Protein AF-0000000068952928 (afdb_homodimer)

Sequence (744 aa):
MANSAEEQLLSGQTWAEFCEVLKRSGQQILRPEAPSDALTRAEGFRYLSRLLRIALEMHVEFADPAFPGFFSPSHETAKIGADNPDNLYRYARLDGSAEYRIRGRRGTVAYLSFGTQKGGYETDGRMVQTGFLDSNKLAVAADGSFEIALSARQHEGNWVRMEPGTNALVVRQTFMDRKAETPAELHIERLNGSDKPPVLDAERLHGGLLRAAGFVEGTARIFADWAQGYGGHVNALPPADQAVCQAAGGDPNIFYYHSCWALADDEALVVEVDRVPACDFWNFQINNYWMESLDYRYHDICLNKHSARLDANGGVTVVLSARDPGLPNWLEAAGHRNGTMCWRWVGAAQPVHPRTRVVKLESLRNECRENAMANSAEEQLLSGQTWAEFCEVLKRSGQQILRPEAPSDALTRAEGFRYLSRLLRIALEMHVEFADPAFPGFFSPSHETAKIGADNPDNLYRYARLDGSAEYRIRGRRGTVAYLSFGTQKGGYETDGRMVQTGFLDSNKLAVAADGSFEIALSARQHEGNWVRMEPGTNALVVRQTFMDRKAETPAELHIERLNGSDKPPVLDAERLHGGLLRAAGFVEGTARIFADWAQGYGGHVNALPPADQAVCQAAGGDPNIFYYHSCWALADDEALVVEVDRVPACDFWNFQINNYWMESLDYRYHDICLNKHSARLDANGGVTVVLSARDPGLPNWLEAAGHRNGTMCWRWVGAAQPVHPRTRVVKLESLRNECRENA

Organism: Cupriavidus necator (strain ATCC 17699 / DSM 428 / KCTC 22496 / NCIMB 10442 / H16 / Stanier 337) (NCBI:txid381666)

pLDDT: mean 95.62, std 6.17, range [40.03, 98.88]

Secondary structure (DSSP, 8-state):
----HHHHHHHTHHHHHHHHHHHHHGGGTT-TTS--SHHHHHHHHHHHHHHHHHHHIIIIIT--TTS---B-S-BTTB--SS--TTEEEEEEE--TTS-EEEEEE--S-SEEEEEEEEEETTTTSEEEEEEEEETTS----TTSEEEEEEESS--SSSEEE--TT--EEEEEEE-S-TTT--PPEEEEEETT--SSPPPPPHHHHHHHHHHHHHHHHHHHHHHHHHHHHGGGGTT--PBP-HHHHHHTT--TTEEEEEEEEE--TTEEEEEEESSPPS-SEEEEEEE-TTSPBP-TTTS--EEETTTPPP-TTS-EEEEEESS--S-TTEEE-TT-SEEEEEEEEES-SSPPPPEEEEEEHHHHHHHHHHH-/----HHHHHHHTHHHHHHHHHHHHHGGGTS-TTS--SHHHHHHHHHHHHHHHHHHHIIIIIT--TTS---B-S-BTTB--SS--TTEEEEEEE--TTS-EEEEEE--S-SEEEEEEEEEETTTTSEEEEEEEEETTS----TTSEEEEEEESS--SSSEEE--TT--EEEEEEE-S-TTT--PPEEEEEETT--SSPPPPPHHHHHHHHHHHHHHHHHHHHHHHHHHHHGGGGTT--PBP-HHHHHHTT--TTEEEEEEEEE--TTEEEEEEESSPPS-SEEEEEEE-TTSPBP-TTTS--EEETTTPPP-TTS-EEEEEESS--S-TTEEE-TT-SEEEEEEEEES-SSPPPPEEEEEEHHHHHHHHHHH-

Foldseek 3Di:
DPQPLLRCLVVCVLVVVLVVLLVVLLVLLVDPLFDPDPVSSVVLVQQLVLLLVLLCCPLPVQQDQQFKDWDFSDDLRHFAFQDDNQKGKIKIWHAQAFKKKKKWFAWFFLKKKKWWFADALLGPLFTATDWMDMPVQADADPVRMGMEMEHCDDDPHHYTHGHRRTTMMMMIGGHLDPVVIDHMGIDMHIPPGDPDDDDDDSSSNSRSSSSSSSRSSRRSNVLSVVLSVQVVPELWWDWDPLVVCNGNPDDNQKGKTKHKYFADQQKKKKKKFQAAADASKKKKFWFASSSGTDNVVVFQGMDMPNQFDADPRRMGMAMEHCDDLVDGNYGHPPPDRMGMMMIIGGNGPDDTGMGIDMDGSVVVSVVVVVVD/DPQPLLRCLVVCVLVVVLVVLLVVLLVLLVDPLFDPDPVSSVVLVQQLVLLLVLLCCPLPVQQDQQFKDWDFSDDLRHFAFQDDNQKGKIKIWHAQAFKKKKKWFAWFFLKKKKWWFADALLGPLFTATDWMDMPVQADADPVRMGMEMEHCDDDPHHYTHGHRRTTMMMMIGGHLDPVVIDHMGIDMHTPPGDPDDDDDDSSSNSRSSSSSSSRSSRRSNVLSVVLSVQVVPELWWDWDPLVVCNGNPDDNQKGKTKHKYFADQQKKKKKKFQAAFDASKKKKFWFASSSGTDNVVVWQGMDMPNQFDADPRRMGMAMEHCDDLVDGNYGHPPPDRMGMMMIIGGNGPDDTGMGIDMDGSVVVSVVVVVVD

Radius of gyration: 27.38 Å; Cα contacts (8 Å, |Δi|>4): 1754; chains: 2; bounding box: 66×85×69 Å

Nearest PDB structures (foldseek):
  6ans-assembly2_D  TM=9.937E-01  e=4.458E-66  Burkholderia cenocepacia J2315
  3u07-assembly2_B  TM=5.626E-01  e=2.837E-12  Vibrio parahaemolyticus
  3u07-assembly3_C  TM=5.637E-01  e=1.206E-11  Vibrio parahaemolyticus
  3vb9-assembly2_D  TM=5.239E-01  e=4.255E-12  Vibrio parahaemolyticus
  1wzx-assembly1_C  TM=3.941E-01  e=1.524E-02  Acetivibrio thermocellus ATCC 27405

Structure (mmCIF, N/CA/C/O backbone):
data_AF-0000000068952928-model_v1
#
loop_
_entity.id
_entity.type
_entity.pdbx_description
1 polymer 'DUF1214 domain-containing protein'
#
loop_
_atom_site.group_PDB
_atom_site.id
_atom_site.type_symbol
_atom_site.label_atom_id
_atom_site.label_alt_id
_atom_site.label_comp_id
_atom_site.label_asym_id
_atom_site.label_entity_id
_atom_site.label_seq_id
_atom_site.pdbx_PDB_ins_code
_atom_site.Cartn_x
_atom_site.Cartn_y
_atom_site.Cartn_z
_atom_site.occupancy
_atom_site.B_iso_or_equiv
_atom_site.auth_seq_id
_atom_site.auth_comp_id
_atom_site.auth_asym_id
_atom_site.auth_atom_id
_atom_site.pdbx_PDB_model_num
ATOM 1 N N . MET A 1 1 ? 21 22.812 -23.859 1 40.03 1 MET A N 1
ATOM 2 C CA . MET A 1 1 ? 21.703 22.328 -22.672 1 40.03 1 MET A CA 1
ATOM 3 C C . MET A 1 1 ? 20.812 21.391 -21.859 1 40.03 1 MET A C 1
ATOM 5 O O . MET A 1 1 ? 19.641 21.688 -21.625 1 40.03 1 MET A O 1
ATOM 9 N N . ALA A 1 2 ? 21.312 20.219 -21.766 1 52.66 2 ALA A N 1
ATOM 10 C CA . ALA A 1 2 ? 20.5 19.172 -21.141 1 52.66 2 ALA A CA 1
ATOM 11 C C . ALA A 1 2 ? 20.094 19.594 -19.719 1 52.66 2 ALA A C 1
ATOM 13 O O . ALA A 1 2 ? 20.953 19.859 -18.875 1 52.66 2 ALA A O 1
ATOM 14 N N . ASN A 1 3 ? 18.812 19.953 -19.359 1 84.81 3 ASN A N 1
ATOM 15 C CA . ASN A 1 3 ? 18.297 20.391 -18.062 1 84.81 3 ASN A CA 1
ATOM 16 C C . ASN A 1 3 ? 18.703 19.422 -16.953 1 84.81 3 ASN A C 1
ATOM 18 O O . ASN A 1 3 ? 18.641 18.203 -17.141 1 84.81 3 ASN A O 1
ATOM 22 N N . SER A 1 4 ? 19.531 19.922 -15.984 1 94.81 4 SER A N 1
ATOM 23 C CA . SER A 1 4 ? 19.859 19.125 -14.812 1 94.81 4 SER A CA 1
ATOM 24 C C . SER A 1 4 ? 18.656 18.312 -14.328 1 94.81 4 SER A C 1
ATOM 26 O O . SER A 1 4 ? 17.531 18.609 -14.703 1 94.81 4 SER A O 1
ATOM 28 N N . ALA A 1 5 ? 18.938 17.219 -13.695 1 96.38 5 ALA A N 1
ATOM 29 C CA . ALA A 1 5 ? 17.875 16.406 -13.102 1 96.38 5 ALA A CA 1
ATOM 30 C C . ALA A 1 5 ? 16.922 17.281 -12.289 1 96.38 5 ALA A C 1
ATOM 32 O O . ALA A 1 5 ? 15.703 17.094 -12.352 1 96.38 5 ALA A O 1
ATOM 33 N N . GLU A 1 6 ? 17.5 18.141 -11.531 1 96.69 6 GLU A N 1
ATOM 34 C CA . GLU A 1 6 ? 16.703 19.062 -10.734 1 96.69 6 GLU A CA 1
ATOM 35 C C . GLU A 1 6 ? 15.805 19.922 -11.617 1 96.69 6 GLU A C 1
ATOM 37 O O . GLU A 1 6 ? 14.609 20.062 -11.344 1 96.69 6 GLU A O 1
ATOM 42 N N . GLU A 1 7 ? 16.328 20.453 -12.672 1 97 7 GLU A N 1
ATOM 43 C CA . GLU A 1 7 ? 15.562 21.312 -13.586 1 97 7 GLU A CA 1
ATOM 44 C C . GLU A 1 7 ? 14.445 20.531 -14.266 1 97 7 GLU A C 1
ATOM 46 O O . GLU A 1 7 ? 13.344 21.062 -14.469 1 97 7 GLU A O 1
ATOM 51 N N . GLN A 1 8 ? 14.781 19.297 -14.578 1 97.94 8 GLN A N 1
ATOM 52 C CA . GLN A 1 8 ? 13.773 18.453 -15.211 1 97.94 8 GLN A CA 1
ATOM 53 C C . GLN A 1 8 ? 12.586 18.219 -14.281 1 97.94 8 GLN A C 1
ATOM 55 O O . GLN A 1 8 ? 11.438 18.281 -14.703 1 97.94 8 GLN A O 1
ATOM 60 N N . LEU A 1 9 ? 12.922 17.953 -13.016 1 97.81 9 LEU A N 1
ATOM 61 C CA . LEU A 1 9 ? 11.852 17.719 -12.055 1 97.81 9 LEU A CA 1
ATOM 62 C C . LEU A 1 9 ? 11.031 18.984 -11.844 1 97.81 9 LEU A C 1
ATOM 64 O O . LEU A 1 9 ? 9.805 18.953 -11.867 1 97.81 9 LEU A O 1
ATOM 68 N N . LEU A 1 10 ? 11.688 20.125 -11.68 1 97.44 10 LEU A N 1
ATOM 69 C CA . LEU A 1 10 ? 11.039 21.375 -11.297 1 97.44 10 LEU A CA 1
ATOM 70 C C . LEU A 1 10 ? 10.18 21.906 -12.445 1 97.44 10 LEU A C 1
ATOM 72 O O . LEU A 1 10 ? 9.195 22.609 -12.211 1 97.44 10 LEU A O 1
ATOM 76 N N . SER A 1 11 ? 10.492 21.516 -13.711 1 97.31 11 SER A N 1
ATOM 77 C CA . SER A 1 11 ? 9.742 22 -14.867 1 97.31 11 SER A CA 1
ATOM 78 C C . SER A 1 11 ? 8.562 21.078 -15.18 1 97.31 11 SER A C 1
ATOM 80 O O . SER A 1 11 ? 7.723 21.406 -16.016 1 97.31 11 SER A O 1
ATOM 82 N N . GLY A 1 12 ? 8.516 19.938 -14.562 1 97.94 12 GLY A N 1
ATOM 83 C CA . GLY A 1 12 ? 7.453 18.984 -14.844 1 97.94 12 GLY A CA 1
ATOM 84 C C . GLY A 1 12 ? 7.84 17.953 -15.883 1 97.94 12 GLY A C 1
ATOM 85 O O . GLY A 1 12 ? 7.09 17 -16.125 1 97.94 12 GLY A O 1
ATOM 86 N N . GLN A 1 13 ? 9.008 18.109 -16.453 1 98.5 13 GLN A N 1
ATOM 87 C CA . GLN A 1 13 ? 9.469 17.188 -17.484 1 98.5 13 GLN A CA 1
ATOM 88 C C . GLN A 1 13 ? 9.633 15.773 -16.938 1 98.5 13 GLN A C 1
ATOM 90 O O . GLN A 1 13 ? 9.336 14.789 -17.625 1 98.5 13 GLN A O 1
ATOM 95 N N . THR A 1 14 ? 10.172 15.641 -15.688 1 98.75 14 THR A N 1
ATOM 96 C CA . THR A 1 14 ? 10.359 14.336 -15.07 1 98.75 14 THR A CA 1
ATOM 97 C C . THR A 1 14 ? 9.023 13.602 -14.953 1 98.75 14 THR A C 1
ATOM 99 O O . THR A 1 14 ? 8.93 12.422 -15.305 1 98.75 14 THR A O 1
ATOM 102 N N . TRP A 1 15 ? 7.973 14.281 -14.477 1 98.88 15 TRP A N 1
ATOM 103 C CA . TRP A 1 15 ? 6.652 13.68 -14.336 1 98.88 15 TRP A CA 1
ATOM 104 C C . TRP A 1 15 ? 6.094 13.258 -15.695 1 98.88 15 TRP A C 1
ATOM 106 O O . TRP A 1 15 ? 5.523 12.172 -15.836 1 98.88 15 TRP A O 1
ATOM 116 N N . ALA A 1 16 ? 6.266 14.094 -16.672 1 98.75 16 ALA A N 1
ATOM 117 C CA . ALA A 1 16 ? 5.812 13.781 -18.031 1 98.75 16 ALA A CA 1
ATOM 118 C C . ALA A 1 16 ? 6.512 12.531 -18.562 1 98.75 16 ALA A C 1
ATOM 120 O O . ALA A 1 16 ? 5.871 11.648 -19.125 1 98.75 16 ALA A O 1
ATOM 121 N N . GLU A 1 17 ? 7.797 12.445 -18.391 1 98.75 17 GLU A N 1
ATOM 122 C CA . GLU A 1 17 ? 8.57 11.297 -18.859 1 98.75 17 GLU A CA 1
ATOM 123 C C . GLU A 1 17 ? 8.156 10.023 -18.125 1 98.75 17 GLU A C 1
ATOM 125 O O . GLU A 1 17 ? 8.023 8.961 -18.734 1 98.75 17 GLU A O 1
ATOM 130 N N . PHE A 1 18 ? 8.031 10.164 -16.797 1 98.88 18 PHE A N 1
ATOM 131 C CA . PHE A 1 18 ? 7.508 9.062 -16.016 1 98.88 18 PHE A CA 1
ATOM 132 C C . PHE A 1 18 ? 6.234 8.5 -16.625 1 98.88 18 PHE A C 1
ATOM 134 O O . PHE A 1 18 ? 6.125 7.293 -16.859 1 98.88 18 PHE A O 1
ATOM 141 N N . CYS A 1 19 ? 5.277 9.352 -17 1 98.88 19 CYS A N 1
ATOM 142 C CA . CYS A 1 19 ? 3.988 8.945 -17.562 1 98.88 19 CYS A CA 1
ATOM 143 C C . CYS A 1 19 ? 4.156 8.367 -18.969 1 98.88 19 CYS A C 1
ATOM 145 O O . CYS A 1 19 ? 3.424 7.457 -19.359 1 98.88 19 CYS A O 1
ATOM 147 N N . GLU A 1 20 ? 5.082 8.867 -19.688 1 98.75 20 GLU A N 1
ATOM 148 C CA . GLU A 1 20 ? 5.324 8.359 -21.047 1 98.75 20 GLU A CA 1
ATOM 149 C C . GLU A 1 20 ? 5.855 6.93 -21 1 98.75 20 GLU A C 1
ATOM 151 O O . GLU A 1 20 ? 5.457 6.09 -21.812 1 98.75 20 GLU A O 1
ATOM 156 N N . VAL A 1 21 ? 6.805 6.695 -20.109 1 98.56 21 VAL A N 1
ATOM 157 C CA . VAL A 1 21 ? 7.336 5.344 -19.969 1 98.56 21 VAL A CA 1
ATOM 158 C C . VAL A 1 21 ? 6.227 4.395 -19.531 1 98.56 21 VAL A C 1
ATOM 160 O O . VAL A 1 21 ? 6.125 3.271 -20.031 1 98.56 21 VAL A O 1
ATOM 163 N N . LEU A 1 22 ? 5.395 4.84 -18.594 1 98.81 22 LEU A N 1
ATOM 164 C CA . LEU A 1 22 ? 4.258 4.023 -18.172 1 98.81 22 LEU A CA 1
ATOM 165 C C . LEU A 1 22 ? 3.354 3.697 -19.344 1 98.81 22 LEU A C 1
ATOM 167 O O . LEU A 1 22 ? 2.924 2.551 -19.516 1 98.81 22 LEU A O 1
ATOM 171 N N . LYS A 1 23 ? 3.053 4.73 -20.109 1 98.81 23 LYS A N 1
ATOM 172 C CA . LYS A 1 23 ? 2.211 4.531 -21.281 1 98.81 23 LYS A CA 1
ATOM 173 C C . LYS A 1 23 ? 2.805 3.48 -22.219 1 98.81 23 LYS A C 1
ATOM 175 O O . LYS A 1 23 ? 2.098 2.584 -22.688 1 98.81 23 LYS A O 1
ATOM 180 N N . ARG A 1 24 ? 4.07 3.531 -22.406 1 98.5 24 ARG A N 1
ATOM 181 C CA . ARG A 1 24 ? 4.773 2.611 -23.297 1 98.5 24 ARG A CA 1
ATOM 182 C C . ARG A 1 24 ? 4.75 1.19 -22.734 1 98.5 24 ARG A C 1
ATOM 184 O O . ARG A 1 24 ? 4.719 0.221 -23.5 1 98.5 24 ARG A O 1
ATOM 191 N N . SER A 1 25 ? 4.719 1.046 -21.453 1 98.56 25 SER A N 1
ATOM 192 C CA . SER A 1 25 ? 4.711 -0.273 -20.844 1 98.56 25 SER A CA 1
ATOM 193 C C . SER A 1 25 ? 3.486 -1.077 -21.266 1 98.56 25 SER A C 1
ATOM 195 O O . SER A 1 25 ? 3.494 -2.309 -21.203 1 98.56 25 SER A O 1
ATOM 197 N N . GLY A 1 26 ? 2.422 -0.389 -21.703 1 98.62 26 GLY A N 1
ATOM 198 C CA . GLY A 1 26 ? 1.234 -1.067 -22.188 1 98.62 26 GLY A CA 1
ATOM 199 C C . GLY A 1 26 ? 1.517 -1.991 -23.359 1 98.62 26 GLY A C 1
ATOM 200 O O . GLY A 1 26 ? 0.773 -2.945 -23.594 1 98.62 26 GLY A O 1
ATOM 201 N N . GLN A 1 27 ? 2.568 -1.755 -24.078 1 98.25 27 GLN A N 1
ATOM 202 C CA . GLN A 1 27 ? 2.924 -2.564 -25.234 1 98.25 27 GLN A CA 1
ATOM 203 C C . GLN A 1 27 ? 3.287 -3.988 -24.828 1 98.25 27 GLN A C 1
ATOM 205 O O . GLN A 1 27 ? 3.145 -4.922 -25.609 1 98.25 27 GLN A O 1
ATOM 210 N N . GLN A 1 28 ? 3.725 -4.145 -23.594 1 98.06 28 GLN A N 1
ATOM 211 C CA . GLN A 1 28 ? 4.047 -5.484 -23.109 1 98.06 28 GLN A CA 1
ATOM 212 C C . GLN A 1 28 ? 2.793 -6.344 -23 1 98.06 28 GLN A C 1
ATOM 214 O O . GLN A 1 28 ? 2.857 -7.566 -23.125 1 98.06 28 GLN A O 1
ATOM 219 N N . ILE A 1 29 ? 1.646 -5.711 -22.812 1 98.5 29 ILE A N 1
ATOM 220 C CA . ILE A 1 29 ? 0.382 -6.426 -22.672 1 98.5 29 ILE A CA 1
ATOM 221 C C . ILE A 1 29 ? -0.18 -6.77 -24.047 1 98.5 29 ILE A C 1
ATOM 223 O O . ILE A 1 29 ? -0.921 -7.742 -24.203 1 98.5 29 ILE A O 1
ATOM 227 N N . LEU A 1 30 ? 0.208 -5.996 -25.047 1 98.38 30 LEU A N 1
ATOM 228 C CA . LEU A 1 30 ? -0.36 -6.125 -26.375 1 98.38 30 LEU A CA 1
ATOM 229 C C . LEU A 1 30 ? 0.539 -6.969 -27.281 1 98.38 30 LEU A C 1
ATOM 231 O O . LEU A 1 30 ? 0.379 -6.973 -28.5 1 98.38 30 LEU A O 1
ATOM 235 N N . ARG A 1 31 ? 1.449 -7.664 -26.734 1 97.81 31 ARG A N 1
ATOM 236 C CA . ARG A 1 31 ? 2.338 -8.523 -27.516 1 97.81 31 ARG A CA 1
ATOM 237 C C . ARG A 1 31 ? 1.542 -9.523 -28.344 1 97.81 31 ARG A C 1
ATOM 239 O O . ARG A 1 31 ? 0.532 -10.062 -27.891 1 97.81 31 ARG A O 1
ATOM 246 N N . PRO A 1 32 ? 2.02 -9.805 -29.531 1 96.56 32 PRO A N 1
ATOM 247 C CA . PRO A 1 32 ? 1.254 -10.672 -30.438 1 96.56 32 PRO A CA 1
ATOM 248 C C . PRO A 1 32 ? 1.133 -12.102 -29.922 1 96.56 32 PRO A C 1
ATOM 250 O O . PRO A 1 32 ? 0.143 -12.781 -30.219 1 96.56 32 PRO A O 1
ATOM 253 N N . GLU A 1 33 ? 2.156 -12.539 -29.172 1 95.69 33 GLU A N 1
ATOM 254 C CA . GLU A 1 33 ? 2.145 -13.922 -28.719 1 95.69 33 GLU A CA 1
ATOM 255 C C . GLU A 1 33 ? 1.284 -14.094 -27.469 1 95.69 33 GLU A C 1
ATOM 257 O O . GLU A 1 33 ? 0.96 -15.219 -27.078 1 95.69 33 GLU A O 1
ATOM 262 N N . ALA A 1 34 ? 0.955 -12.992 -26.812 1 96 34 ALA A N 1
ATOM 263 C CA . ALA A 1 34 ? 0.12 -13.07 -25.609 1 96 34 ALA A CA 1
ATOM 264 C C . ALA A 1 34 ? -1.335 -13.352 -25.969 1 96 34 ALA A C 1
ATOM 266 O O . ALA A 1 34 ? -1.84 -12.844 -26.984 1 96 34 ALA A O 1
ATOM 267 N N . PRO A 1 35 ? -2.01 -14.195 -25.172 1 95.81 35 PRO A N 1
ATOM 268 C CA . PRO A 1 35 ? -3.432 -14.406 -25.438 1 95.81 35 PRO A CA 1
ATOM 269 C C . PRO A 1 35 ? -4.219 -13.102 -25.531 1 95.81 35 PRO A C 1
ATOM 271 O O . PRO A 1 35 ? -3.969 -12.18 -24.75 1 95.81 35 PRO A O 1
ATOM 274 N N . SER A 1 36 ? -5.191 -13.047 -26.438 1 94.75 36 SER A N 1
ATOM 275 C CA . SER A 1 36 ? -5.883 -11.789 -26.703 1 94.75 36 SER A CA 1
ATOM 276 C C . SER A 1 36 ? -7.297 -11.805 -26.141 1 94.75 36 SER A C 1
ATOM 278 O O . SER A 1 36 ? -8.078 -10.875 -26.375 1 94.75 36 SER A O 1
ATOM 280 N N . ASP A 1 37 ? -7.648 -12.922 -25.438 1 95.69 37 ASP A N 1
ATOM 281 C CA . ASP A 1 37 ? -8.984 -12.938 -24.844 1 95.69 37 ASP A CA 1
ATOM 282 C C . ASP A 1 37 ? -9.133 -11.844 -23.797 1 95.69 37 ASP A C 1
ATOM 284 O O . ASP A 1 37 ? -8.141 -11.352 -23.25 1 95.69 37 ASP A O 1
ATOM 288 N N . ALA A 1 38 ? -10.383 -11.453 -23.484 1 97.56 38 ALA A N 1
ATOM 289 C CA . ALA A 1 38 ? -10.711 -10.289 -22.656 1 97.56 38 ALA A CA 1
ATOM 290 C C . ALA A 1 38 ? -10.141 -10.438 -21.25 1 97.56 38 ALA A C 1
ATOM 292 O O . ALA A 1 38 ? -9.594 -9.484 -20.703 1 97.56 38 ALA A O 1
ATOM 293 N N . LEU A 1 39 ? -10.25 -11.609 -20.672 1 97.94 39 LEU A N 1
ATOM 294 C CA . LEU A 1 39 ? -9.805 -11.82 -19.312 1 97.94 39 LEU A CA 1
ATOM 295 C C . LEU A 1 39 ? -8.289 -11.648 -19.188 1 97.94 39 LEU A C 1
ATOM 297 O O . LEU A 1 39 ? -7.812 -10.914 -18.328 1 97.94 39 LEU A O 1
ATOM 301 N N . THR A 1 40 ? -7.496 -12.289 -20.062 1 97.94 40 THR A N 1
ATOM 302 C CA . THR A 1 40 ? -6.039 -12.227 -20.031 1 97.94 40 THR A CA 1
ATOM 303 C C . THR A 1 40 ? -5.555 -10.797 -20.266 1 97.94 40 THR A C 1
ATOM 305 O O . THR A 1 40 ? -4.664 -10.32 -19.547 1 97.94 40 THR A O 1
ATOM 308 N N . ARG A 1 41 ? -6.195 -10.141 -21.188 1 97.69 41 ARG A N 1
ATOM 309 C CA . ARG A 1 41 ? -5.793 -8.773 -21.5 1 97.69 41 ARG A CA 1
ATOM 310 C C . ARG A 1 41 ? -6.129 -7.832 -20.344 1 97.69 41 ARG A C 1
ATOM 312 O O . ARG A 1 41 ? -5.316 -6.98 -19.969 1 97.69 41 ARG A O 1
ATOM 319 N N . ALA A 1 42 ? -7.332 -7.98 -19.797 1 98.56 42 ALA A N 1
ATOM 320 C CA . ALA A 1 42 ? -7.719 -7.16 -18.656 1 98.56 42 ALA A CA 1
ATOM 321 C C . ALA A 1 42 ? -6.762 -7.375 -17.484 1 98.56 42 ALA A C 1
ATOM 323 O O . ALA A 1 42 ? -6.309 -6.41 -16.859 1 98.56 42 ALA A O 1
ATOM 324 N N . GLU A 1 43 ? -6.375 -8.602 -17.234 1 98.56 43 GLU A N 1
ATOM 325 C CA . GLU A 1 43 ? -5.449 -8.898 -16.156 1 98.56 43 GLU A CA 1
ATOM 326 C C . GLU A 1 43 ? -4.066 -8.312 -16.422 1 98.56 43 GLU A C 1
ATOM 328 O O . GLU A 1 43 ? -3.363 -7.906 -15.5 1 98.56 43 GLU A O 1
ATOM 333 N N . GLY A 1 44 ? -3.734 -8.305 -17.703 1 98.81 44 GLY A N 1
ATOM 334 C CA . GLY A 1 44 ? -2.465 -7.699 -18.062 1 98.81 44 GLY A CA 1
ATOM 335 C C . GLY A 1 44 ? -2.377 -6.23 -17.688 1 98.81 44 GLY A C 1
ATOM 336 O O . GLY A 1 44 ? -1.389 -5.797 -17.094 1 98.81 44 GLY A O 1
ATOM 337 N N . PHE A 1 45 ? -3.393 -5.48 -18.016 1 98.88 45 PHE A N 1
ATOM 338 C CA . PHE A 1 45 ? -3.385 -4.059 -17.688 1 98.88 45 PHE A CA 1
ATOM 339 C C . PHE A 1 45 ? -3.508 -3.846 -16.188 1 98.88 45 PHE A C 1
ATOM 341 O O . PHE A 1 45 ? -2.906 -2.924 -15.633 1 98.88 45 PHE A O 1
ATOM 348 N N . ARG A 1 46 ? -4.293 -4.691 -15.492 1 98.81 46 ARG A N 1
ATOM 349 C CA . ARG A 1 46 ? -4.305 -4.613 -14.039 1 98.81 46 ARG A CA 1
ATOM 350 C C . ARG A 1 46 ? -2.928 -4.926 -13.461 1 98.81 46 ARG A C 1
ATOM 352 O O . ARG A 1 46 ? -2.514 -4.32 -12.469 1 98.81 46 ARG A O 1
ATOM 359 N N . TYR A 1 47 ? -2.27 -5.895 -14.086 1 98.75 47 TYR A N 1
ATOM 360 C CA . TYR A 1 47 ? -0.912 -6.242 -13.68 1 98.75 47 TYR A CA 1
ATOM 361 C C . TYR A 1 47 ? 0.001 -5.023 -13.734 1 98.75 47 TYR A C 1
ATOM 363 O O . TYR A 1 47 ? 0.771 -4.777 -12.805 1 98.75 47 TYR A O 1
ATOM 371 N N . LEU A 1 48 ? -0.08 -4.184 -14.766 1 98.88 48 LEU A N 1
ATOM 372 C CA . LEU A 1 48 ? 0.729 -2.975 -14.883 1 98.88 48 LEU A CA 1
ATOM 373 C C . LEU A 1 48 ? 0.425 -2.008 -13.742 1 98.88 48 LEU A C 1
ATOM 375 O O . LEU A 1 48 ? 1.337 -1.402 -13.172 1 98.88 48 LEU A O 1
ATOM 379 N N . SER A 1 49 ? -0.848 -1.859 -13.391 1 98.88 49 SER A N 1
ATOM 380 C CA . SER A 1 49 ? -1.212 -0.962 -12.297 1 98.88 49 SER A CA 1
ATOM 381 C C . SER A 1 49 ? -0.67 -1.467 -10.961 1 98.88 49 SER A C 1
ATOM 383 O O . SER A 1 49 ? -0.301 -0.672 -10.094 1 98.88 49 SER A O 1
ATOM 385 N N . ARG A 1 50 ? -0.612 -2.77 -10.805 1 98.81 50 ARG A N 1
ATOM 386 C CA . ARG A 1 50 ? -0.068 -3.367 -9.586 1 98.81 50 ARG A CA 1
ATOM 387 C C . ARG A 1 50 ? 1.444 -3.184 -9.516 1 98.81 50 ARG A C 1
ATOM 389 O O . ARG A 1 50 ? 1.982 -2.826 -8.461 1 98.81 50 ARG A O 1
ATOM 396 N N . LEU A 1 51 ? 2.125 -3.367 -10.648 1 98.75 51 LEU A N 1
ATOM 397 C CA . LEU A 1 51 ? 3.559 -3.105 -10.711 1 98.75 51 LEU A CA 1
ATOM 398 C C . LEU A 1 51 ? 3.861 -1.646 -10.391 1 98.75 51 LEU A C 1
ATOM 400 O O . LEU A 1 51 ? 4.871 -1.344 -9.75 1 98.75 51 LEU A O 1
ATOM 404 N N . LEU A 1 52 ? 3.014 -0.831 -10.844 1 98.88 52 LEU A N 1
ATOM 405 C CA . LEU A 1 52 ? 3.186 0.599 -10.609 1 98.88 52 LEU A CA 1
ATOM 406 C C . LEU A 1 52 ? 3.143 0.919 -9.125 1 98.88 52 LEU A C 1
ATOM 408 O O . LEU A 1 52 ? 3.98 1.671 -8.617 1 98.88 52 LEU A O 1
ATOM 412 N N . ARG A 1 53 ? 2.195 0.373 -8.375 1 98.69 53 ARG A N 1
ATOM 413 C CA . ARG A 1 53 ? 2.123 0.584 -6.93 1 98.69 53 ARG A CA 1
ATOM 414 C C . ARG A 1 53 ? 3.379 0.069 -6.234 1 98.69 53 ARG A C 1
ATOM 416 O O . ARG A 1 53 ? 3.949 0.752 -5.383 1 98.69 53 ARG A O 1
ATOM 423 N N . ILE A 1 54 ? 3.838 -1.07 -6.637 1 98.5 54 ILE A N 1
ATOM 424 C CA . ILE A 1 54 ? 5.055 -1.646 -6.07 1 98.5 54 ILE A CA 1
ATOM 425 C C . ILE A 1 54 ? 6.242 -0.738 -6.367 1 98.5 54 ILE A C 1
ATOM 427 O O . ILE A 1 54 ? 7.051 -0.448 -5.48 1 98.5 54 ILE A O 1
ATOM 431 N N . ALA A 1 55 ? 6.309 -0.289 -7.602 1 98.69 55 ALA A N 1
ATOM 432 C CA . ALA A 1 55 ? 7.434 0.51 -8.07 1 98.69 55 ALA A CA 1
ATOM 433 C C . ALA A 1 55 ? 7.551 1.815 -7.289 1 98.69 55 ALA A C 1
ATOM 435 O O . ALA A 1 55 ? 8.648 2.223 -6.906 1 98.69 55 ALA A O 1
ATOM 436 N N . LEU A 1 56 ? 6.457 2.436 -7.062 1 98.81 56 LEU A N 1
ATOM 437 C CA . LEU A 1 56 ? 6.469 3.723 -6.375 1 98.81 56 LEU A CA 1
ATOM 438 C C . LEU A 1 56 ? 6.836 3.553 -4.906 1 98.81 56 LEU A C 1
ATOM 440 O O . LEU A 1 56 ? 7.512 4.406 -4.324 1 98.81 56 LEU A O 1
ATOM 444 N N . GLU A 1 57 ? 6.422 2.486 -4.273 1 98.06 57 GLU A N 1
ATOM 445 C CA . GLU A 1 57 ? 6.887 2.199 -2.918 1 98.06 57 GLU A CA 1
ATOM 446 C C . GLU A 1 57 ? 8.391 1.919 -2.896 1 98.06 57 GLU A C 1
ATOM 448 O O . GLU A 1 57 ? 9.117 2.486 -2.082 1 98.06 57 GLU A O 1
ATOM 453 N N . MET A 1 58 ? 8.82 1.182 -3.842 1 97.94 58 MET A N 1
ATOM 454 C CA . MET A 1 58 ? 10.188 0.675 -3.869 1 97.94 58 MET A CA 1
ATOM 455 C C . MET A 1 58 ? 11.172 1.785 -4.219 1 97.94 58 MET A C 1
ATOM 457 O O . MET A 1 58 ? 12.25 1.876 -3.625 1 97.94 58 MET A O 1
ATOM 461 N N . HIS A 1 59 ? 10.812 2.658 -5.152 1 98.31 59 HIS A N 1
ATOM 462 C CA . HIS A 1 59 ? 11.805 3.545 -5.746 1 98.31 59 HIS A CA 1
ATOM 463 C C . HIS A 1 59 ? 11.57 4.992 -5.336 1 98.31 59 HIS A C 1
ATOM 465 O O . HIS A 1 59 ? 12.344 5.883 -5.695 1 98.31 59 HIS A O 1
ATOM 471 N N . VAL A 1 60 ? 10.43 5.203 -4.578 1 98.5 60 VAL A N 1
ATOM 472 C CA . VAL A 1 60 ? 10.18 6.566 -4.129 1 98.5 60 VAL A CA 1
ATOM 473 C C . VAL A 1 60 ? 10.047 6.594 -2.605 1 98.5 60 VAL A C 1
ATOM 475 O O . VAL A 1 60 ? 10.867 7.207 -1.917 1 98.5 60 VAL A O 1
ATOM 478 N N . GLU A 1 61 ? 9.219 5.793 -2.027 1 98 61 GLU A N 1
ATOM 479 C CA . GLU A 1 61 ? 8.875 5.93 -0.615 1 98 61 GLU A CA 1
ATOM 480 C C . GLU A 1 61 ? 9.883 5.203 0.271 1 98 61 GLU A C 1
ATOM 482 O O . GLU A 1 61 ? 10.25 5.699 1.337 1 98 61 GLU A O 1
ATOM 487 N N . PHE A 1 62 ? 10.289 4 -0.123 1 97.56 62 PHE A N 1
ATOM 488 C CA . PHE A 1 62 ? 11.219 3.195 0.657 1 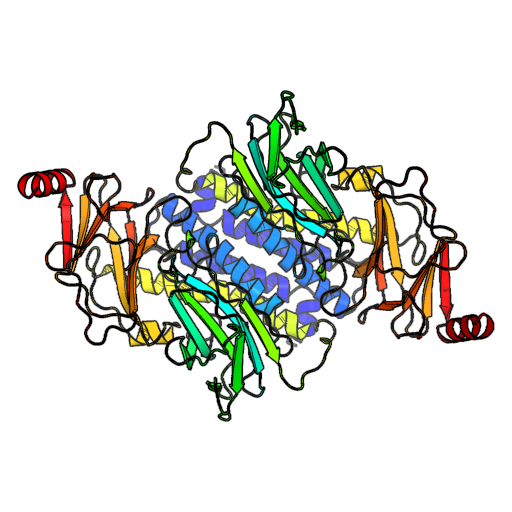97.56 62 PHE A CA 1
ATOM 489 C C . PHE A 1 62 ? 12.555 3.074 -0.054 1 97.56 62 PHE A C 1
ATOM 491 O O . PHE A 1 62 ? 13.203 2.025 -0.004 1 97.56 62 PHE A O 1
ATOM 498 N N . ALA A 1 63 ? 12.969 4.141 -0.737 1 97.06 63 ALA A N 1
ATOM 499 C CA . ALA A 1 63 ? 14.102 4.078 -1.65 1 97.06 63 ALA A CA 1
ATOM 500 C C . ALA A 1 63 ? 15.383 4.551 -0.965 1 97.06 63 ALA A C 1
ATOM 502 O O . ALA A 1 63 ? 16.469 4.508 -1.557 1 97.06 63 ALA A O 1
ATOM 503 N N . ASP A 1 64 ? 15.305 5.074 0.243 1 96.38 64 ASP A N 1
ATOM 504 C CA . ASP A 1 64 ? 16.469 5.676 0.905 1 96.38 64 ASP A CA 1
ATOM 505 C C . ASP A 1 64 ? 17.172 4.66 1.79 1 96.38 64 ASP A C 1
ATOM 507 O O . ASP A 1 64 ? 16.672 4.289 2.854 1 96.38 64 ASP A O 1
ATOM 511 N N . PRO A 1 65 ? 18.391 4.277 1.429 1 97.06 65 PRO A N 1
ATOM 512 C CA . PRO A 1 65 ? 19.109 3.295 2.252 1 97.06 65 PRO A CA 1
ATOM 513 C C . PRO A 1 65 ? 19.547 3.865 3.594 1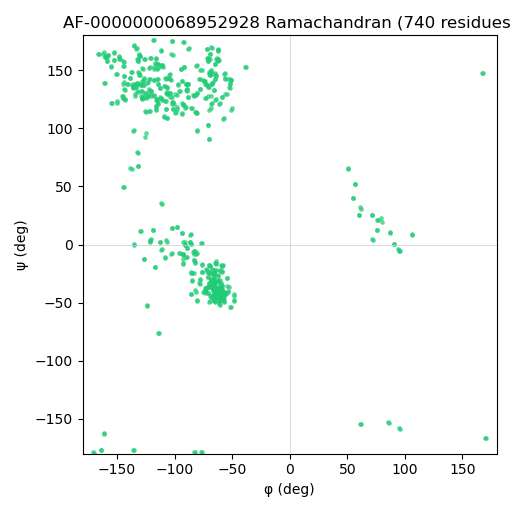 97.06 65 PRO A C 1
ATOM 515 O O . PRO A 1 65 ? 19.906 3.109 4.5 1 97.06 65 PRO A O 1
ATOM 518 N N . ALA A 1 66 ? 19.562 5.203 3.719 1 97.31 66 ALA A N 1
ATOM 519 C CA . ALA A 1 66 ? 19.969 5.824 4.98 1 97.31 66 ALA A CA 1
ATOM 520 C C . ALA A 1 66 ? 18.844 5.723 6.016 1 97.31 66 ALA A C 1
ATOM 522 O O . ALA A 1 66 ? 19.109 5.797 7.219 1 97.31 66 ALA A O 1
ATOM 523 N N . PHE A 1 67 ? 17.656 5.582 5.582 1 96.88 67 PHE A N 1
ATOM 524 C CA . PHE A 1 67 ? 16.469 5.414 6.426 1 96.88 67 PHE A CA 1
ATOM 525 C C . PHE A 1 67 ? 15.625 4.246 5.945 1 96.88 67 PHE A C 1
ATOM 527 O O . PHE A 1 67 ? 14.477 4.441 5.52 1 96.88 67 PHE A O 1
ATOM 534 N N . PRO A 1 68 ? 16.172 3.045 6.082 1 97.06 68 PRO A N 1
ATOM 535 C CA . PRO A 1 68 ? 15.508 1.868 5.52 1 97.06 68 PRO A CA 1
ATOM 536 C C . PRO A 1 68 ? 14.219 1.513 6.254 1 97.06 68 PRO A C 1
ATOM 538 O O . PRO A 1 68 ? 14.086 1.789 7.449 1 97.06 68 PRO A O 1
ATOM 541 N N . GLY A 1 69 ? 13.281 1.043 5.602 1 96.75 69 GLY A N 1
ATOM 542 C CA . GLY A 1 69 ? 12.047 0.453 6.102 1 96.75 69 GLY A CA 1
ATOM 543 C C . GLY A 1 69 ? 11.562 -0.708 5.254 1 96.75 69 GLY A C 1
ATOM 544 O O . GLY A 1 69 ? 11.922 -0.822 4.082 1 96.75 69 GLY A O 1
ATOM 545 N N . PHE A 1 70 ? 10.781 -1.535 5.895 1 97.88 70 PHE A N 1
ATOM 546 C CA . PHE A 1 70 ? 10.273 -2.697 5.172 1 97.88 70 PHE A CA 1
ATOM 547 C C . PHE A 1 70 ? 8.961 -2.377 4.48 1 97.88 70 PHE A C 1
ATOM 549 O O . PHE A 1 70 ? 8.109 -1.68 5.039 1 97.88 70 PHE A O 1
ATOM 556 N N . PHE A 1 71 ? 8.789 -2.828 3.291 1 96.94 71 PHE A N 1
ATOM 557 C CA . PHE A 1 71 ? 7.484 -2.941 2.65 1 96.94 71 PHE A CA 1
ATOM 558 C C . PHE A 1 71 ? 7.344 -4.281 1.942 1 96.94 71 PHE A C 1
ATOM 560 O O . PHE A 1 71 ? 8.273 -5.086 1.932 1 96.94 71 PHE A O 1
ATOM 567 N N . SER A 1 72 ? 6.188 -4.609 1.466 1 97.06 72 SER A N 1
ATOM 568 C CA . SER A 1 72 ? 5.918 -5.895 0.825 1 97.06 72 SER A CA 1
ATOM 569 C C . SER A 1 72 ? 5.781 -5.738 -0.686 1 97.06 72 SER A C 1
ATOM 571 O O . SER A 1 72 ? 4.781 -5.215 -1.174 1 97.06 72 SER A O 1
ATOM 573 N N . PRO A 1 73 ? 6.715 -6.203 -1.435 1 95.81 73 PRO A N 1
ATOM 574 C CA . PRO A 1 73 ? 6.637 -6.051 -2.891 1 95.81 73 PRO A CA 1
ATOM 575 C C . PRO A 1 73 ? 5.578 -6.957 -3.52 1 95.81 73 PRO A C 1
ATOM 577 O O . PRO A 1 73 ? 5.16 -6.723 -4.656 1 95.81 73 PRO A O 1
ATOM 580 N N . SER A 1 74 ? 5.219 -8.055 -2.775 1 96.69 74 SER A N 1
ATOM 581 C CA . SER A 1 74 ? 4.164 -8.945 -3.26 1 96.69 74 SER A CA 1
ATOM 582 C C . SER A 1 74 ? 3.191 -9.305 -2.143 1 96.69 74 SER A C 1
ATOM 584 O O . SER A 1 74 ? 3.605 -9.547 -1.007 1 96.69 74 SER A O 1
ATOM 586 N N . HIS A 1 75 ? 2.035 -9.273 -2.451 1 96.56 75 HIS A N 1
ATOM 587 C CA . HIS A 1 75 ? 0.932 -9.648 -1.573 1 96.56 75 HIS A CA 1
ATOM 588 C C . HIS A 1 75 ? -0.336 -9.93 -2.371 1 96.56 75 HIS A C 1
ATOM 590 O O . HIS A 1 75 ? -0.272 -10.188 -3.576 1 96.56 75 HIS A O 1
ATOM 596 N N . GLU A 1 76 ? -1.519 -9.953 -1.836 1 96 76 GLU A N 1
ATOM 597 C CA . GLU A 1 76 ? -2.76 -10.445 -2.43 1 96 76 GLU A CA 1
ATOM 598 C C . GLU A 1 76 ? -3.18 -9.578 -3.617 1 96 76 GLU A C 1
ATOM 600 O O . GLU A 1 76 ? -3.805 -10.07 -4.559 1 96 76 GLU A O 1
ATOM 605 N N . THR A 1 77 ? -2.818 -8.25 -3.582 1 96.5 77 THR A N 1
ATOM 606 C CA . THR A 1 77 ? -3.328 -7.355 -4.613 1 96.5 77 THR A CA 1
ATOM 607 C C . THR A 1 77 ? -2.184 -6.754 -5.422 1 96.5 77 THR A C 1
ATOM 609 O O . THR A 1 77 ? -2.369 -5.758 -6.125 1 96.5 77 THR A O 1
ATOM 612 N N . ALA A 1 78 ? -1.017 -7.273 -5.285 1 97.12 78 ALA A N 1
ATOM 613 C CA . ALA A 1 78 ? 0.146 -6.938 -6.105 1 97.12 78 ALA A CA 1
ATOM 614 C C . ALA A 1 78 ? 1.148 -8.086 -6.129 1 97.12 78 ALA A C 1
ATOM 616 O O . ALA A 1 78 ? 1.646 -8.508 -5.078 1 97.12 78 ALA A O 1
ATOM 617 N N . LYS A 1 79 ? 1.457 -8.594 -7.285 1 96.69 79 LYS A N 1
ATOM 618 C CA . LYS A 1 79 ? 2.195 -9.844 -7.445 1 96.69 79 LYS A CA 1
ATOM 619 C C . LYS A 1 79 ? 3.227 -9.734 -8.562 1 96.69 79 LYS A C 1
ATOM 621 O O . LYS A 1 79 ? 2.986 -9.07 -9.57 1 96.69 79 LYS A O 1
ATOM 626 N N . ILE A 1 80 ? 4.344 -10.352 -8.375 1 95.44 80 ILE A N 1
ATOM 627 C CA . ILE A 1 80 ? 5.41 -10.281 -9.367 1 95.44 80 ILE A CA 1
ATOM 628 C C . ILE A 1 80 ? 5.992 -11.672 -9.609 1 95.44 80 ILE A C 1
ATOM 630 O O . ILE A 1 80 ? 6.371 -12.359 -8.656 1 95.44 80 ILE A O 1
ATOM 634 N N . GLY A 1 81 ? 6.105 -12.117 -10.852 1 94.69 81 GLY A N 1
ATOM 635 C CA . GLY A 1 81 ? 6.902 -13.25 -11.281 1 94.69 81 GLY A CA 1
ATOM 636 C C . GLY A 1 81 ? 6.652 -14.508 -10.461 1 94.69 81 GLY A C 1
ATOM 637 O O . GLY A 1 81 ? 7.539 -14.977 -9.75 1 94.69 81 GLY A O 1
ATOM 638 N N . ALA A 1 82 ? 5.465 -15.055 -10.523 1 96.88 82 ALA A N 1
ATOM 639 C CA . ALA A 1 82 ? 5.094 -16.266 -9.797 1 96.88 82 ALA A CA 1
ATOM 640 C C . ALA A 1 82 ? 5.324 -16.094 -8.297 1 96.88 82 ALA A C 1
ATOM 642 O O . ALA A 1 82 ? 5.996 -16.922 -7.672 1 96.88 82 ALA A O 1
ATOM 643 N N . ASP A 1 83 ? 4.789 -15.055 -7.758 1 96.94 83 ASP A N 1
ATOM 644 C CA . ASP A 1 83 ? 4.816 -14.844 -6.312 1 96.94 83 ASP A CA 1
ATOM 645 C C . ASP A 1 83 ? 4.301 -16.062 -5.562 1 96.94 83 ASP A C 1
ATOM 647 O O . ASP A 1 83 ? 3.346 -16.719 -6.004 1 96.94 83 ASP A O 1
ATOM 651 N N . ASN A 1 84 ? 4.953 -16.391 -4.504 1 97.44 84 ASN A N 1
ATOM 652 C CA . ASN A 1 84 ? 4.539 -17.531 -3.703 1 97.44 84 ASN A CA 1
ATOM 653 C C . ASN A 1 84 ? 3.385 -17.172 -2.768 1 97.44 84 ASN A C 1
ATOM 655 O O . ASN A 1 84 ? 3.555 -16.391 -1.838 1 97.44 84 ASN A O 1
ATOM 659 N N . PRO A 1 85 ? 2.191 -17.734 -2.969 1 97.62 85 PRO A N 1
ATOM 660 C CA . PRO A 1 85 ? 1.048 -17.422 -2.105 1 97.62 85 PRO A CA 1
ATOM 661 C C . PRO A 1 85 ? 1.311 -17.75 -0.638 1 97.62 85 PRO A C 1
ATOM 663 O O . PRO A 1 85 ? 0.641 -17.219 0.25 1 97.62 85 PRO A O 1
ATOM 666 N N . ASP A 1 86 ? 2.289 -18.562 -0.397 1 97.81 86 ASP A N 1
ATOM 667 C CA . ASP A 1 86 ? 2.576 -19 0.966 1 97.81 86 ASP A CA 1
ATOM 668 C C . ASP A 1 86 ? 3.586 -18.078 1.638 1 97.81 86 ASP A C 1
ATOM 670 O O . ASP A 1 86 ? 3.939 -18.266 2.803 1 97.81 86 ASP A O 1
ATOM 674 N N . ASN A 1 87 ? 4.023 -17.094 0.906 1 97.5 87 ASN A N 1
ATOM 675 C CA . ASN A 1 87 ? 5.062 -16.219 1.442 1 97.5 87 ASN A CA 1
ATOM 676 C C . ASN A 1 87 ? 4.488 -14.883 1.903 1 97.5 87 ASN A C 1
ATOM 678 O O . ASN A 1 87 ? 3.539 -14.367 1.308 1 97.5 87 ASN A O 1
ATOM 682 N N . LEU A 1 88 ? 4.977 -14.375 2.971 1 97.81 88 LEU A N 1
ATOM 683 C CA . LEU A 1 88 ? 5.016 -12.945 3.256 1 97.81 88 LEU A CA 1
ATOM 684 C C . LEU A 1 88 ? 6.387 -12.367 2.926 1 97.81 88 LEU A C 1
ATOM 686 O O . LEU A 1 88 ? 7.383 -12.719 3.557 1 97.81 88 LEU A O 1
ATOM 690 N N . TYR A 1 89 ? 6.426 -11.484 1.908 1 97.44 89 TYR A N 1
ATOM 691 C CA . TYR A 1 89 ? 7.68 -10.891 1.461 1 97.44 89 TYR A CA 1
ATOM 692 C C . TYR A 1 89 ? 7.922 -9.555 2.154 1 97.44 89 TYR A C 1
ATOM 694 O O . TYR A 1 89 ? 6.988 -8.773 2.355 1 97.44 89 TYR A O 1
ATOM 702 N N . ARG A 1 90 ? 9.172 -9.305 2.516 1 97.94 90 ARG A N 1
ATOM 703 C CA . ARG A 1 90 ? 9.609 -7.98 2.947 1 97.94 90 ARG A CA 1
ATOM 704 C C . ARG A 1 90 ? 10.828 -7.52 2.148 1 97.94 90 ARG A C 1
ATOM 706 O O . ARG A 1 90 ? 11.688 -8.328 1.796 1 97.94 90 ARG A O 1
ATOM 713 N N . TYR A 1 91 ? 10.852 -6.273 1.865 1 97.81 91 TYR A N 1
ATOM 714 C CA . TYR A 1 91 ? 11.914 -5.672 1.067 1 97.81 91 TYR A CA 1
ATOM 715 C C . TYR A 1 91 ? 12.414 -4.383 1.712 1 97.81 91 TYR A C 1
ATOM 717 O O . TYR A 1 91 ? 11.625 -3.592 2.23 1 97.81 91 TYR A O 1
ATOM 725 N N . ALA A 1 92 ? 13.719 -4.156 1.727 1 98.44 92 ALA A N 1
ATOM 726 C CA . ALA A 1 92 ? 14.328 -2.916 2.197 1 98.44 92 ALA A CA 1
ATOM 727 C C . ALA A 1 92 ? 15.508 -2.518 1.319 1 98.44 92 ALA A C 1
ATOM 729 O O . ALA A 1 92 ? 16.312 -3.369 0.915 1 98.44 92 ALA A O 1
ATOM 730 N N . ARG A 1 93 ? 15.602 -1.252 1.014 1 98 93 ARG A N 1
ATOM 731 C CA . ARG A 1 93 ? 16.75 -0.724 0.287 1 98 93 ARG A CA 1
ATOM 732 C C . ARG A 1 93 ? 17.984 -0.645 1.188 1 98 93 ARG A C 1
ATOM 734 O O . ARG A 1 93 ? 17.875 -0.293 2.365 1 98 93 ARG A O 1
ATOM 741 N N . LEU A 1 94 ? 19.125 -0.976 0.645 1 98.25 94 LEU A N 1
ATOM 742 C CA . LEU A 1 94 ? 20.391 -0.953 1.371 1 98.25 94 LEU A CA 1
ATOM 743 C C . LEU A 1 94 ? 21.453 -0.198 0.583 1 98.25 94 LEU A C 1
ATOM 745 O O . LEU A 1 94 ? 21.25 0.117 -0.592 1 98.25 94 LEU A O 1
ATOM 749 N N . ASP A 1 95 ? 22.5 0.203 1.272 1 97.75 95 ASP A N 1
ATOM 750 C CA . ASP A 1 95 ? 23.75 0.709 0.742 1 97.75 95 ASP A CA 1
ATOM 751 C C . ASP A 1 95 ? 24.922 -0.213 1.111 1 97.75 95 ASP A C 1
ATOM 753 O O . ASP A 1 95 ? 25.266 -0.34 2.287 1 97.75 95 ASP A O 1
ATOM 757 N N . GLY A 1 96 ? 25.531 -0.81 0.103 1 97.69 96 GLY A N 1
ATOM 758 C CA . GLY A 1 96 ? 26.562 -1.808 0.322 1 97.69 96 GLY A CA 1
ATOM 759 C C . GLY A 1 96 ? 27.734 -1.286 1.134 1 97.69 96 GLY A C 1
ATOM 760 O O . GLY A 1 96 ? 28.516 -2.068 1.688 1 97.69 96 GLY A O 1
ATOM 761 N N . SER A 1 97 ? 27.859 -0.035 1.225 1 96.62 97 SER A N 1
ATOM 762 C CA . SER A 1 97 ? 28.984 0.576 1.944 1 96.62 97 SER A CA 1
ATOM 763 C C . SER A 1 97 ? 28.609 0.857 3.396 1 96.62 97 SER A C 1
ATOM 765 O O . SER A 1 97 ? 29.469 1.235 4.199 1 96.62 97 SER A O 1
ATOM 767 N N . ALA A 1 98 ? 27.391 0.707 3.773 1 97.44 98 ALA A N 1
ATOM 768 C CA . ALA A 1 98 ? 26.922 0.973 5.129 1 97.44 98 ALA A CA 1
ATOM 769 C C . ALA A 1 98 ? 26.734 -0.325 5.91 1 97.44 98 ALA A C 1
ATOM 771 O O . ALA A 1 98 ? 27.031 -1.409 5.402 1 97.44 98 ALA A O 1
ATOM 772 N N . GLU A 1 99 ? 26.422 -0.189 7.121 1 97.75 99 GLU A N 1
ATOM 773 C CA . GLU A 1 99 ? 26.078 -1.314 7.984 1 97.75 99 GLU A CA 1
ATOM 774 C C . GLU A 1 99 ? 24.672 -1.155 8.57 1 97.75 99 GLU A C 1
ATOM 776 O O . GLU A 1 99 ? 24.25 -0.043 8.898 1 97.75 99 GLU A O 1
ATOM 781 N N . TYR A 1 100 ? 23.984 -2.242 8.672 1 98.44 100 TYR A N 1
ATOM 782 C CA . TYR A 1 100 ? 22.609 -2.234 9.172 1 98.44 100 TYR A CA 1
ATOM 783 C C . TYR A 1 100 ? 22.422 -3.291 10.258 1 98.44 100 TYR A C 1
ATOM 785 O O . TYR A 1 100 ? 23.25 -4.184 10.414 1 98.44 100 TYR A O 1
ATOM 793 N N . ARG A 1 101 ? 21.375 -3.146 11 1 98.31 101 ARG A N 1
ATOM 794 C CA . ARG A 1 101 ? 20.922 -4.125 11.984 1 98.31 101 ARG A CA 1
ATOM 795 C C . ARG A 1 101 ? 19.422 -4.406 11.828 1 98.31 101 ARG A C 1
ATOM 797 O O . ARG A 1 101 ? 18.641 -3.482 11.625 1 98.31 101 ARG A O 1
ATOM 804 N N . ILE A 1 102 ? 19.062 -5.66 11.797 1 98.5 102 ILE A N 1
ATOM 805 C CA . ILE A 1 102 ? 17.672 -6.078 11.914 1 98.5 102 ILE A CA 1
ATOM 806 C C . ILE A 1 102 ? 17.406 -6.598 13.32 1 98.5 102 ILE A C 1
ATOM 808 O O . ILE A 1 102 ? 18.172 -7.414 13.852 1 98.5 102 ILE A O 1
ATOM 812 N N . ARG A 1 103 ? 16.453 -6.109 13.961 1 98.31 103 ARG A N 1
ATOM 813 C CA . ARG A 1 103 ? 15.93 -6.652 15.211 1 98.31 103 ARG A CA 1
ATOM 814 C C . ARG A 1 103 ? 14.508 -7.156 15.023 1 98.31 103 ARG A C 1
ATOM 816 O O . ARG A 1 103 ? 13.734 -6.586 14.25 1 98.31 103 ARG A O 1
ATOM 823 N N . GLY A 1 104 ? 14.289 -8.258 15.727 1 97 104 GLY A N 1
ATOM 824 C CA . GLY A 1 104 ? 12.938 -8.773 15.57 1 97 104 GLY A CA 1
ATOM 825 C C . GLY A 1 104 ? 12.609 -9.898 16.531 1 97 104 GLY A C 1
ATOM 826 O O . GLY A 1 104 ? 13.383 -10.188 17.453 1 97 104 GLY A O 1
ATOM 827 N N . ARG A 1 105 ? 11.438 -10.391 16.406 1 97.94 105 ARG A N 1
ATOM 828 C CA . ARG A 1 105 ? 10.961 -11.609 17.062 1 97.94 105 ARG A CA 1
ATOM 829 C C . ARG A 1 105 ? 10.656 -12.688 16.031 1 97.94 105 ARG A C 1
ATOM 831 O O . ARG A 1 105 ? 10.031 -12.414 15 1 97.94 105 ARG A O 1
ATOM 838 N N . ARG A 1 106 ? 11.008 -13.828 16.297 1 97.62 106 ARG A N 1
ATOM 839 C CA . ARG A 1 106 ? 11.086 -14.906 15.32 1 97.62 106 ARG A CA 1
ATOM 840 C C . ARG A 1 106 ? 9.695 -15.312 14.844 1 97.62 106 ARG A C 1
ATOM 842 O O . ARG A 1 106 ? 9.508 -15.688 13.688 1 97.62 106 ARG A O 1
ATOM 849 N N . GLY A 1 107 ? 8.68 -15.164 15.742 1 96.81 107 GLY A N 1
ATOM 850 C CA . GLY A 1 107 ? 7.379 -15.719 15.422 1 96.81 107 GLY A CA 1
ATOM 851 C C . GLY A 1 107 ? 7.398 -17.219 15.227 1 96.81 107 GLY A C 1
ATOM 852 O O . GLY A 1 107 ? 8.211 -17.922 15.844 1 96.81 107 GLY A O 1
ATOM 853 N N . THR A 1 108 ? 6.41 -17.766 14.422 1 97 108 THR A N 1
ATOM 854 C CA . THR A 1 108 ? 6.312 -19.219 14.32 1 97 108 THR A CA 1
ATOM 855 C C . THR A 1 108 ? 6.262 -19.656 12.867 1 97 108 THR A C 1
ATOM 857 O O . THR A 1 108 ? 5.906 -20.812 12.57 1 97 108 THR A O 1
ATOM 860 N N . VAL A 1 109 ? 6.543 -18.75 11.969 1 96.12 109 VAL A N 1
ATOM 861 C CA . VAL A 1 109 ? 6.52 -19.109 10.555 1 96.12 109 VAL A CA 1
ATOM 862 C C . VAL A 1 109 ? 7.473 -20.281 10.305 1 96.12 109 VAL A C 1
ATOM 864 O O . VAL A 1 109 ? 8.547 -20.359 10.906 1 96.12 109 VAL A O 1
ATOM 867 N N . ALA A 1 110 ? 7.168 -21.109 9.398 1 94 110 ALA A N 1
ATOM 868 C CA . ALA A 1 110 ? 7.902 -22.359 9.188 1 94 110 ALA A CA 1
ATOM 869 C C . ALA A 1 110 ? 9.297 -22.078 8.625 1 94 110 ALA A C 1
ATOM 871 O O . ALA A 1 110 ? 10.273 -22.688 9.055 1 94 110 ALA A O 1
ATOM 872 N N . TYR A 1 111 ? 9.375 -21.312 7.648 1 93.62 111 TYR A N 1
ATOM 873 C CA . TYR A 1 111 ? 10.641 -20.984 7.004 1 93.62 111 TYR A CA 1
ATOM 874 C C . TYR A 1 111 ? 10.828 -19.484 6.891 1 93.62 111 TYR A C 1
ATOM 876 O O . TYR A 1 111 ? 9.906 -18.766 6.508 1 93.62 111 TYR A O 1
ATOM 884 N N . LEU A 1 112 ? 11.961 -18.953 7.344 1 95.5 112 LEU A N 1
ATOM 885 C CA . LEU A 1 112 ? 12.336 -17.547 7.328 1 95.5 112 LEU A CA 1
ATOM 886 C C . LEU A 1 112 ? 13.719 -17.359 6.707 1 95.5 112 LEU A C 1
ATOM 888 O O . LEU A 1 112 ? 14.68 -18.031 7.109 1 95.5 112 LEU A O 1
ATOM 892 N N . SER A 1 113 ? 13.828 -16.5 5.707 1 95.75 113 SER A N 1
ATOM 893 C CA . SER A 1 113 ? 15.133 -16.297 5.086 1 95.75 113 SER A CA 1
ATOM 894 C C . SER A 1 113 ? 15.383 -14.812 4.82 1 95.75 113 SER A C 1
ATOM 896 O O . SER A 1 113 ? 14.445 -14.047 4.617 1 95.75 113 SER A O 1
ATOM 898 N N . PHE A 1 114 ? 16.641 -14.422 4.883 1 97.12 114 PHE A N 1
ATOM 899 C CA . PHE A 1 114 ? 17.172 -13.086 4.621 1 97.12 114 PHE A CA 1
ATOM 900 C C . PHE A 1 114 ? 18.219 -13.125 3.508 1 97.12 114 PHE A C 1
ATOM 902 O O . PHE A 1 114 ? 19.25 -13.789 3.641 1 97.12 114 PHE A O 1
ATOM 909 N N . GLY A 1 115 ? 17.891 -12.469 2.398 1 96.69 115 GLY A N 1
ATOM 910 C CA . GLY A 1 115 ? 18.828 -12.438 1.287 1 96.69 115 GLY A CA 1
ATOM 911 C C . GLY A 1 115 ? 19.156 -11.023 0.831 1 96.69 115 GLY A C 1
ATOM 912 O O . GLY A 1 115 ? 18.281 -10.281 0.397 1 96.69 115 GLY A O 1
ATOM 913 N N . THR A 1 116 ? 20.453 -10.633 1.005 1 97.25 116 THR A N 1
ATOM 914 C CA . THR A 1 116 ? 20.891 -9.383 0.386 1 97.25 116 THR A CA 1
ATOM 915 C C . THR A 1 116 ? 21.141 -9.578 -1.107 1 97.25 116 THR A C 1
ATOM 917 O O . THR A 1 116 ? 21.453 -10.68 -1.551 1 97.25 116 THR A O 1
ATOM 920 N N . GLN A 1 117 ? 20.938 -8.5 -1.853 1 96 117 GLN A N 1
ATOM 921 C CA . GLN A 1 117 ? 21.047 -8.648 -3.299 1 96 117 GLN A CA 1
ATOM 922 C C . GLN A 1 117 ? 21.562 -7.363 -3.945 1 96 117 GLN A C 1
ATOM 924 O O . GLN A 1 117 ? 21.641 -6.32 -3.295 1 96 117 GLN A O 1
ATOM 929 N N . LYS A 1 118 ? 22.062 -7.48 -5.176 1 94.81 118 LYS A N 1
ATOM 930 C CA . LYS A 1 118 ? 22.438 -6.355 -6.023 1 94.81 118 LYS A CA 1
ATOM 931 C C . LYS A 1 118 ? 21.734 -6.426 -7.379 1 94.81 118 LYS A C 1
ATOM 933 O O . LYS A 1 118 ? 21.25 -7.484 -7.773 1 94.81 118 LYS A O 1
ATOM 938 N N . GLY A 1 119 ? 21.656 -5.27 -8.07 1 91.62 119 GLY A N 1
ATOM 939 C CA . GLY A 1 119 ? 20.938 -5.164 -9.328 1 91.62 119 GLY A CA 1
ATOM 940 C C . GLY A 1 119 ? 19.516 -4.68 -9.164 1 91.62 119 GLY A C 1
ATOM 941 O O . GLY A 1 119 ? 19.219 -3.902 -8.25 1 91.62 119 GLY A O 1
ATOM 942 N N . GLY A 1 120 ? 18.672 -5.004 -10.195 1 90.12 120 GLY A N 1
ATOM 943 C CA . GLY A 1 120 ? 17.281 -4.574 -10.188 1 90.12 120 GLY A CA 1
ATOM 944 C C . GLY A 1 120 ? 16.594 -4.742 -11.531 1 90.12 120 GLY A C 1
ATOM 945 O O . GLY A 1 120 ? 17.234 -4.574 -12.578 1 90.12 120 GLY A O 1
ATOM 946 N N . TYR A 1 121 ? 15.336 -5.008 -11.484 1 83.56 121 TYR A N 1
ATOM 947 C CA . TYR A 1 121 ? 14.547 -5.207 -12.695 1 83.56 121 TYR A CA 1
ATOM 948 C C . TYR A 1 121 ? 14.531 -3.947 -13.555 1 83.56 121 TYR A C 1
ATOM 950 O O . TYR A 1 121 ? 14.383 -4.02 -14.773 1 83.56 121 TYR A O 1
ATOM 958 N N . GLU A 1 122 ? 14.68 -2.832 -12.945 1 84.62 122 GLU A N 1
ATOM 959 C CA . GLU A 1 122 ? 14.656 -1.548 -13.641 1 84.62 122 GLU A CA 1
ATOM 960 C C . GLU A 1 122 ? 15.961 -1.307 -14.398 1 84.62 122 GLU A C 1
ATOM 962 O O . GLU A 1 122 ? 16.031 -0.434 -15.266 1 84.62 122 GLU A O 1
ATOM 967 N N . THR A 1 123 ? 16.984 -2.025 -14.07 1 83.69 123 THR A N 1
ATOM 968 C CA . THR A 1 123 ? 18.281 -1.779 -14.672 1 83.69 123 THR A CA 1
ATOM 969 C C . THR A 1 123 ? 18.703 -2.951 -15.555 1 83.69 123 THR A C 1
ATOM 971 O O . THR A 1 123 ? 18.453 -2.949 -16.766 1 83.69 123 THR A O 1
ATOM 974 N N . ASP A 1 124 ? 19.125 -4.02 -14.961 1 82.25 124 ASP A N 1
ATOM 975 C CA . ASP A 1 124 ? 19.672 -5.129 -15.742 1 82.25 124 ASP A CA 1
ATOM 976 C C . ASP A 1 124 ? 18.766 -6.355 -15.656 1 82.25 124 ASP A C 1
ATOM 978 O O . ASP A 1 124 ? 19.078 -7.402 -16.219 1 82.25 124 ASP A O 1
ATOM 982 N N . GLY A 1 125 ? 17.734 -6.176 -14.984 1 83.12 125 GLY A N 1
ATOM 983 C CA . GLY A 1 125 ? 16.734 -7.234 -14.906 1 83.12 125 GLY A CA 1
ATOM 984 C C . GLY A 1 125 ? 17.141 -8.367 -13.984 1 83.12 125 GLY A C 1
ATOM 985 O O . GLY A 1 125 ? 16.531 -9.438 -14 1 83.12 125 GLY A O 1
ATOM 986 N N . ARG A 1 126 ? 18.203 -8.133 -13.195 1 86.31 126 ARG A N 1
ATOM 987 C CA . ARG A 1 126 ? 18.719 -9.18 -12.328 1 86.31 126 ARG A CA 1
ATOM 988 C C . ARG A 1 126 ? 18.625 -8.773 -10.859 1 86.31 126 ARG A C 1
ATOM 990 O O . ARG A 1 126 ? 18.547 -7.582 -10.547 1 86.31 126 ARG A O 1
ATOM 997 N N . MET A 1 127 ? 18.5 -9.695 -10.031 1 89.12 127 MET A N 1
ATOM 998 C CA . MET A 1 127 ? 18.578 -9.562 -8.578 1 89.12 127 MET A CA 1
ATOM 999 C C . MET A 1 127 ? 19.5 -10.617 -7.98 1 89.12 127 MET A C 1
ATOM 1001 O O . MET A 1 127 ? 19.047 -11.555 -7.324 1 89.12 127 MET A O 1
ATOM 1005 N N . VAL A 1 128 ? 20.781 -10.336 -8.094 1 89.81 128 VAL A N 1
ATOM 1006 C CA . VAL A 1 128 ? 21.797 -11.328 -7.766 1 89.81 128 VAL A CA 1
ATOM 1007 C C . VAL A 1 128 ? 22.031 -11.352 -6.258 1 89.81 128 VAL A C 1
ATOM 1009 O O . VAL A 1 128 ? 22.297 -10.312 -5.656 1 89.81 128 VAL A O 1
ATOM 1012 N N . GLN A 1 129 ? 21.969 -12.477 -5.691 1 92.75 129 GLN A N 1
ATOM 1013 C CA . GLN A 1 129 ? 22.156 -12.625 -4.25 1 92.75 129 GLN A CA 1
ATOM 1014 C C . GLN A 1 129 ? 23.594 -12.312 -3.846 1 92.75 129 GLN A C 1
ATOM 1016 O O . GLN A 1 129 ? 24.531 -12.711 -4.527 1 92.75 129 GLN A O 1
ATOM 1021 N N . THR A 1 130 ? 23.766 -11.578 -2.721 1 95.56 130 THR A N 1
ATOM 1022 C CA . THR A 1 130 ? 25.094 -11.242 -2.229 1 95.56 130 THR A CA 1
ATOM 1023 C C . THR A 1 130 ? 25.344 -11.867 -0.859 1 95.56 130 THR A C 1
ATOM 1025 O O . THR A 1 130 ? 26.484 -11.961 -0.408 1 95.56 130 THR A O 1
ATOM 1028 N N . GLY A 1 131 ? 24.344 -12.227 -0.196 1 95.75 131 GLY A N 1
ATOM 1029 C CA . GLY A 1 131 ? 24.375 -12.883 1.102 1 95.75 131 GLY A CA 1
ATOM 1030 C C . GLY A 1 131 ? 23.062 -13.578 1.443 1 95.75 131 GLY A C 1
ATOM 1031 O O . GLY A 1 131 ? 22.047 -13.344 0.8 1 95.75 131 GLY A O 1
ATOM 1032 N N . PHE A 1 132 ? 23.188 -14.461 2.471 1 95 132 PHE A N 1
ATOM 1033 C CA . PHE A 1 132 ? 22 -15.258 2.76 1 95 132 PHE A CA 1
ATOM 1034 C C . PHE A 1 132 ? 22.062 -15.828 4.172 1 95 132 PHE A C 1
ATOM 1036 O O . PHE A 1 132 ? 23.141 -16.219 4.637 1 95 132 PHE A O 1
ATOM 1043 N N . LEU A 1 133 ? 20.953 -15.812 4.859 1 96 133 LEU A N 1
ATOM 1044 C CA . LEU A 1 133 ? 20.734 -16.438 6.156 1 96 133 LEU A CA 1
ATOM 1045 C C . LEU A 1 133 ? 19.312 -16.984 6.266 1 96 133 LEU A C 1
ATOM 1047 O O . LEU A 1 133 ? 18.344 -16.281 5.93 1 96 133 LEU A O 1
ATOM 1051 N N . ASP A 1 134 ? 19.125 -18.203 6.621 1 93 134 ASP A N 1
ATOM 1052 C CA . ASP A 1 134 ? 17.766 -18.734 6.801 1 93 134 ASP A CA 1
ATOM 1053 C C . ASP A 1 134 ? 17.547 -19.188 8.242 1 93 134 ASP A C 1
ATOM 1055 O O . ASP A 1 134 ? 18.469 -19.141 9.062 1 93 134 ASP A O 1
ATOM 1059 N N . SER A 1 135 ? 16.406 -19.578 8.516 1 89.69 135 SER A N 1
ATOM 1060 C CA . SER A 1 135 ? 15.961 -19.875 9.875 1 89.69 135 SER A CA 1
ATOM 1061 C C . SER A 1 135 ? 16.688 -21.094 10.438 1 89.69 135 SER A C 1
ATOM 1063 O O . SER A 1 135 ? 16.75 -21.281 11.656 1 89.69 135 SER A O 1
ATOM 1065 N N . ASN A 1 136 ? 17.219 -21.922 9.586 1 89.44 136 ASN A N 1
ATOM 1066 C CA . ASN A 1 136 ? 17.953 -23.078 10.086 1 89.44 136 ASN A CA 1
ATOM 1067 C C . ASN A 1 136 ? 19.266 -22.672 10.758 1 89.44 136 ASN A C 1
ATOM 1069 O O . ASN A 1 136 ? 19.797 -23.406 11.586 1 89.44 136 ASN A O 1
ATOM 1073 N N . LYS A 1 137 ? 19.719 -21.5 10.492 1 92.56 137 LYS A N 1
ATOM 1074 C CA . LYS A 1 137 ? 21 -21.047 11.016 1 92.56 137 LYS A CA 1
ATOM 1075 C C . LYS A 1 137 ? 20.828 -19.781 11.859 1 92.56 137 LYS A C 1
ATOM 1077 O O . LYS A 1 137 ? 21.812 -19.156 12.273 1 92.56 137 LYS A O 1
ATOM 1082 N N . LEU A 1 138 ? 19.656 -19.375 12.031 1 96.62 138 LEU A N 1
ATOM 1083 C CA . LEU A 1 138 ? 19.359 -18.141 12.773 1 96.62 138 LEU A CA 1
ATOM 1084 C C . LEU A 1 138 ? 19.375 -18.391 14.273 1 96.62 138 LEU A C 1
ATOM 1086 O O . LEU A 1 138 ? 18.578 -19.188 14.789 1 96.62 138 LEU A O 1
ATOM 1090 N N . ALA A 1 139 ? 20.312 -17.797 14.984 1 97.75 139 ALA A N 1
ATOM 1091 C CA . ALA A 1 139 ? 20.328 -17.844 16.453 1 97.75 139 ALA A CA 1
ATOM 1092 C C . ALA A 1 139 ? 19.234 -16.953 17.047 1 97.75 139 ALA A C 1
ATOM 1094 O O . ALA A 1 139 ? 19.172 -15.766 16.734 1 97.75 139 ALA A O 1
ATOM 1095 N N . VAL A 1 140 ? 18.422 -17.516 17.875 1 97.81 140 VAL A N 1
ATOM 1096 C CA . VAL A 1 140 ? 17.297 -16.828 18.5 1 97.81 140 VAL A CA 1
ATOM 1097 C C . VAL A 1 140 ? 17.422 -16.906 20.031 1 97.81 140 VAL A C 1
ATOM 1099 O O . VAL A 1 140 ? 17.766 -17.969 20.562 1 97.81 140 VAL A O 1
ATOM 1102 N N . ALA A 1 141 ? 17.266 -15.812 20.688 1 98 141 ALA A N 1
ATOM 1103 C CA . ALA A 1 141 ? 17.328 -15.789 22.141 1 98 141 ALA A CA 1
ATOM 1104 C C . ALA A 1 141 ? 16.141 -16.531 22.766 1 98 141 ALA A C 1
ATOM 1106 O O . ALA A 1 141 ? 15.195 -16.875 22.062 1 98 141 ALA A O 1
ATOM 1107 N N . ALA A 1 142 ? 16.203 -16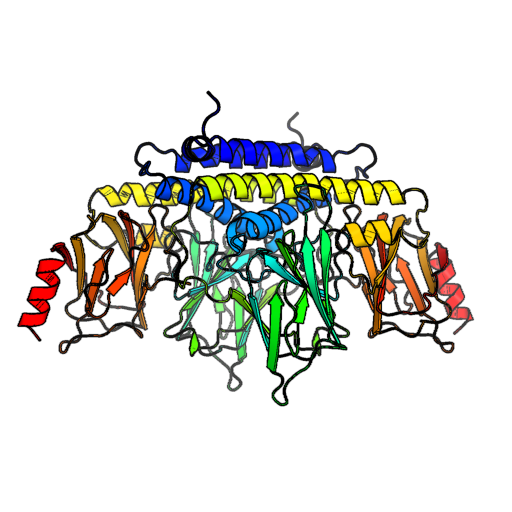.766 24.047 1 97.5 142 ALA A N 1
ATOM 1108 C CA . ALA A 1 142 ? 15.188 -17.531 24.766 1 97.5 142 ALA A CA 1
ATOM 1109 C C . ALA A 1 142 ? 13.828 -16.844 24.703 1 97.5 142 ALA A C 1
ATOM 1111 O O . ALA A 1 142 ? 12.789 -17.5 24.672 1 97.5 142 ALA A O 1
ATOM 1112 N N . ASP A 1 143 ? 13.875 -15.578 24.656 1 97.44 143 ASP A N 1
ATOM 1113 C CA . ASP A 1 143 ? 12.609 -14.836 24.656 1 97.44 143 ASP A CA 1
ATOM 1114 C C . ASP A 1 143 ? 12.062 -14.68 23.234 1 97.44 143 ASP A C 1
ATOM 1116 O O . ASP A 1 143 ? 11.078 -13.969 23.031 1 97.44 143 ASP A O 1
ATOM 1120 N N . GLY A 1 144 ? 12.734 -15.242 22.234 1 97.5 144 GLY A N 1
ATOM 1121 C CA . GLY A 1 144 ? 12.266 -15.227 20.859 1 97.5 144 GLY A CA 1
ATOM 1122 C C . GLY A 1 144 ? 12.859 -14.086 20.047 1 97.5 144 GLY A C 1
ATOM 1123 O O . GLY A 1 144 ? 12.617 -13.992 18.844 1 97.5 144 GLY A O 1
ATOM 1124 N N . SER A 1 145 ? 13.57 -13.266 20.672 1 98.06 145 SER A N 1
ATOM 1125 C CA . SER A 1 145 ? 14.156 -12.125 19.969 1 98.06 145 SER A CA 1
ATOM 1126 C C . SER A 1 145 ? 15.422 -12.523 19.219 1 98.06 145 SER A C 1
ATOM 1128 O O . SER A 1 145 ? 16.047 -13.539 19.547 1 98.06 145 SER A O 1
ATOM 1130 N N . PHE A 1 146 ? 15.766 -11.805 18.172 1 98.25 146 PHE A N 1
ATOM 1131 C CA . PHE A 1 146 ? 17.016 -12.008 17.453 1 98.25 146 PHE A CA 1
ATOM 1132 C C . PHE A 1 146 ? 17.531 -10.688 16.875 1 98.25 146 PHE A C 1
ATOM 1134 O O . PHE A 1 146 ? 16.797 -9.703 16.828 1 98.25 146 PHE A O 1
ATOM 1141 N N . GLU A 1 147 ? 18.766 -10.695 16.609 1 98.19 147 GLU A N 1
ATOM 1142 C CA . GLU A 1 147 ? 19.438 -9.594 15.922 1 98.19 147 GLU A CA 1
ATOM 1143 C C . GLU A 1 147 ? 20.312 -10.094 14.789 1 98.19 147 GLU A C 1
ATOM 1145 O O . GLU A 1 147 ? 20.984 -11.117 14.93 1 98.19 147 GLU A O 1
ATOM 1150 N N . ILE A 1 148 ? 20.297 -9.43 13.656 1 98.56 148 ILE A N 1
ATOM 1151 C CA . ILE A 1 148 ? 21.125 -9.766 12.508 1 98.56 148 ILE A CA 1
ATOM 1152 C C . ILE A 1 148 ? 21.938 -8.547 12.078 1 98.56 148 ILE A C 1
ATOM 1154 O O . ILE A 1 148 ? 21.375 -7.453 11.914 1 98.56 148 ILE A O 1
ATOM 1158 N N . ALA A 1 149 ? 23.203 -8.742 11.906 1 98.5 149 ALA A N 1
ATOM 1159 C CA . ALA A 1 149 ? 24.031 -7.707 11.297 1 98.5 149 ALA A CA 1
ATOM 1160 C C . ALA A 1 149 ? 24.078 -7.867 9.781 1 98.5 149 ALA A C 1
ATOM 1162 O O . ALA A 1 149 ? 24.219 -8.977 9.266 1 98.5 149 ALA A O 1
ATOM 1163 N N . LEU A 1 150 ? 23.891 -6.824 9.062 1 98.69 150 LEU A N 1
ATOM 1164 C CA . LEU A 1 150 ? 24.156 -6.746 7.633 1 98.69 150 LEU A CA 1
ATOM 1165 C C . LEU A 1 150 ? 25.391 -5.902 7.355 1 98.69 150 LEU A C 1
ATOM 1167 O O . LEU A 1 150 ? 25.406 -4.703 7.641 1 98.69 150 LEU A O 1
ATOM 1171 N N . SER A 1 151 ? 26.375 -6.492 6.82 1 98.12 151 SER A N 1
ATOM 1172 C CA . SER A 1 151 ? 27.625 -5.758 6.629 1 98.12 151 SER A CA 1
ATOM 1173 C C . SER A 1 151 ? 28.562 -6.496 5.688 1 98.12 151 SER A C 1
ATOM 1175 O O . SER A 1 151 ? 28.359 -7.672 5.383 1 98.12 151 SER A O 1
ATOM 1177 N N . ALA A 1 152 ? 29.562 -5.773 5.191 1 97 152 ALA A N 1
ATOM 1178 C CA . ALA A 1 152 ? 30.594 -6.379 4.359 1 97 152 ALA A CA 1
ATOM 1179 C C . ALA A 1 152 ? 31.547 -7.227 5.195 1 97 152 ALA A C 1
ATOM 1181 O O . ALA A 1 152 ? 31.984 -8.289 4.754 1 97 152 ALA A O 1
ATOM 1182 N N . ARG A 1 153 ? 31.812 -6.719 6.391 1 95.62 153 ARG A N 1
ATOM 1183 C CA . ARG A 1 153 ? 32.688 -7.449 7.297 1 95.62 153 ARG A CA 1
ATOM 1184 C C . ARG A 1 153 ? 31.906 -8.422 8.172 1 95.62 153 ARG A C 1
ATOM 1186 O O . ARG A 1 153 ? 30.875 -8.055 8.734 1 95.62 153 ARG A O 1
ATOM 1193 N N . GLN A 1 154 ? 32.438 -9.523 8.328 1 94.75 154 GLN A N 1
ATOM 1194 C CA . GLN A 1 154 ? 31.766 -10.555 9.109 1 94.75 154 GLN A CA 1
ATOM 1195 C C . GLN A 1 154 ? 31.625 -10.141 10.57 1 94.75 154 GLN A C 1
ATOM 1197 O O . GLN A 1 154 ? 32.531 -9.523 11.133 1 94.75 154 GLN A O 1
ATOM 1202 N N . HIS A 1 155 ? 30.594 -10.453 11.141 1 92.5 155 HIS A N 1
ATOM 1203 C CA . HIS A 1 155 ? 30.297 -10.242 12.555 1 92.5 155 HIS A CA 1
ATOM 1204 C C . HIS A 1 155 ? 29.984 -11.562 13.25 1 92.5 155 HIS A C 1
ATOM 1206 O O . HIS A 1 155 ? 29.578 -12.539 12.602 1 92.5 155 HIS A O 1
ATOM 1212 N N . GLU A 1 156 ? 30.25 -11.578 14.523 1 93.19 156 GLU A N 1
ATOM 1213 C CA . GLU A 1 156 ? 29.828 -12.734 15.312 1 93.19 156 GLU A CA 1
ATOM 1214 C C . GLU A 1 156 ? 28.312 -12.797 15.445 1 93.19 156 GLU A C 1
ATOM 1216 O O . GLU A 1 156 ? 27.656 -11.758 15.5 1 93.19 156 GLU A O 1
ATOM 1221 N N . GLY A 1 157 ? 27.828 -14.047 15.508 1 95.81 157 GLY A N 1
ATOM 1222 C CA . GLY A 1 157 ? 26.375 -14.211 15.609 1 95.81 157 GLY A CA 1
ATOM 1223 C C . GLY A 1 157 ? 25.688 -14.211 14.266 1 95.81 157 GLY A C 1
ATOM 1224 O O . GLY A 1 157 ? 26.234 -14.68 13.266 1 95.81 157 GLY A O 1
ATOM 1225 N N . ASN A 1 158 ? 24.422 -13.805 14.258 1 98.19 158 ASN A N 1
ATOM 1226 C CA . ASN A 1 158 ? 23.672 -13.734 13.016 1 98.19 158 ASN A CA 1
ATOM 1227 C C . ASN A 1 158 ? 24.203 -12.641 12.094 1 98.19 158 ASN A C 1
ATOM 1229 O O . ASN A 1 158 ? 24.25 -11.469 12.477 1 98.19 158 ASN A O 1
ATOM 1233 N N . TRP A 1 159 ? 24.594 -13.031 10.945 1 98.31 159 TRP A N 1
ATOM 1234 C CA . TRP A 1 159 ? 25.219 -12.109 9.992 1 98.31 159 TRP A CA 1
ATOM 1235 C C . TRP A 1 159 ? 24.812 -12.445 8.562 1 98.31 159 TRP A C 1
ATOM 1237 O O . TRP A 1 159 ? 24.781 -13.625 8.18 1 98.31 159 TRP A O 1
ATOM 1247 N N . VAL A 1 160 ? 24.438 -11.453 7.793 1 98.25 160 VAL A N 1
ATOM 1248 C CA . VAL A 1 160 ? 24.219 -11.602 6.355 1 98.25 160 VAL A CA 1
ATOM 1249 C C . VAL A 1 160 ? 25.203 -10.703 5.594 1 98.25 160 VAL A C 1
ATOM 1251 O O . VAL A 1 160 ? 25.234 -9.484 5.812 1 98.25 160 VAL A O 1
ATOM 1254 N N . ARG A 1 161 ? 25.875 -11.258 4.695 1 98.06 161 ARG A N 1
ATOM 1255 C CA . ARG A 1 161 ? 26.938 -10.57 3.967 1 98.06 161 ARG A CA 1
ATOM 1256 C C . ARG A 1 161 ? 26.359 -9.531 3.01 1 98.06 161 ARG A C 1
ATOM 1258 O O . ARG A 1 161 ? 25.359 -9.781 2.342 1 98.06 161 ARG A O 1
ATOM 1265 N N . MET A 1 162 ? 26.984 -8.398 2.998 1 98.12 162 MET A N 1
ATOM 1266 C CA . MET A 1 162 ? 26.812 -7.41 1.938 1 98.12 162 MET A CA 1
ATOM 1267 C C . MET A 1 162 ? 28.109 -7.191 1.173 1 98.12 162 MET A C 1
ATOM 1269 O O . MET A 1 162 ? 29.188 -7.543 1.657 1 98.12 162 MET A O 1
ATOM 1273 N N . GLU A 1 163 ? 28.078 -6.699 0.079 1 97.12 163 GLU A N 1
ATOM 1274 C CA . GLU A 1 163 ? 29.203 -6.23 -0.725 1 97.12 163 GLU A CA 1
ATOM 1275 C C . GLU A 1 163 ? 28.922 -4.855 -1.321 1 97.12 163 GLU A C 1
ATOM 1277 O O . GLU A 1 163 ? 27.797 -4.363 -1.251 1 97.12 163 GLU A O 1
ATOM 1282 N N . PRO A 1 164 ? 29.938 -4.16 -1.901 1 95.62 164 PRO A N 1
ATOM 1283 C CA . PRO A 1 164 ? 29.75 -2.785 -2.361 1 95.62 164 PRO A CA 1
ATOM 1284 C C . PRO A 1 164 ? 28.562 -2.645 -3.328 1 95.62 164 PRO A C 1
ATOM 1286 O O . PRO A 1 164 ? 27.875 -1.623 -3.324 1 95.62 164 PRO A O 1
ATOM 1289 N N . GLY A 1 165 ? 28.219 -3.615 -4.051 1 95.5 165 GLY A N 1
ATOM 1290 C CA . GLY A 1 165 ? 27.141 -3.557 -5.027 1 95.5 165 GLY A CA 1
ATOM 1291 C C . GLY A 1 165 ? 25.781 -3.922 -4.445 1 95.5 165 GLY A C 1
ATOM 1292 O O . GLY A 1 165 ? 24.766 -3.764 -5.105 1 95.5 165 GLY A O 1
ATOM 1293 N N . THR A 1 166 ? 25.75 -4.309 -3.145 1 97.56 166 THR A N 1
ATOM 1294 C CA . THR A 1 166 ? 24.484 -4.66 -2.502 1 97.56 166 THR A CA 1
ATOM 1295 C C . THR A 1 166 ? 23.578 -3.441 -2.402 1 97.56 166 THR A C 1
ATOM 1297 O O . THR A 1 166 ? 24 -2.365 -1.99 1 97.56 166 THR A O 1
ATOM 1300 N N . ASN A 1 167 ? 22.312 -3.643 -2.795 1 97.12 167 ASN A N 1
ATOM 1301 C CA . ASN A 1 167 ? 21.438 -2.471 -2.764 1 97.12 167 ASN A CA 1
ATOM 1302 C C . ASN A 1 167 ? 20.078 -2.795 -2.146 1 97.12 167 ASN A C 1
ATOM 1304 O O . ASN A 1 167 ? 19.219 -1.921 -2.043 1 97.12 167 ASN A O 1
ATOM 1308 N N . ALA A 1 168 ? 19.891 -4.109 -1.721 1 97.62 168 ALA A N 1
ATOM 1309 C CA . ALA A 1 168 ? 18.594 -4.422 -1.146 1 97.62 168 ALA A CA 1
ATOM 1310 C C . ALA A 1 168 ? 18.641 -5.695 -0.31 1 97.62 168 ALA A C 1
ATOM 1312 O O . ALA A 1 168 ? 19.609 -6.453 -0.392 1 97.62 168 ALA A O 1
ATOM 1313 N N . LEU A 1 169 ? 17.688 -5.867 0.521 1 98 169 LEU A N 1
ATOM 1314 C CA . LEU A 1 169 ? 17.391 -7.074 1.288 1 98 169 LEU A CA 1
ATOM 1315 C C . LEU A 1 169 ? 15.992 -7.59 0.969 1 98 169 LEU A C 1
ATOM 1317 O O . LEU A 1 169 ? 15.039 -6.812 0.9 1 98 169 LEU A O 1
ATOM 1321 N N . VAL A 1 170 ? 15.875 -8.867 0.712 1 96.94 170 VAL A N 1
ATOM 1322 C CA . VAL A 1 170 ? 14.586 -9.539 0.587 1 96.94 170 VAL A CA 1
ATOM 1323 C C . VAL A 1 170 ? 14.422 -10.57 1.705 1 96.94 170 VAL A C 1
ATOM 1325 O O . VAL A 1 170 ? 15.289 -11.422 1.897 1 96.94 170 VAL A O 1
ATOM 1328 N N . VAL A 1 171 ? 13.391 -10.438 2.438 1 97.44 171 VAL A N 1
ATOM 1329 C CA . VAL A 1 171 ? 13.039 -11.398 3.473 1 97.44 171 VAL A CA 1
ATOM 1330 C C . VAL A 1 171 ? 11.836 -12.227 3.021 1 97.44 171 VAL A C 1
ATOM 1332 O O . VAL A 1 171 ? 10.836 -11.68 2.555 1 97.44 171 VAL A O 1
ATOM 1335 N N . ARG A 1 172 ? 11.922 -13.523 3.113 1 96.81 172 ARG A N 1
ATOM 1336 C CA . ARG A 1 172 ? 10.828 -14.438 2.799 1 96.81 172 ARG A CA 1
ATOM 1337 C C . ARG A 1 172 ? 10.359 -15.18 4.047 1 96.81 172 ARG A C 1
ATOM 1339 O O . ARG A 1 172 ? 11.164 -15.82 4.734 1 96.81 172 ARG A O 1
ATOM 1346 N N . GLN A 1 173 ? 9.141 -15.031 4.348 1 97.62 173 GLN A N 1
ATOM 1347 C CA . GLN A 1 173 ? 8.492 -15.82 5.391 1 97.62 173 GLN A CA 1
ATOM 1348 C C . GLN A 1 173 ? 7.508 -16.812 4.789 1 97.62 173 GLN A C 1
ATOM 1350 O O . GLN A 1 173 ? 6.461 -16.422 4.273 1 97.62 173 GLN A O 1
ATOM 1355 N N . THR A 1 174 ? 7.816 -18.016 4.844 1 97.12 174 THR A N 1
ATOM 1356 C CA . THR A 1 174 ? 7.023 -19.062 4.199 1 97.12 174 THR A CA 1
ATOM 1357 C C . THR A 1 174 ? 6.145 -19.781 5.219 1 97.12 174 THR A C 1
ATOM 1359 O O . THR A 1 174 ? 6.656 -20.391 6.168 1 97.12 174 THR A O 1
ATOM 1362 N N . PHE A 1 175 ? 4.879 -19.766 4.98 1 97.81 175 PHE A N 1
ATOM 1363 C CA . PHE A 1 175 ? 3.906 -20.375 5.887 1 97.81 175 PHE A CA 1
ATOM 1364 C C . PHE A 1 175 ? 3.535 -21.766 5.422 1 97.81 175 PHE A C 1
ATOM 1366 O O . PHE A 1 175 ? 3.352 -22.016 4.227 1 97.81 175 PHE A O 1
ATOM 1373 N N . MET A 1 176 ? 3.447 -22.688 6.375 1 97.44 176 MET A N 1
ATOM 1374 C CA . MET A 1 176 ? 2.777 -23.969 6.145 1 97.44 176 MET A CA 1
ATOM 1375 C C . MET A 1 176 ? 1.265 -23.812 6.266 1 97.44 176 MET A C 1
ATOM 1377 O O . MET A 1 176 ? 0.521 -24.25 5.387 1 97.44 176 MET A O 1
ATOM 1381 N N . ASP A 1 177 ? 0.894 -23.188 7.312 1 96.56 177 ASP A N 1
ATOM 1382 C CA . ASP A 1 177 ? -0.491 -22.844 7.629 1 96.56 177 ASP A CA 1
ATOM 1383 C C . ASP A 1 177 ? -0.607 -21.406 8.133 1 96.56 177 ASP A C 1
ATOM 1385 O O . ASP A 1 177 ? -0.511 -21.156 9.336 1 96.56 177 ASP A O 1
ATOM 1389 N N . ARG A 1 178 ? -0.968 -20.547 7.254 1 93.81 178 ARG A N 1
ATOM 1390 C CA . ARG A 1 178 ? -0.955 -19.109 7.539 1 93.81 178 ARG A CA 1
ATOM 1391 C C . ARG A 1 178 ? -1.85 -18.781 8.727 1 93.81 178 ARG A C 1
ATOM 1393 O O . ARG A 1 178 ? -1.546 -17.891 9.508 1 93.81 178 ARG A O 1
ATOM 1400 N N . LYS A 1 179 ? -2.936 -19.469 8.898 1 91.25 179 LYS A N 1
ATOM 1401 C CA . LYS A 1 179 ? -3.898 -19.203 9.961 1 91.25 179 LYS A CA 1
ATOM 1402 C C . LYS A 1 179 ? -3.344 -19.609 11.32 1 91.25 179 LYS A C 1
ATOM 1404 O O . LYS A 1 179 ? -3.723 -19.031 12.344 1 91.25 179 LYS A O 1
ATOM 1409 N N . ALA A 1 180 ? -2.426 -20.5 11.312 1 95.94 180 ALA A N 1
ATOM 1410 C CA . ALA A 1 180 ? -1.961 -21.078 12.57 1 95.94 180 ALA A CA 1
ATOM 1411 C C . ALA A 1 180 ? -0.613 -20.484 12.977 1 95.94 180 ALA A C 1
ATOM 1413 O O . ALA A 1 180 ? -0.155 -20.688 14.102 1 95.94 180 ALA A O 1
ATOM 1414 N N . GLU A 1 181 ? -0.052 -19.734 12.102 1 97.5 181 GLU A N 1
ATOM 1415 C CA . GLU A 1 181 ? 1.304 -19.266 12.367 1 97.5 181 GLU A CA 1
ATOM 1416 C C . GLU A 1 181 ? 1.337 -17.75 12.547 1 97.5 181 GLU A C 1
ATOM 1418 O O . GLU A 1 181 ? 0.457 -17.047 12.055 1 97.5 181 GLU A O 1
ATOM 1423 N N . THR A 1 182 ? 2.344 -17.328 13.258 1 96.75 182 THR A N 1
ATOM 1424 C CA . THR A 1 182 ? 2.588 -15.898 13.469 1 96.75 182 THR A CA 1
ATOM 1425 C C . THR A 1 182 ? 3.842 -15.453 12.727 1 96.75 182 THR A C 1
ATOM 1427 O O . THR A 1 182 ? 4.902 -16.062 12.859 1 96.75 182 THR A O 1
ATOM 1430 N N . PRO A 1 183 ? 3.682 -14.453 11.891 1 97.69 183 PRO A N 1
ATOM 1431 C CA . PRO A 1 183 ? 4.863 -13.977 11.172 1 97.69 183 PRO A CA 1
ATOM 1432 C C . PRO A 1 183 ? 5.922 -13.375 12.094 1 97.69 183 PRO A C 1
ATOM 1434 O O . PRO A 1 183 ? 5.598 -12.914 13.188 1 97.69 183 PRO A O 1
ATOM 1437 N N . ALA A 1 184 ? 7.141 -13.391 11.633 1 97.88 184 ALA A N 1
ATOM 1438 C CA . ALA A 1 184 ? 8.227 -12.695 12.32 1 97.88 184 ALA A CA 1
ATOM 1439 C C . ALA A 1 184 ? 8.031 -11.18 12.266 1 97.88 184 ALA A C 1
ATOM 1441 O O . ALA A 1 184 ? 7.547 -10.648 11.266 1 97.88 184 ALA A O 1
ATOM 1442 N N . GLU A 1 185 ? 8.305 -10.547 13.328 1 97.12 185 GLU A N 1
ATOM 1443 C CA . GLU A 1 185 ? 8.375 -9.094 13.383 1 97.12 185 GLU A CA 1
ATOM 1444 C C . GLU A 1 185 ? 9.789 -8.594 13.062 1 97.12 185 GLU A C 1
ATOM 1446 O O . GLU A 1 185 ? 10.773 -9.141 13.562 1 97.12 185 GLU A O 1
ATOM 1451 N N . LEU A 1 186 ? 9.875 -7.578 12.203 1 98.25 186 LEU A N 1
ATOM 1452 C CA . LEU A 1 186 ? 11.188 -7.125 11.758 1 98.25 186 LEU A CA 1
ATOM 1453 C C . LEU A 1 186 ? 11.289 -5.605 11.82 1 98.25 186 LEU A C 1
ATOM 1455 O O . LEU A 1 186 ? 10.344 -4.898 11.469 1 98.25 186 LEU A O 1
ATOM 1459 N N . HIS A 1 187 ? 12.359 -5.137 12.32 1 97.94 187 HIS A N 1
ATOM 1460 C CA . HIS A 1 187 ? 12.75 -3.734 12.266 1 97.94 187 HIS A CA 1
ATOM 1461 C C . HIS A 1 187 ? 14.172 -3.582 11.734 1 97.94 187 HIS A C 1
ATOM 1463 O O . HIS A 1 187 ? 15.078 -4.293 12.164 1 97.94 187 HIS A O 1
ATOM 1469 N N . ILE A 1 188 ? 14.375 -2.701 10.805 1 98.44 188 ILE A N 1
ATOM 1470 C CA . ILE A 1 188 ? 15.695 -2.502 10.234 1 98.44 188 ILE A CA 1
ATOM 1471 C C . ILE A 1 188 ? 16.172 -1.074 10.5 1 98.44 188 ILE A C 1
ATOM 1473 O O . ILE A 1 188 ? 15.375 -0.132 10.445 1 98.44 188 ILE A O 1
ATOM 1477 N N . GLU A 1 189 ? 17.422 -0.901 10.781 1 97.5 189 GLU A N 1
ATOM 1478 C CA . GLU A 1 189 ? 18.031 0.42 10.961 1 97.5 189 GLU A CA 1
ATOM 1479 C C . GLU A 1 189 ? 19.453 0.458 10.422 1 97.5 189 GLU A C 1
ATOM 1481 O O . GLU A 1 189 ? 20.156 -0.553 10.438 1 97.5 189 GLU A O 1
ATOM 1486 N N . ARG A 1 190 ? 19.812 1.561 9.898 1 97.75 190 ARG A N 1
ATOM 1487 C CA . ARG A 1 190 ? 21.219 1.794 9.547 1 97.75 190 ARG A CA 1
ATOM 1488 C C . ARG A 1 190 ? 22.047 2.133 10.781 1 97.75 190 ARG A C 1
ATOM 1490 O O . ARG A 1 190 ? 21.609 2.914 11.633 1 97.75 190 ARG A O 1
ATOM 1497 N N . LEU A 1 191 ? 23.156 1.535 10.914 1 96.56 191 LEU A N 1
ATOM 1498 C CA . LEU A 1 191 ? 24.031 1.843 12.047 1 96.56 191 LEU A CA 1
ATOM 1499 C C . LEU A 1 191 ? 24.781 3.143 11.805 1 96.56 191 LEU A C 1
ATOM 1501 O O . LEU A 1 191 ? 25.203 3.42 10.68 1 96.56 191 LEU A O 1
ATOM 1505 N N . ASN A 1 192 ? 24.984 3.955 12.844 1 91.88 192 ASN A N 1
ATOM 1506 C CA . ASN A 1 192 ? 25.75 5.195 12.852 1 91.88 192 ASN A CA 1
ATOM 1507 C C . ASN A 1 192 ? 25.172 6.211 11.867 1 91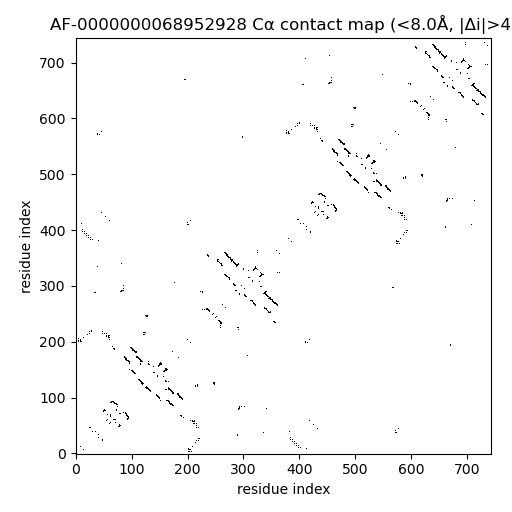.88 192 ASN A C 1
ATOM 1509 O O . ASN A 1 192 ? 25.922 6.938 11.211 1 91.88 192 ASN A O 1
ATOM 1513 N N . GLY A 1 193 ? 23.938 6.051 11.617 1 88.94 193 GLY A N 1
ATOM 1514 C CA . GLY A 1 193 ? 23.297 6.996 10.719 1 88.94 193 GLY A CA 1
ATOM 1515 C C . GLY A 1 193 ? 22.672 8.172 11.445 1 88.94 193 GLY A C 1
ATOM 1516 O O . GLY A 1 193 ? 22.703 8.242 12.672 1 88.94 193 GLY A O 1
ATOM 1517 N N . SER A 1 194 ? 22.188 9.117 10.664 1 88.19 194 SER A N 1
ATOM 1518 C CA . SER A 1 194 ? 21.484 10.273 11.203 1 88.19 194 SER A CA 1
ATOM 1519 C C . SER A 1 194 ? 20.109 9.875 11.742 1 88.19 194 SER A C 1
ATOM 1521 O O . SER A 1 194 ? 19.562 8.836 11.367 1 88.19 194 SER A O 1
ATOM 1523 N N . ASP A 1 195 ? 19.625 10.742 12.578 1 89.19 195 ASP A N 1
ATOM 1524 C CA . ASP A 1 195 ? 18.344 10.453 13.219 1 89.19 195 ASP A CA 1
ATOM 1525 C C . ASP A 1 195 ? 17.172 10.891 12.336 1 89.19 195 ASP A C 1
ATOM 1527 O O . ASP A 1 195 ? 16.078 10.336 12.43 1 89.19 195 ASP A O 1
ATOM 1531 N N . LYS A 1 196 ? 17.453 11.992 11.555 1 94.5 196 LYS A N 1
ATOM 1532 C CA . LYS A 1 196 ? 16.406 12.531 10.695 1 94.5 196 LYS A CA 1
ATOM 1533 C C . LYS A 1 196 ? 16.875 12.656 9.25 1 94.5 196 LYS A C 1
ATOM 1535 O O . LYS A 1 196 ? 18.031 13.031 9 1 94.5 196 LYS A O 1
ATOM 1540 N N . PRO A 1 197 ? 16 12.266 8.383 1 94.81 197 PRO A N 1
ATOM 1541 C CA . PRO A 1 197 ? 16.375 12.438 6.977 1 94.81 197 PRO A CA 1
ATOM 1542 C C . PRO A 1 197 ? 16.438 13.898 6.559 1 94.81 197 PRO A C 1
ATOM 1544 O O . PRO A 1 197 ? 15.766 14.75 7.152 1 94.81 197 PRO A O 1
ATOM 1547 N N . PRO A 1 198 ? 17.328 14.211 5.574 1 94.81 198 PRO A N 1
ATOM 1548 C CA . PRO A 1 198 ? 17.234 15.547 4.984 1 94.81 198 PRO A CA 1
ATOM 1549 C C . PRO A 1 198 ? 15.906 15.805 4.285 1 94.81 198 PRO A C 1
ATOM 1551 O O . PRO A 1 198 ? 15.117 14.883 4.09 1 94.81 198 PRO A O 1
ATOM 1554 N N . VAL A 1 199 ? 15.68 17.094 3.955 1 95.94 199 VAL A N 1
ATOM 1555 C CA . VAL A 1 199 ? 14.484 17.422 3.189 1 95.94 199 VAL A CA 1
ATOM 1556 C C . VAL A 1 199 ? 14.531 16.734 1.832 1 95.94 199 VAL A C 1
ATOM 1558 O O . VAL A 1 199 ? 15.609 16.359 1.356 1 95.94 199 VAL A O 1
ATOM 1561 N N . LEU A 1 200 ? 13.406 16.562 1.227 1 97.25 200 LEU A N 1
ATOM 1562 C CA . LEU A 1 200 ? 13.312 15.891 -0.065 1 97.25 200 LEU A CA 1
ATOM 1563 C C . LEU A 1 200 ? 14.148 16.609 -1.114 1 97.25 200 LEU A C 1
ATOM 1565 O O . LEU A 1 200 ? 14.039 17.828 -1.278 1 97.25 200 LEU A O 1
ATOM 1569 N N . ASP A 1 201 ? 14.984 15.859 -1.734 1 96.5 201 ASP A N 1
ATOM 1570 C CA . ASP A 1 201 ? 15.852 16.375 -2.785 1 96.5 201 ASP A CA 1
ATOM 1571 C C . ASP A 1 201 ? 15.25 16.141 -4.168 1 96.5 201 ASP A C 1
ATOM 1573 O O . ASP A 1 201 ? 14.844 15.023 -4.488 1 96.5 201 ASP A O 1
ATOM 1577 N N . ALA A 1 202 ? 15.234 17.203 -5.023 1 97.75 202 ALA A N 1
ATOM 1578 C CA . ALA A 1 202 ? 14.602 17.125 -6.34 1 97.75 202 ALA A CA 1
ATOM 1579 C C . ALA A 1 202 ? 15.305 16.094 -7.227 1 97.75 202 ALA A C 1
ATOM 1581 O O . ALA A 1 202 ? 14.648 15.375 -7.977 1 97.75 202 ALA A O 1
ATOM 1582 N N . GLU A 1 203 ? 16.609 16.094 -7.129 1 97.62 203 GLU A N 1
ATOM 1583 C CA . GLU A 1 203 ? 17.359 15.141 -7.941 1 97.62 203 GLU A CA 1
ATOM 1584 C C . GLU A 1 203 ? 17.047 13.703 -7.535 1 97.62 203 GLU A C 1
ATOM 1586 O O . GLU A 1 203 ? 16.938 12.82 -8.391 1 97.62 203 GLU A O 1
ATOM 1591 N N . ARG A 1 204 ? 16.953 13.484 -6.285 1 97.06 204 ARG A N 1
ATOM 1592 C CA . ARG A 1 204 ? 16.625 12.156 -5.789 1 97.06 204 ARG A CA 1
ATOM 1593 C C . ARG A 1 204 ? 15.242 11.719 -6.262 1 97.06 204 ARG A C 1
ATOM 1595 O O . ARG A 1 204 ? 15.055 10.578 -6.68 1 97.06 204 ARG A O 1
ATOM 1602 N N . LEU A 1 205 ? 14.258 12.625 -6.172 1 98.62 205 LEU A N 1
ATOM 1603 C CA . LEU A 1 205 ? 12.914 12.297 -6.617 1 98.62 205 LEU A CA 1
ATOM 1604 C C . LEU A 1 205 ? 12.883 12.039 -8.125 1 98.62 205 LEU A C 1
ATOM 1606 O O . LEU A 1 205 ? 12.195 11.133 -8.594 1 98.62 205 LEU A O 1
ATOM 1610 N N . HIS A 1 206 ? 13.641 12.883 -8.883 1 98.69 206 HIS A N 1
ATOM 1611 C CA . HIS A 1 206 ? 13.789 12.664 -10.32 1 98.69 206 HIS A CA 1
ATOM 1612 C C . HIS A 1 206 ? 14.211 11.227 -10.617 1 98.69 206 HIS A C 1
ATOM 1614 O O . HIS A 1 206 ? 13.555 10.531 -11.391 1 98.69 206 HIS A O 1
ATOM 1620 N N . GLY A 1 207 ? 15.297 10.812 -9.977 1 98.19 207 GLY A N 1
ATOM 1621 C CA . GLY A 1 207 ? 15.797 9.461 -10.18 1 98.19 207 GLY A CA 1
ATOM 1622 C C . GLY A 1 207 ? 14.805 8.391 -9.758 1 98.19 207 GLY A C 1
ATOM 1623 O O . GLY A 1 207 ? 14.641 7.383 -10.445 1 98.19 207 GLY A O 1
ATOM 1624 N N . GLY A 1 208 ? 14.18 8.602 -8.617 1 98.44 208 GLY A N 1
ATOM 1625 C CA . GLY A 1 208 ? 13.219 7.641 -8.094 1 98.44 208 GLY A CA 1
ATOM 1626 C C . GLY A 1 208 ? 12.039 7.414 -9.023 1 98.44 208 GLY A C 1
ATOM 1627 O O . GLY A 1 208 ? 11.641 6.27 -9.266 1 98.44 208 GLY A O 1
ATOM 1628 N N . LEU A 1 209 ? 11.445 8.508 -9.562 1 98.81 209 LEU A N 1
ATOM 1629 C CA . LEU A 1 209 ? 10.297 8.398 -10.461 1 98.81 209 LEU A CA 1
ATOM 1630 C C . LEU A 1 209 ? 10.68 7.676 -11.742 1 98.81 209 LEU A C 1
ATOM 1632 O O . LEU A 1 209 ? 9.922 6.824 -12.227 1 98.81 209 LEU A O 1
ATOM 1636 N N . LEU A 1 210 ? 11.828 7.965 -12.25 1 98.38 210 LEU A N 1
ATOM 1637 C CA . LEU A 1 210 ? 12.242 7.332 -13.5 1 98.38 210 LEU A CA 1
ATOM 1638 C C . LEU A 1 210 ? 12.586 5.863 -13.281 1 98.38 210 LEU A C 1
ATOM 1640 O O . LEU A 1 210 ? 12.297 5.02 -14.125 1 98.38 210 LEU A O 1
ATOM 1644 N N . ARG A 1 211 ? 13.203 5.52 -12.133 1 97.81 211 ARG A N 1
ATOM 1645 C CA . ARG A 1 211 ? 13.438 4.117 -11.805 1 97.81 211 ARG A CA 1
ATOM 1646 C C . ARG A 1 211 ? 12.125 3.361 -11.641 1 97.81 211 ARG A C 1
ATOM 1648 O O . ARG A 1 211 ? 12.016 2.199 -12.047 1 97.81 211 ARG A O 1
ATOM 1655 N N . ALA A 1 212 ? 11.18 4.031 -11.039 1 98.69 212 ALA A N 1
ATOM 1656 C CA . ALA A 1 212 ? 9.875 3.398 -10.875 1 98.69 212 ALA A CA 1
ATOM 1657 C C . ALA A 1 212 ? 9.258 3.059 -12.227 1 98.69 212 ALA A C 1
ATOM 1659 O O . ALA A 1 212 ? 8.773 1.942 -12.438 1 98.69 212 ALA A O 1
ATOM 1660 N N . ALA A 1 213 ? 9.281 4.051 -13.141 1 98.56 213 ALA A N 1
ATOM 1661 C CA . ALA A 1 213 ? 8.75 3.803 -14.484 1 98.56 213 ALA A CA 1
ATOM 1662 C C . ALA A 1 213 ? 9.508 2.674 -15.172 1 98.56 213 ALA A C 1
ATOM 1664 O O . ALA A 1 213 ? 8.906 1.805 -15.805 1 98.56 213 ALA A O 1
ATOM 1665 N N . GLY A 1 214 ? 10.805 2.689 -15.008 1 97.62 214 GLY A N 1
ATOM 1666 C CA . GLY A 1 214 ? 11.625 1.63 -15.57 1 97.62 214 GLY A CA 1
ATOM 1667 C C . GLY A 1 214 ? 11.328 0.266 -14.977 1 97.62 214 GLY A C 1
ATOM 1668 O O . GLY A 1 214 ? 11.328 -0.74 -15.688 1 97.62 214 GLY A O 1
ATOM 1669 N N . PHE A 1 215 ? 11.102 0.25 -13.727 1 97.94 215 PHE A N 1
ATOM 1670 C CA . PHE A 1 215 ? 10.75 -0.994 -13.047 1 97.94 215 PHE A CA 1
ATOM 1671 C C . PHE A 1 215 ? 9.477 -1.586 -13.641 1 97.94 215 PHE A C 1
ATOM 1673 O O . PHE A 1 215 ? 9.406 -2.791 -13.891 1 97.94 215 PHE A O 1
ATOM 1680 N N . VAL A 1 216 ? 8.445 -0.742 -13.859 1 98.62 216 VAL A N 1
ATOM 1681 C CA . VAL A 1 216 ? 7.184 -1.223 -14.406 1 98.62 216 VAL A CA 1
ATOM 1682 C C . VAL A 1 216 ? 7.414 -1.834 -15.781 1 98.62 216 VAL A C 1
ATOM 1684 O O . VAL A 1 216 ? 7.027 -2.979 -16.031 1 98.62 216 VAL A O 1
ATOM 1687 N N . GLU A 1 217 ? 8.062 -1.102 -16.641 1 97.81 217 GLU A N 1
ATOM 1688 C CA . GLU A 1 217 ? 8.297 -1.559 -18 1 97.81 217 GLU A CA 1
ATOM 1689 C C . GLU A 1 217 ? 9.219 -2.779 -18.031 1 97.81 217 GLU A C 1
ATOM 1691 O O . GLU A 1 217 ? 8.922 -3.768 -18.703 1 97.81 217 GLU A O 1
ATOM 1696 N N . GLY A 1 218 ? 10.297 -2.691 -17.266 1 96.44 218 GLY A N 1
ATOM 1697 C CA . GLY A 1 218 ? 11.273 -3.771 -17.25 1 96.44 218 GLY A CA 1
ATOM 1698 C C . GLY A 1 218 ? 10.719 -5.062 -16.672 1 96.44 218 GLY A C 1
ATOM 1699 O O . GLY A 1 218 ? 10.922 -6.141 -17.234 1 96.44 218 GLY A O 1
ATOM 1700 N N . THR A 1 219 ? 10.031 -4.984 -15.562 1 97.38 219 THR A N 1
ATOM 1701 C CA . THR A 1 219 ? 9.469 -6.164 -14.922 1 97.38 219 THR A CA 1
ATOM 1702 C C . THR A 1 219 ? 8.422 -6.824 -15.812 1 97.38 219 THR A C 1
ATOM 1704 O O . THR A 1 219 ? 8.43 -8.039 -15.992 1 97.38 219 THR A O 1
ATOM 1707 N N . ALA A 1 220 ? 7.52 -5.977 -16.406 1 97.88 220 ALA A N 1
ATOM 1708 C CA . ALA A 1 220 ? 6.52 -6.508 -17.328 1 97.88 220 ALA A CA 1
ATOM 1709 C C . ALA A 1 220 ? 7.184 -7.246 -18.484 1 97.88 220 ALA A C 1
ATOM 1711 O O . ALA A 1 220 ? 6.727 -8.32 -18.891 1 97.88 220 ALA A O 1
ATOM 1712 N N . ARG A 1 221 ? 8.266 -6.699 -18.984 1 96.88 221 ARG A N 1
ATOM 1713 C CA . ARG A 1 221 ? 8.977 -7.309 -20.109 1 96.88 221 ARG A CA 1
ATOM 1714 C C . ARG A 1 221 ? 9.586 -8.648 -19.703 1 96.88 221 ARG A C 1
ATOM 1716 O O . ARG A 1 221 ? 9.438 -9.641 -20.406 1 96.88 221 ARG A O 1
ATOM 1723 N N . ILE A 1 222 ? 10.242 -8.664 -18.594 1 95.62 222 ILE A N 1
ATOM 1724 C CA . ILE A 1 222 ? 10.945 -9.859 -18.125 1 95.62 222 ILE A CA 1
ATOM 1725 C C . ILE A 1 222 ? 9.961 -11.023 -18.016 1 95.62 222 ILE A C 1
ATOM 1727 O O . ILE A 1 222 ? 10.188 -12.094 -18.578 1 95.62 222 ILE A O 1
ATOM 1731 N N . PHE A 1 223 ? 8.891 -10.859 -17.422 1 96.31 223 PHE A N 1
ATOM 1732 C CA . PHE A 1 223 ? 8.031 -12 -17.109 1 96.31 223 PHE A CA 1
ATOM 1733 C C . PHE A 1 223 ? 7.121 -12.328 -18.281 1 96.31 223 PHE A C 1
ATOM 1735 O O . PHE A 1 223 ? 6.668 -13.469 -18.438 1 96.31 223 PHE A O 1
ATOM 1742 N N . ALA A 1 224 ? 6.848 -11.297 -19.156 1 97.06 224 ALA A N 1
ATOM 1743 C CA . ALA A 1 224 ? 6.23 -11.633 -20.438 1 97.06 224 ALA A CA 1
ATOM 1744 C C . ALA A 1 224 ? 7.148 -12.523 -21.281 1 97.06 224 ALA A C 1
ATOM 1746 O O . ALA A 1 224 ? 6.684 -13.453 -21.938 1 97.06 224 ALA A O 1
ATOM 1747 N N . ASP A 1 225 ? 8.453 -12.219 -21.25 1 96.25 225 ASP A N 1
ATOM 1748 C CA . ASP A 1 225 ? 9.438 -13.055 -21.938 1 96.25 225 ASP A CA 1
ATOM 1749 C C . ASP A 1 225 ? 9.453 -14.469 -21.359 1 96.25 225 ASP A C 1
ATOM 1751 O O . ASP A 1 225 ? 9.531 -15.445 -22.109 1 96.25 225 ASP A O 1
ATOM 1755 N N . TRP A 1 226 ? 9.398 -14.578 -20.047 1 96 226 TRP A N 1
ATOM 1756 C CA . TRP A 1 226 ? 9.367 -15.891 -19.422 1 96 226 TRP A CA 1
ATOM 1757 C C . TRP A 1 226 ? 8.133 -16.672 -19.844 1 96 226 TRP A C 1
ATOM 1759 O O . TRP A 1 226 ? 8.234 -17.828 -20.25 1 96 226 TRP A O 1
ATOM 1769 N N . ALA A 1 227 ? 7.004 -16.078 -19.766 1 96.94 227 ALA A N 1
ATOM 1770 C CA . ALA A 1 227 ? 5.758 -16.734 -20.156 1 96.94 227 ALA A CA 1
ATOM 1771 C C . ALA A 1 227 ? 5.816 -17.219 -21.594 1 96.94 227 ALA A C 1
ATOM 1773 O O . ALA A 1 227 ? 5.418 -18.344 -21.906 1 96.94 227 ALA A O 1
ATOM 1774 N N . GLN A 1 228 ? 6.285 -16.359 -22.453 1 96.56 228 GLN A N 1
ATOM 1775 C CA . GLN A 1 228 ? 6.441 -16.734 -23.859 1 96.56 228 GLN A CA 1
ATOM 1776 C C . GLN A 1 228 ? 7.355 -17.953 -24 1 96.56 228 GLN A C 1
ATOM 1778 O O . GLN A 1 228 ? 7.086 -18.844 -24.812 1 96.56 228 GLN A O 1
ATOM 1783 N N . GLY A 1 229 ? 8.398 -17.984 -23.25 1 95.56 229 GLY A N 1
ATOM 1784 C CA . GLY A 1 229 ? 9.383 -19.047 -23.312 1 95.56 229 GLY A CA 1
ATOM 1785 C C . GLY A 1 229 ? 8.828 -20.391 -22.906 1 95.56 229 GLY A C 1
ATOM 1786 O O . GLY A 1 229 ? 9.359 -21.438 -23.297 1 95.56 229 GLY A O 1
ATOM 1787 N N . TYR A 1 230 ? 7.727 -20.438 -22.141 1 95.81 230 TYR A N 1
ATOM 1788 C CA . TYR A 1 230 ? 7.141 -21.688 -21.641 1 95.81 230 TYR A CA 1
ATOM 1789 C C . TYR A 1 230 ? 6.242 -22.312 -22.703 1 95.81 230 TYR A C 1
ATOM 1791 O O . TYR A 1 230 ? 5.773 -23.438 -22.531 1 95.81 230 TYR A O 1
ATOM 1799 N N . GLY A 1 231 ? 6.027 -21.656 -23.797 1 92.94 231 GLY A N 1
ATOM 1800 C CA . GLY A 1 231 ? 5.129 -22.125 -24.844 1 92.94 231 GLY A CA 1
ATOM 1801 C C . GLY A 1 231 ? 5.582 -23.406 -25.484 1 92.94 231 GLY A C 1
ATOM 1802 O O . GLY A 1 231 ? 4.781 -24.109 -26.109 1 92.94 231 GLY A O 1
ATOM 1803 N N . GLY A 1 232 ? 6.812 -23.797 -25.297 1 91.69 232 GLY A N 1
ATOM 1804 C CA . GLY A 1 232 ? 7.355 -25 -25.906 1 91.69 232 GLY A CA 1
ATOM 1805 C C . GLY A 1 232 ? 7.02 -26.266 -25.125 1 91.69 232 GLY A C 1
ATOM 1806 O O . GLY A 1 232 ? 7.25 -27.375 -25.594 1 91.69 232 GLY A O 1
ATOM 1807 N N . HIS A 1 233 ? 6.441 -26.156 -23.938 1 93.75 233 HIS A N 1
ATOM 1808 C CA . HIS A 1 233 ? 6.125 -27.312 -23.125 1 93.75 233 HIS A CA 1
ATOM 1809 C C . HIS A 1 233 ? 4.816 -27.125 -22.359 1 93.75 233 HIS A C 1
ATOM 1811 O O . HIS A 1 233 ? 4.754 -27.359 -21.156 1 93.75 233 HIS A O 1
ATOM 1817 N N . VAL A 1 234 ? 3.799 -26.719 -23.062 1 97 234 VAL A N 1
ATOM 1818 C CA . VAL A 1 234 ? 2.475 -26.5 -22.484 1 97 234 VAL A CA 1
ATOM 1819 C C . VAL A 1 234 ? 1.997 -27.781 -21.812 1 97 234 VAL A C 1
ATOM 1821 O O . VAL A 1 234 ? 2.088 -28.875 -22.391 1 97 234 VAL A O 1
ATOM 1824 N N . ASN A 1 235 ? 1.559 -27.656 -20.578 1 98.62 235 ASN A N 1
ATOM 1825 C CA . ASN A 1 235 ? 1.003 -28.734 -19.75 1 98.62 235 ASN A CA 1
ATOM 1826 C C . ASN A 1 235 ? 2.084 -29.703 -19.297 1 98.62 235 ASN A C 1
ATOM 1828 O O . ASN A 1 235 ? 1.776 -30.766 -18.766 1 98.62 235 ASN A O 1
ATOM 1832 N N . ALA A 1 236 ? 3.301 -29.469 -19.594 1 98.12 236 ALA A N 1
ATOM 1833 C CA . ALA A 1 236 ? 4.445 -30.172 -19.031 1 98.12 236 ALA A CA 1
ATOM 1834 C C . ALA A 1 236 ? 5.125 -29.344 -17.953 1 98.12 236 ALA A C 1
ATOM 1836 O O . ALA A 1 236 ? 4.867 -28.141 -17.812 1 98.12 236 ALA A O 1
ATOM 1837 N N . LEU A 1 237 ? 5.891 -29.984 -17.203 1 98 237 LEU A N 1
ATOM 1838 C CA . LEU A 1 237 ? 6.531 -29.281 -16.094 1 98 237 LEU A CA 1
ATOM 1839 C C . LEU A 1 237 ? 7.996 -29.688 -15.977 1 98 237 LEU A C 1
ATOM 1841 O O . LEU A 1 237 ? 8.398 -30.266 -14.953 1 98 237 LEU A O 1
ATOM 1845 N N . PRO A 1 238 ? 8.797 -29.359 -16.969 1 97.44 238 PRO A N 1
ATOM 1846 C CA . PRO A 1 238 ? 10.234 -29.641 -16.859 1 97.44 238 PRO A CA 1
ATOM 1847 C C . PRO A 1 238 ? 10.938 -28.734 -15.844 1 97.44 238 PRO A C 1
ATOM 1849 O O . PRO A 1 238 ? 10.422 -27.672 -15.508 1 97.44 238 PRO A O 1
ATOM 1852 N N . PRO A 1 239 ? 12.109 -29.188 -15.32 1 97.19 239 PRO A N 1
ATOM 1853 C CA . PRO A 1 239 ? 12.891 -28.281 -14.484 1 97.19 239 PRO A CA 1
ATOM 1854 C C . PRO A 1 239 ? 13.156 -26.938 -15.164 1 97.19 239 PRO A C 1
ATOM 1856 O O . PRO A 1 239 ? 13.43 -26.891 -16.375 1 97.19 239 PRO A O 1
ATOM 1859 N N . ALA A 1 240 ? 12.977 -25.906 -14.43 1 96.38 240 ALA A N 1
ATOM 1860 C CA . ALA A 1 240 ? 13.352 -24.594 -14.953 1 96.38 240 ALA A CA 1
ATOM 1861 C C . ALA A 1 240 ? 14.867 -24.453 -15.07 1 96.38 240 ALA A C 1
ATOM 1863 O O . ALA A 1 240 ? 15.609 -25.328 -14.609 1 96.38 240 ALA A O 1
ATOM 1864 N N . ASP A 1 241 ? 15.312 -23.453 -15.82 1 94.44 241 ASP A N 1
ATOM 1865 C CA . ASP A 1 241 ? 16.719 -23.062 -15.758 1 94.44 241 ASP A CA 1
ATOM 1866 C C . ASP A 1 241 ? 17.031 -22.391 -14.43 1 94.44 241 ASP A C 1
ATOM 1868 O O . ASP A 1 241 ? 16.719 -21.203 -14.234 1 94.44 241 ASP A O 1
ATOM 1872 N N . GLN A 1 242 ? 17.672 -23.156 -13.547 1 94.25 242 GLN A N 1
ATOM 1873 C CA . GLN A 1 242 ? 17.875 -22.688 -12.18 1 94.25 242 GLN A CA 1
ATOM 1874 C C . GLN A 1 242 ? 18.703 -21.406 -12.148 1 94.25 242 GLN A C 1
ATOM 1876 O O . GLN A 1 242 ? 18.469 -20.531 -11.328 1 94.25 242 GLN A O 1
ATOM 1881 N N . ALA A 1 243 ? 19.656 -21.312 -13.055 1 92.19 243 ALA A N 1
ATOM 1882 C CA . ALA A 1 243 ? 20.516 -20.125 -13.102 1 92.19 243 ALA A CA 1
ATOM 1883 C C . ALA A 1 243 ? 19.703 -18.891 -13.453 1 92.19 243 ALA A C 1
ATOM 1885 O O . ALA A 1 243 ? 19.922 -17.812 -12.891 1 92.19 243 ALA A O 1
ATOM 1886 N N . VAL A 1 244 ? 18.781 -19.031 -14.344 1 90.56 244 VAL A N 1
ATOM 1887 C CA . VAL A 1 244 ? 17.906 -17.922 -14.742 1 90.56 244 VAL A CA 1
ATOM 1888 C C . VAL A 1 244 ? 17 -17.531 -13.578 1 90.56 244 VAL A C 1
ATOM 1890 O O . VAL A 1 244 ? 16.812 -16.344 -13.289 1 90.56 244 VAL A O 1
ATOM 1893 N N . CYS A 1 245 ? 16.438 -18.516 -12.867 1 91.75 245 CYS A N 1
ATOM 1894 C CA . CYS A 1 245 ? 15.578 -18.266 -11.711 1 91.75 2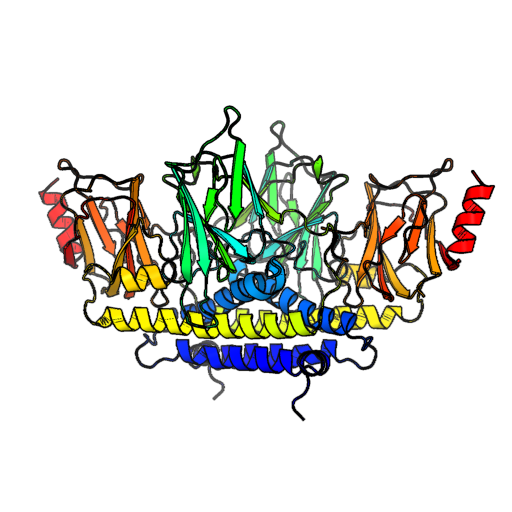45 CYS A CA 1
ATOM 1895 C C . CYS A 1 245 ? 16.344 -17.516 -10.625 1 91.75 245 CYS A C 1
ATOM 1897 O O . CYS A 1 245 ? 15.836 -16.547 -10.055 1 91.75 245 CYS A O 1
ATOM 1899 N N . GLN A 1 246 ? 17.562 -17.953 -10.367 1 88.12 246 GLN A N 1
ATOM 1900 C CA . GLN A 1 246 ? 18.375 -17.328 -9.328 1 88.12 246 GLN A CA 1
ATOM 1901 C C . GLN A 1 246 ? 18.75 -15.898 -9.711 1 88.12 246 GLN A C 1
ATOM 1903 O O . GLN A 1 246 ? 18.734 -15 -8.875 1 88.12 246 GLN A O 1
ATOM 1908 N N . ALA A 1 247 ? 19.047 -15.727 -10.984 1 86.88 247 ALA A N 1
ATOM 1909 C CA . ALA A 1 247 ? 19.422 -14.398 -11.461 1 86.88 247 ALA A CA 1
ATOM 1910 C C . ALA A 1 247 ? 18.266 -13.422 -11.352 1 86.88 247 ALA A C 1
ATOM 1912 O O . ALA A 1 247 ? 18.469 -12.219 -11.195 1 86.88 247 ALA A O 1
ATOM 1913 N N . ALA A 1 248 ? 17.109 -13.961 -11.352 1 86.38 248 ALA A N 1
ATOM 1914 C CA . ALA A 1 248 ? 15.914 -13.125 -11.281 1 86.38 248 ALA A CA 1
ATOM 1915 C C . ALA A 1 248 ? 15.438 -12.961 -9.844 1 86.38 248 ALA A C 1
ATOM 1917 O O . ALA A 1 248 ? 14.344 -12.453 -9.594 1 86.38 248 ALA A O 1
ATOM 1918 N N . GLY A 1 249 ? 16.25 -13.391 -8.906 1 86.44 249 GLY A N 1
ATOM 1919 C CA . GLY A 1 249 ? 15.898 -13.156 -7.512 1 86.44 249 GLY A CA 1
ATOM 1920 C C . GLY A 1 249 ? 15.414 -14.406 -6.797 1 86.44 249 GLY A C 1
ATOM 1921 O O . GLY A 1 249 ? 14.938 -14.336 -5.668 1 86.44 249 GLY A O 1
ATOM 1922 N N . GLY A 1 250 ? 15.531 -15.516 -7.391 1 87.69 250 GLY A N 1
ATOM 1923 C CA . GLY A 1 250 ? 15.141 -16.766 -6.754 1 87.69 250 GLY A CA 1
ATOM 1924 C C . GLY A 1 250 ? 15.977 -17.109 -5.539 1 87.69 250 GLY A C 1
ATOM 1925 O O . GLY A 1 250 ? 17.141 -16.734 -5.457 1 87.69 250 GLY A O 1
ATOM 1926 N N . ASP A 1 251 ? 15.336 -17.766 -4.582 1 86.5 251 ASP A N 1
ATOM 1927 C CA . ASP A 1 251 ? 16.047 -18.312 -3.428 1 86.5 251 ASP A CA 1
ATOM 1928 C C . ASP A 1 251 ? 16.906 -19.5 -3.832 1 86.5 251 ASP A C 1
ATOM 1930 O O . ASP A 1 251 ? 16.422 -20.453 -4.453 1 86.5 251 ASP A O 1
ATOM 1934 N N . PRO A 1 252 ? 18.156 -19.469 -3.479 1 85.94 252 PRO A N 1
ATOM 1935 C CA . PRO A 1 252 ? 19.062 -20.531 -3.912 1 85.94 252 PRO A CA 1
ATOM 1936 C C . PRO A 1 252 ? 18.703 -21.891 -3.326 1 85.94 252 PRO A C 1
ATOM 1938 O O . PRO A 1 252 ? 19.125 -22.922 -3.842 1 85.94 252 PRO A O 1
ATOM 1941 N N . ASN A 1 253 ? 17.922 -21.922 -2.35 1 89.31 253 ASN A N 1
ATOM 1942 C CA . ASN A 1 253 ? 17.531 -23.172 -1.728 1 89.31 253 ASN A CA 1
ATOM 1943 C C . ASN A 1 253 ? 16.328 -23.797 -2.438 1 89.31 253 ASN A C 1
ATOM 1945 O O . ASN A 1 253 ? 15.898 -24.906 -2.092 1 89.31 253 ASN A O 1
ATOM 1949 N N . ILE A 1 254 ? 15.875 -23.094 -3.473 1 94.31 254 ILE A N 1
ATOM 1950 C CA . ILE A 1 254 ? 14.672 -23.594 -4.141 1 94.31 254 ILE A CA 1
ATOM 1951 C C . ILE A 1 254 ? 15.047 -24.203 -5.484 1 94.31 254 ILE A C 1
ATOM 1953 O O . ILE A 1 254 ? 15.867 -23.656 -6.227 1 94.31 254 ILE A O 1
ATOM 1957 N N . PHE A 1 255 ? 14.586 -25.359 -5.758 1 96.94 255 PHE A N 1
ATOM 1958 C CA . PHE A 1 255 ? 14.578 -25.922 -7.102 1 96.94 255 PHE A CA 1
ATOM 1959 C C . PHE A 1 255 ? 13.25 -25.641 -7.797 1 96.94 255 PHE A C 1
ATOM 1961 O O . PHE A 1 255 ? 12.195 -26.109 -7.363 1 96.94 255 PHE A O 1
ATOM 1968 N N . TYR A 1 256 ? 13.312 -24.984 -8.914 1 97.5 256 TYR A N 1
ATOM 1969 C CA . TYR A 1 256 ? 12.125 -24.406 -9.516 1 97.5 256 TYR A CA 1
ATOM 1970 C C . TYR A 1 256 ? 11.688 -25.203 -10.734 1 97.5 256 TYR A C 1
ATOM 1972 O O . TYR A 1 256 ? 12.523 -25.703 -11.5 1 97.5 256 TYR A O 1
ATOM 1980 N N . TYR A 1 257 ? 10.438 -25.281 -10.852 1 98 257 TYR A N 1
ATOM 1981 C CA . TYR A 1 257 ? 9.75 -25.625 -12.094 1 98 257 TYR A CA 1
ATOM 1982 C C . TYR A 1 257 ? 8.812 -24.5 -12.523 1 98 257 TYR A C 1
ATOM 1984 O O . TYR A 1 257 ? 8.016 -24.016 -11.727 1 98 257 TYR A O 1
ATOM 1992 N N . HIS A 1 258 ? 8.906 -24.062 -13.758 1 97.75 258 HIS A N 1
ATOM 1993 C CA . HIS A 1 258 ? 7.984 -23.109 -14.367 1 97.75 258 HIS A CA 1
ATOM 1994 C C . HIS A 1 258 ? 7.457 -23.625 -15.695 1 97.75 258 HIS A C 1
ATOM 1996 O O . HIS A 1 258 ? 8.203 -24.25 -16.469 1 97.75 258 HIS A O 1
ATOM 2002 N N . SER A 1 259 ? 6.242 -23.406 -15.938 1 98.19 259 SER A N 1
ATOM 2003 C CA . SER A 1 259 ? 5.68 -23.781 -17.234 1 98.19 259 SER A CA 1
ATOM 2004 C C . SER A 1 259 ? 4.336 -23.094 -17.469 1 98.19 259 SER A C 1
ATOM 2006 O O . SER A 1 259 ? 3.955 -22.188 -16.719 1 98.19 259 SER A O 1
ATOM 2008 N N . CYS A 1 260 ? 3.713 -23.406 -18.562 1 98 260 CYS A N 1
ATOM 2009 C CA . CYS A 1 260 ? 2.377 -22.922 -18.875 1 98 260 CYS A CA 1
ATOM 2010 C C . CYS A 1 260 ? 1.384 -24.078 -18.969 1 98 260 CYS A C 1
ATOM 2012 O O . CYS A 1 260 ? 1.782 -25.234 -19.062 1 98 260 CYS A O 1
ATOM 2014 N N . TRP A 1 261 ? 0.195 -23.797 -18.781 1 98.5 261 TRP A N 1
ATOM 2015 C CA . TRP A 1 261 ? -0.888 -24.766 -18.922 1 98.5 261 TRP A CA 1
ATOM 2016 C C . TRP A 1 261 ? -2.02 -24.203 -19.766 1 98.5 261 TRP A C 1
ATOM 2018 O O . TRP A 1 261 ? -2.213 -22.984 -19.828 1 98.5 261 TRP A O 1
ATOM 2028 N N . ALA A 1 262 ? -2.701 -24.984 -20.484 1 98.31 262 ALA A N 1
ATOM 2029 C CA . ALA A 1 262 ? -3.902 -24.703 -21.266 1 98.31 262 ALA A CA 1
ATOM 2030 C C . ALA A 1 262 ? -4.855 -25.891 -21.266 1 98.31 262 ALA A C 1
ATOM 2032 O O . ALA A 1 262 ? -4.449 -27.031 -21.547 1 98.31 262 ALA A O 1
ATOM 2033 N N . LEU A 1 263 ? -6.09 -25.641 -20.875 1 98.25 263 LEU A N 1
ATOM 2034 C CA . LEU A 1 263 ? -7.055 -26.734 -20.703 1 98.25 263 LEU A CA 1
ATOM 2035 C C . LEU A 1 263 ? -8.406 -26.344 -21.297 1 98.25 263 LEU A C 1
ATOM 2037 O O . LEU A 1 263 ? -8.852 -25.203 -21.156 1 98.25 263 LEU A O 1
ATOM 2041 N N . ALA A 1 264 ? -9.016 -27.281 -21.969 1 97.31 264 ALA A N 1
ATOM 2042 C CA . ALA A 1 264 ? -10.43 -27.141 -22.281 1 97.31 264 ALA A CA 1
ATOM 2043 C C . ALA A 1 264 ? -11.289 -27.312 -21.031 1 97.31 264 ALA A C 1
ATOM 2045 O O . ALA A 1 264 ? -10.805 -27.766 -20 1 97.31 264 ALA A O 1
ATOM 2046 N N . ASP A 1 265 ? -12.555 -26.969 -21.156 1 95.94 265 ASP A N 1
ATOM 2047 C CA . ASP A 1 265 ? -13.469 -26.984 -20.016 1 95.94 265 ASP A CA 1
ATOM 2048 C C . ASP A 1 265 ? -13.609 -28.391 -19.453 1 95.94 265 ASP A C 1
ATOM 2050 O O . ASP A 1 265 ? -13.844 -28.562 -18.25 1 95.94 265 ASP A O 1
ATOM 2054 N N . ASP A 1 266 ? -13.477 -29.375 -20.281 1 97 266 ASP A N 1
ATOM 2055 C CA . ASP A 1 266 ? -13.711 -30.75 -19.859 1 97 266 ASP A CA 1
ATOM 2056 C C . ASP A 1 266 ? -12.398 -31.5 -19.625 1 97 266 ASP A C 1
ATOM 2058 O O . ASP A 1 266 ? -12.367 -32.719 -19.594 1 97 266 ASP A O 1
ATOM 2062 N N . GLU A 1 267 ? -11.32 -30.75 -19.547 1 98.31 267 GLU A N 1
ATOM 2063 C CA . GLU A 1 267 ? -10.008 -31.359 -19.344 1 98.31 267 GLU A CA 1
ATOM 2064 C C . GLU A 1 267 ? -9.453 -31.031 -17.953 1 98.31 267 GLU A C 1
ATOM 2066 O O . GLU A 1 267 ? -9.859 -30.047 -17.344 1 98.31 267 GLU A O 1
ATOM 2071 N N . ALA A 1 268 ? -8.594 -31.906 -17.484 1 98.44 268 ALA A N 1
ATOM 2072 C CA . ALA A 1 268 ? -7.828 -31.719 -16.25 1 98.44 268 ALA A CA 1
ATOM 2073 C C . ALA A 1 268 ? -6.34 -31.969 -16.484 1 98.44 268 ALA A C 1
ATOM 2075 O O . ALA A 1 268 ? -5.965 -32.844 -17.25 1 98.44 268 ALA A O 1
ATOM 2076 N N . LEU A 1 269 ? -5.562 -31.156 -15.945 1 98.75 269 LEU A N 1
ATOM 2077 C CA . LEU A 1 269 ? -4.129 -31.422 -15.859 1 98.75 269 LEU A CA 1
ATOM 2078 C C . LEU A 1 269 ? -3.793 -32.156 -14.562 1 98.75 269 LEU A C 1
ATOM 2080 O O . LEU A 1 269 ? -4.082 -31.656 -13.469 1 98.75 269 LEU A O 1
ATOM 2084 N N . VAL A 1 270 ? -3.283 -33.312 -14.68 1 98.5 270 VAL A N 1
ATOM 2085 C CA . VAL A 1 270 ? -2.855 -34.094 -13.531 1 98.5 270 VAL A CA 1
ATOM 2086 C C . VAL A 1 270 ? -1.34 -34.031 -13.375 1 98.5 270 VAL A C 1
ATOM 2088 O O . VAL A 1 270 ? -0.596 -34.312 -14.32 1 98.5 270 VAL A O 1
ATOM 2091 N N . VAL A 1 271 ? -0.865 -33.562 -12.273 1 98.62 271 VAL A N 1
ATOM 2092 C CA . VAL A 1 271 ? 0.553 -33.469 -11.938 1 98.62 271 VAL A CA 1
ATOM 2093 C C . VAL A 1 271 ? 0.883 -34.438 -10.805 1 98.62 271 VAL A C 1
ATOM 2095 O O . VAL A 1 271 ? 0.307 -34.344 -9.719 1 98.62 271 VAL A O 1
ATOM 2098 N N . GLU A 1 272 ? 1.855 -35.281 -11.008 1 97.44 272 GLU A N 1
ATOM 2099 C CA . GLU A 1 272 ? 2.092 -36.344 -10.055 1 97.44 272 GLU A CA 1
ATOM 2100 C C . GLU A 1 272 ? 3.566 -36.438 -9.68 1 97.44 272 GLU A C 1
ATOM 2102 O O . GLU A 1 272 ? 4.441 -36.25 -10.523 1 97.44 272 GLU A O 1
ATOM 2107 N N . VAL A 1 273 ? 3.762 -36.656 -8.453 1 97.5 273 VAL A N 1
ATOM 2108 C CA . VAL A 1 273 ? 5.066 -37.031 -7.902 1 97.5 273 VAL A CA 1
ATOM 2109 C C . VAL A 1 273 ? 4.957 -38.344 -7.129 1 97.5 273 VAL A C 1
ATOM 2111 O O . VAL A 1 273 ? 4.109 -38.469 -6.242 1 97.5 273 VAL A O 1
ATOM 2114 N N . ASP A 1 274 ? 5.793 -39.312 -7.449 1 96.19 274 ASP A N 1
ATOM 2115 C CA . ASP A 1 274 ? 5.684 -40.625 -6.855 1 96.19 274 ASP A CA 1
ATOM 2116 C C . ASP A 1 274 ? 5.988 -40.594 -5.359 1 96.19 274 ASP A C 1
ATOM 2118 O O . ASP A 1 274 ? 5.395 -41.344 -4.582 1 96.19 274 ASP A O 1
ATOM 2122 N N . ARG A 1 275 ? 6.941 -39.781 -5.016 1 96.81 275 ARG A N 1
ATOM 2123 C CA . ARG A 1 275 ? 7.324 -39.625 -3.619 1 96.81 275 ARG A CA 1
ATOM 2124 C C . ARG A 1 275 ? 7.848 -38.219 -3.363 1 96.81 275 ARG A C 1
ATOM 2126 O O . ARG A 1 275 ? 8.758 -37.75 -4.051 1 96.81 275 ARG A O 1
ATOM 2133 N N . VAL A 1 276 ? 7.211 -37.562 -2.459 1 97.81 276 VAL A N 1
ATOM 2134 C CA . VAL A 1 276 ? 7.707 -36.25 -2.062 1 97.81 276 VAL A CA 1
ATOM 2135 C C . VAL A 1 276 ? 9.086 -36.406 -1.422 1 97.81 276 VAL A C 1
ATOM 2137 O O . VAL A 1 276 ? 9.266 -37.188 -0.488 1 97.81 276 VAL A O 1
ATOM 2140 N N . PRO A 1 277 ? 10.039 -35.719 -1.915 1 97.38 277 PRO A N 1
ATOM 2141 C CA . PRO A 1 277 ? 11.375 -35.844 -1.322 1 97.38 277 PRO A CA 1
ATOM 2142 C C . PRO A 1 277 ? 11.453 -35.188 0.064 1 97.38 277 PRO A C 1
ATOM 2144 O O . PRO A 1 277 ? 10.586 -34.406 0.439 1 97.38 277 PRO A O 1
ATOM 2147 N N . ALA A 1 278 ? 12.453 -35.625 0.785 1 95.69 278 ALA A N 1
ATOM 2148 C CA . ALA A 1 278 ? 12.75 -34.875 2.012 1 95.69 278 ALA A CA 1
ATOM 2149 C C . ALA A 1 278 ? 13.102 -33.438 1.709 1 95.69 278 ALA A C 1
ATOM 2151 O O . ALA A 1 278 ? 14.023 -33.156 0.934 1 95.69 278 ALA A O 1
ATOM 2152 N N . CYS A 1 279 ? 12.367 -32.5 2.27 1 95.19 279 CYS A N 1
ATOM 2153 C CA . CYS A 1 279 ? 12.578 -31.078 2.037 1 95.19 279 CYS A CA 1
ATOM 2154 C C . CYS A 1 279 ? 11.984 -30.25 3.168 1 95.19 279 CYS A C 1
ATOM 2156 O O . CYS A 1 279 ? 11.203 -30.766 3.975 1 95.19 279 CYS A O 1
ATOM 2158 N N . ASP A 1 280 ? 12.398 -29.031 3.244 1 93.69 280 ASP A N 1
ATOM 2159 C CA . ASP A 1 280 ? 11.891 -28.125 4.273 1 93.69 280 ASP A CA 1
ATOM 2160 C C . ASP A 1 280 ? 10.461 -27.688 3.967 1 93.69 280 ASP A C 1
ATOM 2162 O O . ASP A 1 280 ? 9.648 -27.531 4.875 1 93.69 280 ASP A O 1
ATOM 2166 N N . PHE A 1 281 ? 10.227 -27.453 2.715 1 96.06 281 PHE A N 1
ATOM 2167 C CA . PHE A 1 281 ? 8.938 -26.984 2.227 1 96.06 281 PHE A CA 1
ATOM 2168 C C . PHE A 1 281 ? 8.766 -27.281 0.744 1 96.06 281 PHE A C 1
ATOM 2170 O O . PHE A 1 281 ? 9.75 -27.562 0.051 1 96.06 281 PHE A O 1
ATOM 2177 N N . TRP A 1 282 ? 7.59 -27.328 0.307 1 97.75 282 TRP A N 1
ATOM 2178 C CA . TRP A 1 282 ? 7.301 -27.344 -1.123 1 97.75 282 TRP A CA 1
ATOM 2179 C C . TRP A 1 282 ? 5.898 -26.797 -1.398 1 97.75 282 TRP A C 1
ATOM 2181 O O . TRP A 1 282 ? 5.043 -26.812 -0.513 1 97.75 282 TRP A O 1
ATOM 2191 N N . ASN A 1 283 ? 5.699 -26.281 -2.523 1 98.31 283 ASN A N 1
ATOM 2192 C CA . ASN A 1 283 ? 4.34 -25.953 -2.947 1 98.31 283 ASN A CA 1
ATOM 2193 C C . ASN A 1 283 ? 4.207 -25.984 -4.465 1 98.31 283 ASN A C 1
ATOM 2195 O O . ASN A 1 283 ? 5.207 -26.047 -5.18 1 98.31 283 ASN A O 1
ATOM 2199 N N . PHE A 1 284 ? 3.008 -26.125 -4.902 1 98.75 284 PHE A N 1
ATOM 2200 C CA . PHE A 1 284 ? 2.586 -26.016 -6.293 1 98.75 284 PHE A CA 1
ATOM 2201 C C . PHE A 1 284 ? 1.493 -24.953 -6.441 1 98.75 284 PHE A C 1
ATOM 2203 O O . PHE A 1 284 ? 0.507 -24.969 -5.703 1 98.75 284 PHE A O 1
ATOM 2210 N N . GLN A 1 285 ? 1.689 -23.984 -7.387 1 98.81 285 GLN A N 1
ATOM 2211 C CA . GLN A 1 285 ? 0.73 -22.906 -7.52 1 98.81 285 GLN A CA 1
ATOM 2212 C C . GLN A 1 285 ? 0.33 -22.688 -8.977 1 98.81 285 GLN A C 1
ATOM 2214 O O . GLN A 1 285 ? 1.067 -23.078 -9.891 1 98.81 285 GLN A O 1
ATOM 2219 N N . ILE A 1 286 ? -0.81 -22.078 -9.125 1 98.81 286 ILE A N 1
ATOM 2220 C CA . ILE A 1 286 ? -1.339 -21.734 -10.445 1 98.81 286 ILE A CA 1
ATOM 2221 C C . ILE A 1 286 ? -1.36 -20.219 -10.609 1 98.81 286 ILE A C 1
ATOM 2223 O O . ILE A 1 286 ? -1.74 -19.484 -9.688 1 98.81 286 ILE A O 1
ATOM 2227 N N . ASN A 1 287 ? -0.895 -19.734 -11.758 1 98.81 287 ASN A N 1
ATOM 2228 C CA . ASN A 1 287 ? -0.807 -18.312 -12.086 1 98.81 287 ASN A CA 1
ATOM 2229 C C . ASN A 1 287 ? -1.616 -17.969 -13.336 1 98.81 287 ASN A C 1
ATOM 2231 O O . ASN A 1 287 ? -1.966 -18.859 -14.109 1 98.81 287 ASN A O 1
ATOM 2235 N N . ASN A 1 288 ? -1.934 -16.734 -13.516 1 98.62 288 ASN A N 1
ATOM 2236 C CA . ASN A 1 288 ? -2.42 -16.297 -14.812 1 98.62 288 ASN A CA 1
ATOM 2237 C C . ASN A 1 288 ? -1.282 -16.172 -15.82 1 98.62 288 ASN A C 1
ATOM 2239 O O . ASN A 1 288 ? -0.135 -16.5 -15.516 1 98.62 288 ASN A O 1
ATOM 2243 N N . TYR A 1 289 ? -1.536 -15.758 -17.016 1 98.25 289 TYR A N 1
ATOM 2244 C CA . TYR A 1 289 ? -0.551 -15.688 -18.094 1 98.25 289 TYR A CA 1
ATOM 2245 C C . TYR A 1 289 ? 0.599 -14.758 -17.719 1 98.25 289 TYR A C 1
ATOM 2247 O O . TYR A 1 289 ? 1.746 -15 -18.094 1 98.25 289 TYR A O 1
ATOM 2255 N N . TRP A 1 290 ? 0.317 -13.711 -16.953 1 98.44 290 TRP A N 1
ATOM 2256 C CA . TRP A 1 290 ? 1.285 -12.672 -16.625 1 98.44 290 TRP A CA 1
ATOM 2257 C C . TRP A 1 290 ? 2.098 -13.062 -15.398 1 98.44 290 TRP A C 1
ATOM 2259 O O . TRP A 1 290 ? 2.762 -12.219 -14.789 1 98.44 290 TRP A O 1
ATOM 2269 N N . MET A 1 291 ? 1.967 -14.297 -14.914 1 98.25 291 MET A N 1
ATOM 2270 C CA . MET A 1 291 ? 2.721 -14.953 -13.852 1 98.25 291 MET A CA 1
ATOM 2271 C C . MET A 1 291 ? 2.361 -14.367 -12.492 1 98.25 291 MET A C 1
ATOM 2273 O O . MET A 1 291 ? 3.209 -14.297 -11.602 1 98.25 291 MET A O 1
ATOM 2277 N N . GLU A 1 292 ? 1.197 -13.82 -12.344 1 98.5 292 GLU A N 1
ATOM 2278 C CA . GLU A 1 292 ? 0.594 -13.562 -11.047 1 98.5 292 GLU A CA 1
ATOM 2279 C C . GLU A 1 292 ? -0.112 -14.805 -10.5 1 98.5 292 GLU A C 1
ATOM 2281 O O . GLU A 1 292 ? -0.926 -15.414 -11.203 1 98.5 292 GLU A O 1
ATOM 2286 N N . SER A 1 293 ? 0.243 -15.164 -9.234 1 98.69 293 SER A N 1
ATOM 2287 C CA . SER A 1 293 ? -0.621 -16.188 -8.656 1 98.69 293 SER A CA 1
ATOM 2288 C C . SER A 1 293 ? -2.092 -15.805 -8.789 1 98.69 293 SER A C 1
ATOM 2290 O O . SER A 1 293 ? -2.445 -14.633 -8.703 1 98.69 293 SER A O 1
ATOM 2292 N N . LEU A 1 294 ? -2.916 -16.812 -9.062 1 98.44 294 LEU A N 1
ATOM 2293 C CA . LEU A 1 294 ? -4.344 -16.516 -9.078 1 98.44 294 LEU A CA 1
ATOM 2294 C C . LEU A 1 294 ? -4.816 -16.047 -7.707 1 98.44 294 LEU A C 1
ATOM 2296 O O . LEU A 1 294 ? -4.043 -16.031 -6.75 1 98.44 294 LEU A O 1
ATOM 2300 N N . ASP A 1 295 ? -5.996 -15.5 -7.617 1 97.06 295 ASP A N 1
ATOM 2301 C CA . ASP A 1 295 ? -6.48 -14.805 -6.426 1 97.06 295 ASP A CA 1
ATOM 2302 C C . ASP A 1 295 ? -6.738 -15.789 -5.285 1 97.06 295 ASP A C 1
ATOM 2304 O O . ASP A 1 295 ? -7.859 -16.281 -5.121 1 97.06 295 ASP A O 1
ATOM 2308 N N . TYR A 1 296 ? -5.754 -16.016 -4.465 1 97.19 296 TYR A N 1
ATOM 2309 C CA . TYR A 1 296 ? -5.793 -17.031 -3.416 1 97.19 296 TYR A CA 1
ATOM 2310 C C . TYR A 1 296 ? -6.633 -16.562 -2.234 1 97.19 296 TYR A C 1
ATOM 2312 O O . TYR A 1 296 ? -6.801 -17.281 -1.254 1 97.19 296 TYR A O 1
ATOM 2320 N N . ARG A 1 297 ? -7.234 -15.391 -2.252 1 95.06 297 ARG A N 1
ATOM 2321 C CA . ARG A 1 297 ? -8.188 -14.953 -1.238 1 95.06 297 ARG A CA 1
ATOM 2322 C C . ARG A 1 297 ? -9.5 -15.719 -1.354 1 95.06 297 ARG A C 1
ATOM 2324 O O . ARG A 1 297 ? -10.195 -15.93 -0.357 1 95.06 297 ARG A O 1
ATOM 2331 N N . TYR A 1 298 ? -9.75 -16.141 -2.629 1 95.94 298 TYR A N 1
ATOM 2332 C CA . TYR A 1 298 ? -11.086 -16.672 -2.869 1 95.94 298 TYR A CA 1
ATOM 2333 C C . TYR A 1 298 ? -11.023 -18.062 -3.492 1 95.94 298 TYR A C 1
ATOM 2335 O O . TYR A 1 298 ? -12.031 -18.766 -3.562 1 95.94 298 TYR A O 1
ATOM 2343 N N . HIS A 1 299 ? -9.797 -18.438 -3.945 1 97.5 299 HIS A N 1
ATOM 2344 C CA . HIS A 1 299 ? -9.672 -19.688 -4.68 1 97.5 299 HIS A CA 1
ATOM 2345 C C . HIS A 1 299 ? -8.523 -20.531 -4.129 1 97.5 299 HIS A C 1
ATOM 2347 O O . HIS A 1 299 ? -7.496 -20 -3.711 1 97.5 299 HIS A O 1
ATOM 2353 N N . ASP A 1 300 ? -8.758 -21.828 -4.191 1 97.69 300 ASP A N 1
ATOM 2354 C CA . ASP A 1 300 ? -7.66 -22.75 -3.908 1 97.69 300 ASP A CA 1
ATOM 2355 C C . ASP A 1 300 ? -6.758 -22.922 -5.129 1 97.69 300 ASP A C 1
ATOM 2357 O O . ASP A 1 300 ? -7.031 -23.75 -5.992 1 97.69 300 ASP A O 1
ATOM 2361 N N . ILE A 1 301 ? -5.699 -22.219 -5.125 1 98.62 301 ILE A N 1
ATOM 2362 C CA . ILE A 1 301 ? -4.867 -22.188 -6.328 1 98.62 301 ILE A CA 1
ATOM 2363 C C . ILE A 1 301 ? -3.459 -22.672 -5.988 1 98.62 301 ILE A C 1
ATOM 2365 O O . ILE A 1 301 ? -2.561 -22.625 -6.828 1 98.62 301 ILE A O 1
ATOM 2369 N N . CYS A 1 302 ? -3.26 -23.047 -4.809 1 98.38 302 CYS A N 1
ATOM 2370 C CA . CYS A 1 302 ? -1.944 -23.453 -4.328 1 98.38 302 CYS A CA 1
ATOM 2371 C C . CYS A 1 302 ? -2.061 -24.594 -3.328 1 98.38 302 CYS A C 1
ATOM 2373 O O . CYS A 1 302 ? -3.037 -24.672 -2.58 1 98.38 302 CYS A O 1
ATOM 2375 N N . LEU A 1 303 ? -1.182 -25.516 -3.43 1 98.12 303 LEU A N 1
ATOM 2376 C CA . LEU A 1 303 ? -1.009 -26.641 -2.51 1 98.12 303 LEU A CA 1
ATOM 2377 C C . LEU A 1 303 ? 0.415 -26.672 -1.964 1 98.12 303 LEU A C 1
ATOM 2379 O O . LEU A 1 303 ? 1.376 -26.469 -2.707 1 98.12 303 LEU A O 1
ATOM 2383 N N . ASN A 1 304 ? 0.544 -26.969 -0.674 1 98.31 304 ASN A N 1
ATOM 2384 C CA . ASN A 1 304 ? 1.889 -27.016 -0.109 1 98.31 304 ASN A CA 1
ATOM 2385 C C . ASN A 1 304 ? 2.08 -28.234 0.789 1 98.31 304 ASN A C 1
ATOM 2387 O O . ASN A 1 304 ? 1.195 -29.094 0.878 1 98.31 304 ASN A O 1
ATOM 2391 N N . LYS A 1 305 ? 3.186 -28.359 1.385 1 97.56 305 LYS A N 1
ATOM 2392 C CA . LYS A 1 305 ? 3.607 -29.484 2.213 1 97.56 305 LYS A CA 1
ATOM 2393 C C . LYS A 1 305 ? 2.58 -29.781 3.303 1 97.56 305 LYS A C 1
ATOM 2395 O O . LYS A 1 305 ? 2.342 -30.938 3.639 1 97.56 305 LYS A O 1
ATOM 2400 N N . HIS A 1 306 ? 1.958 -28.828 3.861 1 97.38 306 HIS A N 1
ATOM 2401 C CA . HIS A 1 306 ? 1.005 -28.953 4.957 1 97.38 306 HIS A CA 1
ATOM 2402 C C . HIS A 1 306 ? -0.375 -29.359 4.441 1 97.38 306 HIS A C 1
ATOM 2404 O O . HIS A 1 306 ? -1.041 -30.203 5.027 1 97.38 306 HIS A O 1
ATOM 2410 N N . SER A 1 307 ? -0.782 -28.797 3.338 1 97.69 307 SER A N 1
ATOM 2411 C CA . SER A 1 307 ? -2.17 -28.922 2.904 1 97.69 307 SER A CA 1
ATOM 2412 C C . SER A 1 307 ? -2.352 -30.109 1.97 1 97.69 307 SER A C 1
ATOM 2414 O O . SER A 1 307 ? -3.473 -30.578 1.755 1 97.69 307 SER A O 1
ATOM 2416 N N . ALA A 1 308 ? -1.308 -30.625 1.431 1 98.06 308 ALA A N 1
ATOM 2417 C CA . ALA A 1 308 ? -1.398 -31.719 0.458 1 98.06 308 ALA A CA 1
ATOM 2418 C C . ALA A 1 308 ? -1.783 -33.031 1.136 1 98.06 308 ALA A C 1
ATOM 2420 O O . ALA A 1 308 ? -1.314 -33.312 2.236 1 98.06 308 ALA A O 1
ATOM 2421 N N . ARG A 1 309 ? -2.607 -33.719 0.522 1 98 309 ARG A N 1
ATOM 2422 C CA . ARG A 1 309 ? -2.879 -35.094 0.907 1 98 309 ARG A CA 1
ATOM 2423 C C . ARG A 1 309 ? -2.002 -36.062 0.124 1 98 309 ARG A C 1
ATOM 2425 O O . ARG A 1 309 ? -2.137 -36.188 -1.095 1 98 309 ARG A O 1
ATOM 2432 N N . LEU A 1 310 ? -1.212 -36.812 0.828 1 97.62 310 LEU A N 1
ATOM 2433 C CA . LEU A 1 310 ? -0.312 -37.781 0.202 1 97.62 310 LEU A CA 1
ATOM 2434 C C . LEU A 1 310 ? -0.971 -39.156 0.095 1 97.62 310 LEU A C 1
ATOM 2436 O O . LEU A 1 310 ? -1.879 -39.469 0.865 1 97.62 310 LEU A O 1
ATOM 2440 N N . ASP A 1 311 ? -0.555 -39.906 -0.874 1 95.69 311 ASP A N 1
ATOM 2441 C CA . ASP A 1 311 ? -1.02 -41.281 -0.954 1 95.69 311 ASP A CA 1
ATOM 2442 C C . ASP A 1 311 ? -0.196 -42.188 -0.044 1 95.69 311 ASP A C 1
ATOM 2444 O O . ASP A 1 311 ? 0.684 -41.719 0.68 1 95.69 311 ASP A O 1
ATOM 2448 N N . ALA A 1 312 ? -0.52 -43.438 -0.068 1 95.31 312 ALA A N 1
ATOM 2449 C CA . ALA A 1 312 ? 0.058 -44.375 0.869 1 95.31 312 ALA A CA 1
ATOM 2450 C C . ALA A 1 312 ? 1.56 -44.531 0.643 1 95.31 312 ALA A C 1
ATOM 2452 O O . ALA A 1 312 ? 2.303 -44.875 1.569 1 95.31 312 ALA A O 1
ATOM 2453 N N . ASN A 1 313 ? 2.02 -44.281 -0.51 1 95.31 313 ASN A N 1
ATOM 2454 C CA . ASN A 1 313 ? 3.43 -44.438 -0.851 1 95.31 313 ASN A CA 1
ATOM 2455 C C . ASN A 1 313 ? 4.191 -43.125 -0.65 1 95.31 313 ASN A C 1
ATOM 2457 O O . ASN A 1 313 ? 5.367 -43.031 -1.005 1 95.31 313 ASN A O 1
ATOM 2461 N N . GLY A 1 314 ? 3.527 -42.094 -0.176 1 96.81 314 GLY A N 1
ATOM 2462 C CA . GLY A 1 314 ? 4.164 -40.812 0.057 1 96.81 314 GLY A CA 1
ATOM 2463 C C . GLY A 1 314 ? 4.176 -39.906 -1.169 1 96.81 314 GLY A C 1
ATOM 2464 O O . GLY A 1 314 ? 4.891 -38.906 -1.208 1 96.81 314 GLY A O 1
ATOM 2465 N N . GLY A 1 315 ? 3.443 -40.344 -2.146 1 97.5 315 GLY A N 1
ATOM 2466 C CA . GLY A 1 315 ? 3.301 -39.531 -3.355 1 97.5 315 GLY A CA 1
ATOM 2467 C C . GLY A 1 315 ? 2.162 -38.531 -3.283 1 97.5 315 GLY A C 1
ATOM 2468 O O . GLY A 1 315 ? 1.363 -38.562 -2.346 1 97.5 315 GLY A O 1
ATOM 2469 N N . VAL A 1 316 ? 2.133 -37.625 -4.238 1 98.06 316 VAL A N 1
ATOM 2470 C CA . VAL A 1 316 ? 1.07 -36.625 -4.293 1 98.06 316 VAL A CA 1
ATOM 2471 C C . VAL A 1 316 ? 0.578 -36.469 -5.73 1 98.06 316 VAL A C 1
ATOM 2473 O O . VAL A 1 316 ? 1.368 -36.531 -6.676 1 98.06 316 VAL A O 1
ATOM 2476 N N . THR A 1 317 ? -0.681 -36.438 -5.867 1 97.69 317 THR A N 1
ATOM 2477 C CA . THR A 1 317 ? -1.336 -36.125 -7.133 1 97.69 317 THR A CA 1
ATOM 2478 C C . THR A 1 317 ? -2.135 -34.844 -7.039 1 97.69 317 THR A C 1
ATOM 2480 O O . THR A 1 317 ? -3.049 -34.719 -6.219 1 97.69 317 THR A O 1
ATOM 2483 N N . VAL A 1 318 ? -1.788 -33.875 -7.824 1 98.44 318 VAL A N 1
ATOM 2484 C CA . VAL A 1 318 ? -2.496 -32.594 -7.871 1 98.44 318 VAL A CA 1
ATOM 2485 C C . VAL A 1 318 ? -3.322 -32.5 -9.148 1 98.44 318 VAL A C 1
ATOM 2487 O O . VAL A 1 318 ? -2.869 -32.938 -10.219 1 98.44 318 VAL A O 1
ATOM 2490 N N . VAL A 1 319 ? -4.527 -32.062 -9.023 1 98.38 319 VAL A N 1
ATOM 2491 C CA . VAL A 1 319 ? -5.418 -31.938 -10.172 1 98.38 319 VAL A CA 1
ATOM 2492 C C . VAL A 1 319 ? -5.766 -30.469 -10.406 1 98.38 319 VAL A C 1
ATOM 2494 O O . VAL A 1 319 ? -6.191 -29.766 -9.484 1 98.38 319 VAL A O 1
ATOM 2497 N N . LEU A 1 320 ? -5.535 -29.953 -11.586 1 98.75 320 LEU A N 1
ATOM 2498 C CA . LEU A 1 320 ? -5.996 -28.641 -12.023 1 98.75 320 LEU A CA 1
ATOM 2499 C C . LE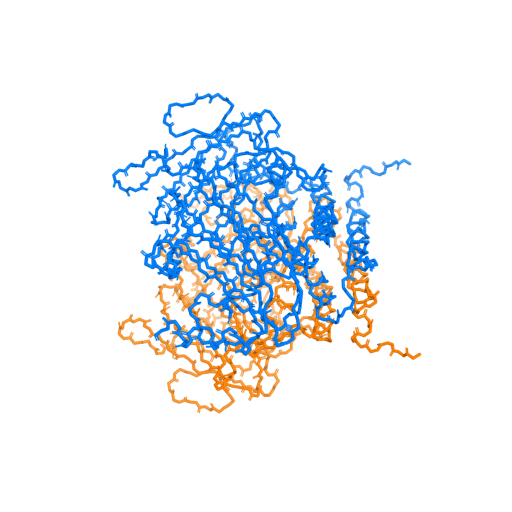U A 1 320 ? -7.129 -28.781 -13.039 1 98.75 320 LEU A C 1
ATOM 2501 O O . LEU A 1 320 ? -6.984 -29.469 -14.055 1 98.75 320 LEU A O 1
ATOM 2505 N N . SER A 1 321 ? -8.211 -28.203 -12.773 1 98.5 321 SER A N 1
ATOM 2506 C CA . SER A 1 321 ? -9.328 -28.203 -13.719 1 98.5 321 SER A CA 1
ATOM 2507 C C . SER A 1 321 ? -10.305 -27.062 -13.422 1 98.5 321 SER A C 1
ATOM 2509 O O . SER A 1 321 ? -10.266 -26.469 -12.352 1 98.5 321 SER A O 1
ATOM 2511 N N . ALA A 1 322 ? -11.094 -26.766 -14.383 1 97.12 322 ALA A N 1
ATOM 2512 C CA . ALA A 1 322 ? -12.07 -25.688 -14.258 1 97.12 322 ALA A CA 1
ATOM 2513 C C . ALA A 1 322 ? -13.172 -26.047 -13.273 1 97.12 322 ALA A C 1
ATOM 2515 O O . ALA A 1 322 ? -13.672 -25.188 -12.547 1 97.12 322 ALA A O 1
ATOM 2516 N N . ARG A 1 323 ? -13.516 -27.281 -13.258 1 96 323 ARG A N 1
ATOM 2517 C CA . ARG A 1 323 ? -14.586 -27.766 -12.391 1 96 323 ARG A CA 1
ATOM 2518 C C . ARG A 1 323 ? -14.047 -28.75 -11.352 1 96 323 ARG A C 1
ATOM 2520 O O . ARG A 1 323 ? -13.117 -29.5 -11.625 1 96 323 ARG A O 1
ATOM 2527 N N . ASP A 1 324 ? -14.727 -28.766 -10.25 1 95.5 324 ASP A N 1
ATOM 2528 C CA . ASP A 1 324 ? -14.328 -29.656 -9.156 1 95.5 324 ASP A CA 1
ATOM 2529 C C . ASP A 1 324 ? -14.562 -31.125 -9.531 1 95.5 324 ASP A C 1
ATOM 2531 O O . ASP A 1 324 ? -15.711 -31.547 -9.695 1 95.5 324 ASP A O 1
ATOM 2535 N N . PRO A 1 325 ? -13.539 -31.875 -9.594 1 95.44 325 PRO A N 1
ATOM 2536 C CA . PRO A 1 325 ? -13.711 -33.312 -9.914 1 95.44 325 PRO A CA 1
ATOM 2537 C C . PRO A 1 325 ? -14.117 -34.125 -8.703 1 95.44 325 PRO A C 1
ATOM 2539 O O . PRO A 1 325 ? -14.414 -35.312 -8.836 1 95.44 325 PRO A O 1
ATOM 2542 N N . GLY A 1 326 ? -14.102 -33.531 -7.5 1 94.81 326 GLY A N 1
ATOM 2543 C CA . GLY A 1 326 ? -14.406 -34.25 -6.285 1 94.81 326 GLY A CA 1
ATOM 2544 C C . GLY A 1 326 ? -13.242 -35.094 -5.773 1 94.81 326 GLY A C 1
ATOM 2545 O O . GLY A 1 326 ? -13.445 -36.094 -5.117 1 94.81 326 GLY A O 1
ATOM 2546 N N . LEU A 1 327 ? -12.086 -34.75 -6.16 1 95.06 327 LEU A N 1
ATOM 2547 C CA . LEU A 1 327 ? -10.867 -35.469 -5.77 1 95.06 327 LEU A CA 1
ATOM 2548 C C . LEU A 1 327 ? -10.016 -34.594 -4.852 1 95.06 327 LEU A C 1
ATOM 2550 O O . LEU A 1 327 ? -10.125 -33.344 -4.883 1 95.06 327 LEU A O 1
ATOM 2554 N N . PRO A 1 328 ? -9.227 -35.188 -4.02 1 95.5 328 PRO A N 1
ATOM 2555 C CA . PRO A 1 328 ? -8.32 -34.375 -3.195 1 95.5 328 PRO A CA 1
ATOM 2556 C C . PRO A 1 328 ? -7.297 -33.594 -4.023 1 95.5 328 PRO A C 1
ATOM 2558 O O . PRO A 1 328 ? -7.043 -33.969 -5.18 1 95.5 328 PRO A O 1
ATOM 2561 N N . ASN A 1 329 ? -6.711 -32.562 -3.439 1 98.19 329 ASN A N 1
ATOM 2562 C CA . ASN A 1 329 ? -5.613 -31.797 -4.027 1 98.19 329 ASN A CA 1
ATOM 2563 C C . ASN A 1 329 ? -6.023 -31.141 -5.344 1 98.19 329 ASN A C 1
ATOM 2565 O O . ASN A 1 329 ? -5.238 -31.094 -6.289 1 98.19 329 ASN A O 1
ATOM 2569 N N . TRP A 1 330 ? -7.289 -30.781 -5.422 1 98.38 330 TRP A N 1
ATOM 2570 C CA . TRP A 1 330 ? -7.785 -30.062 -6.586 1 98.38 330 TRP A CA 1
ATOM 2571 C C . TRP A 1 330 ? -7.445 -28.578 -6.488 1 98.38 330 TRP A C 1
ATOM 2573 O O . TRP A 1 330 ? -7.648 -27.953 -5.445 1 98.38 330 TRP A O 1
ATOM 2583 N N . LEU A 1 331 ? -6.871 -28 -7.523 1 98.69 331 LEU A N 1
ATOM 2584 C CA . LEU A 1 331 ? -6.625 -26.578 -7.66 1 98.69 331 LEU A CA 1
ATOM 2585 C C . LEU A 1 331 ? -7.574 -25.953 -8.68 1 98.69 331 LEU A C 1
ATOM 2587 O O . LEU A 1 331 ? -7.859 -26.562 -9.719 1 98.69 331 LEU A O 1
ATOM 2591 N N . GLU A 1 332 ? -8.008 -24.766 -8.398 1 98.31 332 GLU A N 1
ATOM 2592 C CA . GLU A 1 332 ? -8.984 -24.078 -9.227 1 98.31 332 GLU A CA 1
ATOM 2593 C C . GLU A 1 332 ? -8.305 -23.281 -10.336 1 98.31 332 GLU A C 1
ATOM 2595 O O . GLU A 1 332 ? -7.297 -22.609 -10.102 1 98.31 332 GLU A O 1
ATOM 2600 N N . ALA A 1 333 ? -8.914 -23.359 -11.516 1 98.25 333 ALA A N 1
ATOM 2601 C CA . ALA A 1 333 ? -8.438 -22.531 -12.625 1 98.25 333 ALA A CA 1
ATOM 2602 C C . ALA A 1 333 ? -9.023 -21.125 -12.547 1 98.25 333 ALA A C 1
ATOM 2604 O O . ALA A 1 333 ? -8.57 -20.219 -13.25 1 98.25 333 ALA A O 1
ATOM 2605 N N . ALA A 1 334 ? -10.023 -20.953 -11.719 1 97.44 334 ALA A N 1
ATOM 2606 C CA . ALA A 1 334 ? -10.602 -19.656 -11.383 1 97.44 334 ALA A CA 1
ATOM 2607 C C . ALA A 1 334 ? -11.039 -18.906 -12.641 1 97.44 334 ALA A C 1
ATOM 2609 O O . ALA A 1 334 ? -10.773 -17.703 -12.773 1 97.44 334 ALA A O 1
ATOM 2610 N N . GLY A 1 335 ? -11.609 -19.641 -13.57 1 96.81 335 GLY A N 1
ATOM 2611 C CA . GLY A 1 335 ? -12.18 -19.031 -14.758 1 96.81 335 GLY A CA 1
ATOM 2612 C C . GLY A 1 335 ? -11.195 -18.922 -15.906 1 96.81 335 GLY A C 1
ATOM 2613 O O . GLY A 1 335 ? -11.555 -18.484 -17 1 96.81 335 GLY A O 1
ATOM 2614 N N . HIS A 1 336 ? -9.992 -19.375 -15.727 1 98 336 HIS A N 1
ATOM 2615 C CA . HIS A 1 336 ? -8.969 -19.312 -16.766 1 98 336 HIS A CA 1
ATOM 2616 C C . HIS A 1 336 ? -8.906 -20.594 -17.578 1 98 336 HIS A C 1
ATOM 2618 O O . HIS A 1 336 ? -9.172 -21.672 -17.047 1 98 336 HIS A O 1
ATOM 2624 N N . ARG A 1 337 ? -8.5 -20.438 -18.812 1 97.06 337 ARG A N 1
ATOM 2625 C CA . ARG A 1 337 ? -8.297 -21.594 -19.672 1 97.06 337 ARG A CA 1
ATOM 2626 C C . ARG A 1 337 ? -6.812 -21.844 -19.922 1 97.06 337 ARG A C 1
ATOM 2628 O O . ARG A 1 337 ? -6.43 -22.859 -20.484 1 97.06 337 ARG A O 1
ATOM 2635 N N . ASN A 1 338 ? -6.062 -20.922 -19.562 1 97.38 338 ASN A N 1
ATOM 2636 C CA . ASN A 1 338 ? -4.609 -21 -19.672 1 97.38 338 ASN A CA 1
ATOM 2637 C C . ASN A 1 338 ? -3.92 -20.125 -18.609 1 97.38 338 ASN A C 1
ATOM 2639 O O . ASN A 1 338 ? -4.551 -19.266 -18.016 1 97.38 338 ASN A O 1
ATOM 2643 N N . GLY A 1 339 ? -2.693 -20.312 -18.391 1 98.31 339 GLY A N 1
ATOM 2644 C CA . GLY A 1 339 ? -1.849 -19.594 -17.469 1 98.31 339 GLY A CA 1
ATOM 2645 C C . GLY A 1 339 ? -0.479 -20.219 -17.281 1 98.31 339 GLY A C 1
ATOM 2646 O O . GLY A 1 339 ? -0.013 -20.953 -18.156 1 98.31 339 GLY A O 1
ATOM 2647 N N . THR A 1 340 ? 0.173 -19.781 -16.297 1 98.69 340 THR A N 1
ATOM 2648 C CA . THR A 1 340 ? 1.452 -20.406 -15.953 1 98.69 340 THR A CA 1
ATOM 2649 C C . THR A 1 340 ? 1.354 -21.141 -14.625 1 98.69 340 THR A C 1
ATOM 2651 O O . THR A 1 340 ? 0.324 -21.094 -13.953 1 98.69 340 THR A O 1
ATOM 2654 N N . MET A 1 341 ? 2.314 -21.938 -14.328 1 98.81 341 MET A N 1
ATOM 2655 C CA . MET A 1 341 ? 2.354 -22.719 -13.094 1 98.81 341 MET A CA 1
ATOM 2656 C C . MET A 1 341 ? 3.781 -22.844 -12.578 1 98.81 341 MET A C 1
ATOM 2658 O O . MET A 1 341 ? 4.738 -22.688 -13.336 1 98.81 341 MET A O 1
ATOM 2662 N N . CYS A 1 342 ? 3.893 -23.016 -11.305 1 98.5 342 CYS A N 1
ATOM 2663 C CA . CYS A 1 342 ? 5.203 -23.062 -10.664 1 98.5 342 CYS A CA 1
ATOM 2664 C C . CYS A 1 342 ? 5.215 -24.094 -9.531 1 98.5 342 CYS A C 1
ATOM 2666 O O . CYS A 1 342 ? 4.324 -24.094 -8.68 1 98.5 342 CYS A O 1
ATOM 2668 N N . TRP A 1 343 ? 6.125 -25.016 -9.57 1 98.56 343 TRP A N 1
ATOM 2669 C CA . TRP A 1 343 ? 6.422 -25.969 -8.492 1 98.56 343 TRP A CA 1
ATOM 2670 C C . TRP A 1 343 ? 7.762 -25.641 -7.844 1 98.56 343 TRP A C 1
ATOM 2672 O O . TRP A 1 343 ? 8.727 -25.297 -8.531 1 98.56 343 TRP A O 1
ATOM 2682 N N . ARG A 1 344 ? 7.84 -25.672 -6.535 1 97.94 344 ARG A N 1
ATOM 2683 C CA . ARG A 1 344 ? 9.055 -25.375 -5.789 1 97.94 344 ARG A CA 1
ATOM 2684 C C . ARG A 1 344 ? 9.375 -26.484 -4.793 1 97.94 344 ARG A C 1
ATOM 2686 O O . ARG A 1 344 ? 8.531 -26.859 -3.98 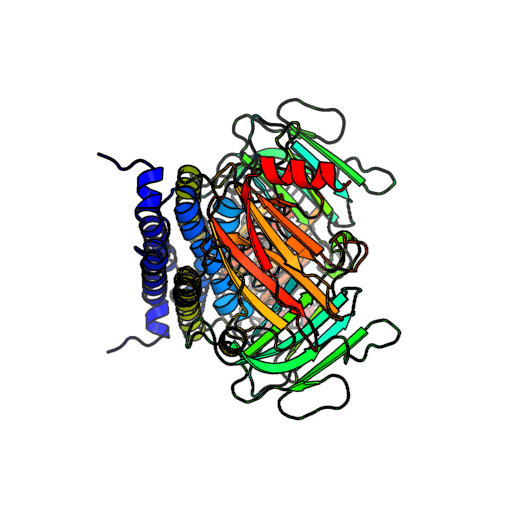1 97.94 344 ARG A O 1
ATOM 2693 N N . TRP A 1 345 ? 10.602 -27.031 -4.859 1 97.62 345 TRP A N 1
ATOM 2694 C CA . TRP A 1 345 ? 11.188 -27.797 -3.766 1 97.62 345 TRP A CA 1
ATOM 2695 C C . TRP A 1 345 ? 12.133 -26.922 -2.941 1 97.62 345 TRP A C 1
ATOM 2697 O O . TRP A 1 345 ? 13.133 -26.422 -3.459 1 97.62 345 TRP A O 1
ATOM 2707 N N . VAL A 1 346 ? 11.867 -26.719 -1.687 1 95 346 VAL A N 1
ATOM 2708 C CA . VAL A 1 346 ? 12.742 -25.922 -0.827 1 95 346 VAL A CA 1
ATOM 2709 C C . VAL A 1 346 ? 13.602 -26.844 0.033 1 95 346 VAL A C 1
ATOM 2711 O O . VAL A 1 346 ? 13.07 -27.609 0.846 1 95 346 VAL A O 1
ATOM 2714 N N . GLY A 1 347 ? 14.844 -26.797 -0.148 1 93 347 GLY A N 1
ATOM 2715 C CA . GLY A 1 347 ? 15.773 -27.547 0.673 1 93 347 GLY A CA 1
ATOM 2716 C C . GLY A 1 347 ? 15.812 -29.031 0.317 1 93 347 GLY A C 1
ATOM 2717 O O . GLY A 1 347 ? 16.109 -29.875 1.167 1 93 347 GLY A O 1
ATOM 2718 N N . ALA A 1 348 ? 15.383 -29.375 -0.892 1 94.81 348 ALA A N 1
ATOM 2719 C CA . ALA A 1 348 ? 15.461 -30.766 -1.322 1 94.81 348 ALA A CA 1
ATOM 2720 C C . ALA A 1 348 ? 16.844 -31.078 -1.903 1 94.81 348 ALA A C 1
ATOM 2722 O O . ALA A 1 348 ? 17.219 -30.531 -2.936 1 94.81 348 ALA A O 1
ATOM 2723 N N . ALA A 1 349 ? 17.531 -31.953 -1.281 1 92.56 349 ALA A N 1
ATOM 2724 C CA . ALA A 1 349 ? 18.828 -32.375 -1.793 1 92.56 349 ALA A CA 1
ATOM 2725 C C . ALA A 1 349 ? 18.688 -33.125 -3.111 1 92.56 349 ALA A C 1
ATOM 2727 O O . ALA A 1 349 ? 19.531 -32.969 -4.008 1 92.56 349 ALA A O 1
ATOM 2728 N N . GLN A 1 350 ? 17.688 -33.906 -3.223 1 94.31 350 GLN A N 1
ATOM 2729 C CA . GLN A 1 350 ? 17.375 -34.656 -4.434 1 94.31 350 GLN A CA 1
ATOM 2730 C C . GLN A 1 350 ? 15.953 -34.406 -4.902 1 94.31 350 GLN A C 1
ATOM 2732 O O . GLN A 1 350 ? 15.023 -35.125 -4.539 1 94.31 350 GLN A O 1
ATOM 2737 N N . PRO A 1 351 ? 15.867 -33.438 -5.773 1 95.5 351 PRO A N 1
ATOM 2738 C CA . PRO A 1 351 ? 14.516 -33.156 -6.25 1 95.5 351 PRO A CA 1
ATOM 2739 C C . PRO A 1 351 ? 13.898 -34.312 -7.027 1 95.5 351 PRO A C 1
ATOM 2741 O O . PRO A 1 351 ? 14.625 -35.094 -7.648 1 95.5 351 PRO A O 1
ATOM 2744 N N . VAL A 1 352 ? 12.641 -34.469 -6.883 1 97.06 352 VAL A N 1
ATOM 2745 C CA . VAL A 1 352 ? 11.859 -35.438 -7.672 1 97.06 352 VAL A CA 1
ATOM 2746 C C . VAL A 1 352 ? 11.078 -34.688 -8.75 1 97.06 352 VAL A C 1
ATOM 2748 O O . VAL A 1 352 ? 10.414 -33.688 -8.453 1 97.06 352 VAL A O 1
ATOM 2751 N N . HIS A 1 353 ? 11.156 -35.125 -9.953 1 97.62 353 HIS A N 1
ATOM 2752 C CA . HIS A 1 353 ? 10.547 -34.406 -11.07 1 97.62 353 HIS A CA 1
ATOM 2753 C C . HIS A 1 353 ? 9.094 -34.844 -11.273 1 97.62 353 HIS A C 1
ATOM 2755 O O . HIS A 1 353 ? 8.805 -36.031 -11.383 1 97.62 353 HIS A O 1
ATOM 2761 N N . PRO A 1 354 ? 8.219 -33.906 -11.305 1 97.94 354 PRO A N 1
ATOM 2762 C CA . PRO A 1 354 ? 6.805 -34.219 -11.523 1 97.94 354 PRO A CA 1
ATOM 2763 C C . PRO A 1 354 ? 6.52 -34.688 -12.945 1 97.94 354 PRO A C 1
ATOM 2765 O O . PRO A 1 354 ? 7.188 -34.25 -13.891 1 97.94 354 PRO A O 1
ATOM 2768 N N . ARG A 1 355 ? 5.566 -35.562 -13.031 1 98.06 355 ARG A N 1
ATOM 2769 C CA . ARG A 1 355 ? 4.988 -35.969 -14.312 1 98.06 355 ARG A CA 1
ATOM 2770 C C . ARG A 1 355 ? 3.619 -35.344 -14.523 1 98.06 355 ARG A C 1
ATOM 2772 O O . ARG A 1 355 ? 2.877 -35.125 -13.562 1 98.06 355 ARG A O 1
ATOM 2779 N N . THR A 1 356 ? 3.367 -35.062 -15.781 1 98.56 356 THR A N 1
ATOM 2780 C CA . THR A 1 356 ? 2.086 -34.438 -16.078 1 98.56 356 THR A CA 1
ATOM 2781 C C . THR A 1 356 ? 1.336 -35.188 -17.156 1 98.56 356 THR A C 1
ATOM 2783 O O . THR A 1 356 ? 1.95 -35.875 -17.984 1 98.56 356 THR A O 1
ATOM 2786 N N . ARG A 1 357 ? 0.04 -35.156 -17.141 1 97.94 357 ARG A N 1
ATOM 2787 C CA . ARG A 1 357 ? -0.821 -35.625 -18.219 1 97.94 357 ARG A CA 1
ATOM 2788 C C . ARG A 1 357 ? -2.131 -34.844 -18.266 1 97.94 357 ARG A C 1
ATOM 2790 O O . ARG A 1 357 ? -2.639 -34.438 -17.219 1 97.94 357 ARG A O 1
ATOM 2797 N N . VAL A 1 358 ? -2.646 -34.656 -19.422 1 98.5 358 VAL A N 1
ATOM 2798 C CA . VAL A 1 358 ? -3.971 -34.094 -19.609 1 98.5 358 VAL A CA 1
ATOM 2799 C C . VAL A 1 358 ? -4.996 -35.188 -19.844 1 98.5 358 VAL A C 1
ATOM 2801 O O . VAL A 1 358 ? -4.793 -36.062 -20.688 1 98.5 358 VAL A O 1
ATOM 2804 N N . VAL A 1 359 ? -6.043 -35.156 -19.094 1 98 359 VAL A N 1
ATOM 2805 C CA . VAL A 1 359 ? -7.078 -36.156 -19.219 1 98 359 VAL A CA 1
ATOM 2806 C C . VAL A 1 359 ? -8.453 -35.5 -19.297 1 98 359 VAL A C 1
ATOM 2808 O O . VAL A 1 359 ? -8.602 -34.344 -18.938 1 98 359 VAL A O 1
ATOM 2811 N N . LYS A 1 360 ? -9.398 -36.25 -19.812 1 97.38 360 LYS A N 1
ATOM 2812 C CA . LYS A 1 360 ? -10.781 -35.812 -19.703 1 97.38 360 LYS A CA 1
ATOM 2813 C C . LYS A 1 360 ? -11.289 -35.906 -18.281 1 97.38 360 LYS A C 1
ATOM 2815 O O . LYS A 1 360 ? -11.008 -36.906 -17.594 1 97.38 360 LYS A O 1
ATOM 2820 N N . LEU A 1 361 ? -11.961 -34.938 -17.781 1 95.56 361 LEU A N 1
ATOM 2821 C CA . LEU A 1 361 ? -12.453 -34.875 -16.406 1 95.56 361 LEU A CA 1
ATOM 2822 C C . LEU A 1 361 ? -13.281 -36.125 -16.078 1 95.56 361 LEU A C 1
ATOM 2824 O O . LEU A 1 361 ? -13.188 -36.656 -14.984 1 95.56 361 LEU A O 1
ATOM 2828 N N . GLU A 1 362 ? -14.078 -36.531 -17.047 1 92.5 362 GLU A N 1
ATOM 2829 C CA . GLU A 1 362 ? -14.93 -37.719 -16.859 1 92.5 362 GLU A CA 1
ATOM 2830 C C . GLU A 1 362 ? -14.086 -38.969 -16.625 1 92.5 362 GLU A C 1
ATOM 2832 O O . GLU A 1 362 ? -14.453 -39.812 -15.82 1 92.5 362 GLU A O 1
ATOM 2837 N N . SER A 1 363 ? -13.055 -39.062 -17.266 1 93 363 SER A N 1
ATOM 2838 C CA . SER A 1 363 ? -12.172 -40.219 -17.141 1 93 363 SER A CA 1
ATOM 2839 C C . SER A 1 363 ? -11.484 -40.25 -15.773 1 93 363 SER A C 1
ATOM 2841 O O . SER A 1 363 ? -11.258 -41.312 -15.203 1 93 363 SER A O 1
ATOM 2843 N N . LEU A 1 364 ? -11.156 -39.125 -15.289 1 91.62 364 LEU A N 1
ATOM 2844 C CA . LEU A 1 364 ? -10.484 -39 -14 1 91.62 364 LEU A CA 1
ATOM 2845 C C . LEU A 1 364 ? -11.398 -39.438 -12.859 1 91.62 364 LEU A C 1
ATOM 2847 O O . LEU A 1 364 ? -10.953 -40.125 -11.938 1 91.62 364 LEU A O 1
ATOM 2851 N N . ARG A 1 365 ? -12.594 -39.125 -12.953 1 87.12 365 ARG A N 1
ATOM 2852 C CA . ARG A 1 365 ? -13.578 -39.5 -11.953 1 87.12 365 ARG A CA 1
ATOM 2853 C C . ARG A 1 365 ? -13.766 -41.031 -11.922 1 87.12 365 ARG A C 1
ATOM 2855 O O . ARG A 1 365 ? -13.898 -41.594 -10.852 1 87.12 365 ARG A O 1
ATOM 2862 N N . ASN A 1 366 ? -13.68 -41.562 -13.07 1 83.69 366 ASN A N 1
ATOM 2863 C CA . ASN A 1 366 ? -13.859 -43 -13.188 1 83.69 366 ASN A CA 1
ATOM 2864 C C . ASN A 1 366 ? -12.648 -43.781 -12.656 1 83.69 366 ASN A C 1
ATOM 2866 O O . ASN A 1 366 ? -12.789 -44.812 -12.023 1 83.69 366 ASN A O 1
ATOM 2870 N N . GLU A 1 367 ? -11.547 -43.25 -12.992 1 80.69 367 GLU A N 1
ATOM 2871 C CA . GLU A 1 367 ? -10.312 -43.875 -12.516 1 80.69 367 GLU A CA 1
ATOM 2872 C C . GLU A 1 367 ? -10.273 -43.906 -10.992 1 80.69 367 GLU A C 1
ATOM 2874 O O . GLU A 1 367 ? -9.836 -44.906 -10.414 1 80.69 367 GLU A O 1
ATOM 2879 N N . CYS A 1 368 ? -10.711 -42.969 -10.312 1 74.56 368 CYS A N 1
ATOM 2880 C CA . CYS A 1 368 ? -10.641 -42.875 -8.859 1 74.56 368 CYS A CA 1
ATOM 2881 C C . CYS A 1 368 ? -11.711 -43.719 -8.203 1 74.56 368 CYS A C 1
ATOM 2883 O O . CYS A 1 368 ? -11.5 -44.281 -7.117 1 74.56 368 CYS A O 1
ATOM 2885 N N . ARG A 1 369 ? -12.797 -43.781 -8.883 1 66.81 369 ARG A N 1
ATOM 2886 C CA . ARG A 1 369 ? -13.859 -44.656 -8.383 1 66.81 369 ARG A CA 1
ATOM 2887 C C . ARG A 1 369 ? -13.438 -46.125 -8.43 1 66.81 369 ARG A C 1
ATOM 2889 O O . ARG A 1 369 ? -13.75 -46.875 -7.52 1 66.81 369 ARG A O 1
ATOM 2896 N N . GLU A 1 370 ? -12.648 -46.406 -9.391 1 65.88 370 GLU A N 1
ATOM 2897 C CA . GLU A 1 370 ? -12.211 -47.781 -9.539 1 65.88 370 GLU A CA 1
ATOM 2898 C C . GLU A 1 370 ? -11.117 -48.125 -8.531 1 65.88 370 GLU A C 1
ATOM 2900 O O . GLU A 1 370 ? -11.016 -49.25 -8.078 1 65.88 370 GLU A O 1
ATOM 2905 N N . ASN A 1 371 ? -10.398 -47.094 -8.227 1 60.66 371 ASN A N 1
ATOM 2906 C CA . ASN A 1 371 ? -9.273 -47.344 -7.32 1 60.66 371 ASN A CA 1
ATOM 2907 C C . ASN A 1 371 ? -9.672 -47.125 -5.863 1 60.66 371 ASN A C 1
ATOM 2909 O O . ASN A 1 371 ? -8.883 -47.375 -4.953 1 60.66 371 ASN A O 1
ATOM 2913 N N . ALA A 1 372 ? -10.773 -46.625 -5.633 1 54.16 372 ALA A N 1
ATOM 2914 C CA . ALA A 1 372 ? -11.273 -46.469 -4.273 1 54.16 372 ALA A CA 1
ATOM 2915 C C . ALA A 1 372 ? -12.062 -47.688 -3.816 1 54.16 372 ALA A C 1
ATOM 2917 O O . ALA A 1 372 ? -12.766 -48.312 -4.617 1 54.16 372 ALA A O 1
ATOM 2918 N N . MET B 1 1 ? -16.984 4.941 -34.906 1 40.12 1 MET B N 1
ATOM 2919 C CA . MET B 1 1 ? -17.828 4.348 -33.844 1 40.12 1 MET B CA 1
ATOM 2920 C C . MET B 1 1 ? -17.078 4.238 -32.531 1 40.12 1 MET B C 1
ATOM 2922 O O . MET B 1 1 ? -15.914 3.811 -32.5 1 40.12 1 MET B O 1
ATOM 2926 N N . ALA B 1 2 ? -17.641 4.91 -31.609 1 52.59 2 ALA B N 1
ATOM 2927 C CA . ALA B 1 2 ? -16.938 5.016 -30.328 1 52.59 2 ALA B CA 1
ATOM 2928 C C . ALA B 1 2 ? -16.672 3.633 -29.734 1 52.59 2 ALA B C 1
ATOM 2930 O O . ALA B 1 2 ? -17.594 2.846 -29.516 1 52.59 2 ALA B O 1
ATOM 2931 N N . ASN B 1 3 ? -15.406 3.07 -29.688 1 85.19 3 ASN B N 1
ATOM 2932 C CA . ASN B 1 3 ? -15.016 1.765 -29.172 1 85.19 3 ASN B CA 1
ATOM 2933 C C . ASN B 1 3 ? -15.57 1.528 -27.766 1 85.19 3 ASN B C 1
ATOM 2935 O O . ASN B 1 3 ? -15.57 2.436 -26.938 1 85.19 3 ASN B O 1
ATOM 2939 N N . SER B 1 4 ? -16.453 0.486 -27.641 1 94.88 4 SER B N 1
ATOM 2940 C CA . SER B 1 4 ? -16.938 0.087 -26.328 1 94.88 4 SER B CA 1
ATOM 2941 C C . SER B 1 4 ? -15.844 0.158 -25.281 1 94.88 4 SER B C 1
ATOM 2943 O O . SER B 1 4 ? -14.656 0.209 -25.609 1 94.88 4 SER B O 1
ATOM 2945 N N . ALA B 1 5 ? -16.234 0.363 -24.047 1 96.38 5 ALA B N 1
ATOM 2946 C CA . ALA B 1 5 ? -15.273 0.355 -22.953 1 96.38 5 ALA B CA 1
ATOM 2947 C C . ALA B 1 5 ? -14.367 -0.871 -23.016 1 96.38 5 ALA B C 1
ATOM 2949 O O . ALA B 1 5 ? -13.156 -0.77 -22.797 1 96.38 5 ALA B O 1
ATOM 2950 N N . GLU B 1 6 ? -14.984 -1.971 -23.297 1 96.69 6 GLU B N 1
ATOM 2951 C CA . GLU B 1 6 ? -14.219 -3.205 -23.422 1 96.69 6 GLU B CA 1
ATOM 2952 C C . GLU B 1 6 ? -13.195 -3.098 -24.547 1 96.69 6 GLU B C 1
ATOM 2954 O O . GLU B 1 6 ? -12.031 -3.457 -24.375 1 96.69 6 GLU B O 1
ATOM 2959 N N . GLU B 1 7 ? -13.57 -2.592 -25.672 1 97 7 GLU B N 1
ATOM 2960 C CA . GLU B 1 7 ? -12.68 -2.453 -26.828 1 97 7 GLU B CA 1
ATOM 2961 C C . GLU B 1 7 ? -11.531 -1.49 -26.531 1 97 7 GLU B C 1
ATOM 2963 O O . GLU B 1 7 ? -10.398 -1.716 -26.938 1 97 7 GLU B O 1
ATOM 2968 N N . GLN B 1 8 ? -11.906 -0.455 -25.781 1 98 8 GLN B N 1
ATOM 2969 C CA . GLN B 1 8 ? -10.891 0.519 -25.422 1 98 8 GLN B CA 1
ATOM 2970 C C . GLN B 1 8 ? -9.82 -0.112 -24.531 1 98 8 GLN B C 1
ATOM 2972 O O . GLN B 1 8 ? -8.625 0.112 -24.734 1 98 8 GLN B O 1
ATOM 2977 N N . LEU B 1 9 ? -10.281 -0.923 -23.578 1 97.81 9 LEU B N 1
ATOM 2978 C CA . LEU B 1 9 ? -9.32 -1.583 -22.703 1 97.81 9 LEU B CA 1
ATOM 2979 C C . LEU B 1 9 ? -8.477 -2.586 -23.469 1 97.81 9 LEU B C 1
ATOM 2981 O O . LEU B 1 9 ? -7.25 -2.604 -23.328 1 97.81 9 LEU B O 1
ATOM 2985 N N . LEU B 1 10 ? -9.086 -3.391 -24.328 1 97.44 10 LEU B N 1
ATOM 2986 C CA . LEU B 1 10 ? -8.414 -4.496 -25 1 97.44 10 LEU B CA 1
ATOM 2987 C C . LEU B 1 10 ? -7.422 -3.982 -26.031 1 97.44 10 LEU B C 1
ATOM 2989 O O . LEU B 1 10 ? -6.43 -4.652 -26.328 1 97.44 10 LEU B O 1
ATOM 2993 N N . SER B 1 11 ? -7.625 -2.736 -26.547 1 97.31 11 SER B N 1
ATOM 2994 C CA . SER B 1 11 ? -6.734 -2.176 -27.547 1 97.31 11 SER B CA 1
ATOM 2995 C C . SER B 1 11 ? -5.578 -1.416 -26.906 1 97.31 11 SER B C 1
ATOM 2997 O O . SER B 1 11 ? -4.641 -1 -27.594 1 97.31 11 SER B O 1
ATOM 2999 N N . GLY B 1 12 ? -5.645 -1.177 -25.625 1 98 12 GLY B N 1
ATOM 3000 C CA . GLY B 1 12 ? -4.613 -0.416 -24.938 1 98 12 GLY B CA 1
ATOM 3001 C C . GLY B 1 12 ? -4.941 1.061 -24.828 1 98 12 GLY B C 1
ATOM 3002 O O . GLY B 1 12 ? -4.219 1.81 -24.156 1 98 12 GLY B O 1
ATOM 3003 N N . GLN B 1 13 ? -6.039 1.47 -25.406 1 98.5 13 GLN B N 1
ATOM 3004 C CA . GLN B 1 13 ? -6.438 2.873 -25.375 1 98.5 13 GLN B CA 1
ATOM 3005 C C . GLN B 1 13 ? -6.73 3.336 -23.953 1 98.5 13 GLN B C 1
ATOM 3007 O O . GLN B 1 13 ? -6.41 4.469 -23.594 1 98.5 13 GLN B O 1
ATOM 3012 N N . THR B 1 14 ? -7.406 2.467 -23.141 1 98.75 14 THR B N 1
ATOM 3013 C CA . THR B 1 14 ? -7.719 2.805 -21.75 1 98.75 14 THR B CA 1
ATOM 3014 C C . THR B 1 14 ? -6.441 3.111 -20.969 1 98.75 14 THR B C 1
ATOM 3016 O O . THR B 1 14 ? -6.371 4.117 -20.266 1 98.75 14 THR B O 1
ATOM 3019 N N . TRP B 1 15 ? -5.406 2.264 -21.109 1 98.88 15 TRP B N 1
ATOM 3020 C CA . TRP B 1 15 ? -4.137 2.467 -20.406 1 98.88 15 TRP B CA 1
ATOM 3021 C C . TRP B 1 15 ? -3.465 3.754 -20.875 1 98.88 15 TRP B C 1
ATOM 3023 O O . TRP B 1 15 ? -2.938 4.516 -20.062 1 98.88 15 TRP B O 1
ATOM 3033 N N . ALA B 1 16 ? -3.504 4.008 -22.141 1 98.75 16 ALA B N 1
ATOM 3034 C CA . ALA B 1 16 ? -2.934 5.234 -22.688 1 98.75 16 ALA B CA 1
ATOM 3035 C C . ALA B 1 16 ? -3.633 6.465 -22.125 1 98.75 16 ALA B C 1
ATOM 3037 O O . ALA B 1 16 ? -2.979 7.43 -21.719 1 98.75 16 ALA B O 1
ATOM 3038 N N . GLU B 1 17 ? -4.926 6.457 -22.078 1 98.75 17 GLU B N 1
ATOM 3039 C CA . GLU B 1 17 ? -5.703 7.574 -21.547 1 98.75 17 GLU B CA 1
ATOM 3040 C C . GLU B 1 17 ? -5.43 7.781 -20.062 1 98.75 17 GLU B C 1
ATOM 3042 O O . GLU B 1 17 ? -5.289 8.914 -19.609 1 98.75 17 GLU B O 1
ATOM 3047 N N . PHE B 1 18 ? -5.434 6.66 -19.344 1 98.81 18 PHE B N 1
ATOM 3048 C CA . PHE B 1 18 ? -5.051 6.703 -17.938 1 98.81 18 PHE B CA 1
ATOM 3049 C C . PHE B 1 18 ? -3.748 7.477 -17.766 1 98.81 18 PHE B C 1
ATOM 3051 O O . PHE B 1 18 ? -3.676 8.398 -16.953 1 98.81 18 PHE B O 1
ATOM 3058 N N . CYS B 1 19 ? -2.715 7.188 -18.562 1 98.88 19 CYS B N 1
ATOM 3059 C CA . CYS B 1 19 ? -1.397 7.809 -18.453 1 98.88 19 CYS B CA 1
ATOM 3060 C C . CYS B 1 19 ? -1.447 9.266 -18.891 1 98.88 19 CYS B C 1
ATOM 3062 O O . CYS B 1 19 ? -0.731 10.109 -18.344 1 98.88 19 CYS B O 1
ATOM 3064 N N . GLU B 1 20 ? -2.27 9.57 -19.828 1 98.75 20 GLU B N 1
ATOM 3065 C CA . GLU B 1 20 ? -2.398 10.953 -20.297 1 98.75 20 GLU B CA 1
ATOM 3066 C C . GLU B 1 20 ? -3.006 11.844 -19.203 1 98.75 20 GLU B C 1
ATOM 3068 O O . GLU B 1 20 ? -2.57 12.977 -19.016 1 98.75 20 GLU B O 1
ATOM 3073 N N . VAL B 1 21 ? -4.047 11.344 -18.578 1 98.56 21 VAL B N 1
ATOM 3074 C CA . VAL B 1 21 ? -4.66 12.102 -17.484 1 98.56 21 VAL B CA 1
ATOM 3075 C C . VAL B 1 21 ? -3.65 12.297 -16.359 1 98.56 21 VAL B C 1
ATOM 3077 O O . VAL B 1 21 ? -3.553 13.391 -15.789 1 98.56 21 VAL B O 1
ATOM 3080 N N . LEU B 1 22 ? -2.891 11.25 -16.031 1 98.81 22 LEU B N 1
ATOM 3081 C CA . LEU B 1 22 ? -1.849 11.375 -15.023 1 98.81 22 LEU B CA 1
ATOM 3082 C C . LEU B 1 22 ? -0.844 12.461 -15.406 1 98.81 22 LEU B C 1
ATOM 3084 O O . LEU B 1 22 ? -0.458 13.281 -14.57 1 98.81 22 LEU B O 1
ATOM 3088 N N . LYS B 1 23 ? -0.414 12.391 -16.656 1 98.81 23 LYS B N 1
ATOM 3089 C CA . LYS B 1 23 ? 0.534 13.391 -17.141 1 98.81 23 LYS B CA 1
ATOM 3090 C C . LYS B 1 23 ? -0.012 14.805 -16.969 1 98.81 23 LYS B C 1
ATOM 3092 O O . LYS B 1 23 ? 0.694 15.688 -16.484 1 98.81 23 LYS B O 1
ATOM 3097 N N . ARG B 1 24 ? -1.245 14.977 -17.25 1 98.5 24 ARG B N 1
ATOM 3098 C CA . ARG B 1 24 ? -1.9 16.281 -17.156 1 98.5 24 ARG B CA 1
ATOM 3099 C C . ARG B 1 24 ? -2.008 16.734 -15.711 1 98.5 24 ARG B C 1
ATOM 3101 O O . ARG B 1 24 ? -1.95 17.922 -15.422 1 98.5 24 ARG B O 1
ATOM 3108 N N . SER B 1 25 ? -2.109 15.82 -14.797 1 98.56 25 SER B N 1
ATOM 3109 C CA . SER B 1 25 ? -2.225 16.156 -13.383 1 98.56 25 SER B CA 1
ATOM 3110 C C . SER B 1 25 ? -1.006 16.938 -12.898 1 98.56 25 SER B C 1
ATOM 3112 O O . SER B 1 25 ? -1.08 17.656 -11.898 1 98.56 25 SER B O 1
ATOM 3114 N N . GLY B 1 26 ? 0.131 16.797 -13.602 1 98.62 26 GLY B N 1
ATOM 3115 C CA . GLY B 1 26 ? 1.329 17.531 -13.258 1 98.62 26 GLY B CA 1
ATOM 3116 C C . GLY B 1 26 ? 1.123 19.047 -13.289 1 98.62 26 GLY B C 1
ATOM 3117 O O . GLY B 1 26 ? 1.837 19.781 -12.617 1 98.62 26 GLY B O 1
ATOM 3118 N N . GLN B 1 27 ? 0.155 19.5 -14.008 1 98.25 27 GLN B N 1
ATOM 3119 C CA . GLN B 1 27 ? -0.12 20.922 -14.133 1 98.25 27 GLN B CA 1
ATOM 3120 C C . GLN B 1 27 ? -0.596 21.516 -12.812 1 98.25 27 GLN B C 1
ATOM 3122 O O . GLN B 1 27 ? -0.427 22.719 -12.555 1 98.25 27 GLN B O 1
ATOM 3127 N N . GLN B 1 28 ? -1.166 20.672 -11.969 1 98.12 28 GLN B N 1
ATOM 3128 C CA . GLN B 1 28 ? -1.604 21.156 -10.664 1 98.12 28 GLN B CA 1
ATOM 3129 C C . GLN B 1 28 ? -0.414 21.531 -9.789 1 98.12 28 GLN B C 1
ATOM 3131 O O . GLN B 1 28 ? -0.531 22.391 -8.906 1 98.12 28 GLN B O 1
ATOM 3136 N N . ILE B 1 29 ? 0.745 20.953 -10.055 1 98.5 29 ILE B N 1
ATOM 3137 C CA . ILE B 1 29 ? 1.948 21.219 -9.273 1 98.5 29 ILE B CA 1
ATOM 3138 C C . ILE B 1 29 ? 2.635 22.469 -9.805 1 98.5 29 ILE B C 1
ATOM 3140 O O . ILE B 1 29 ? 3.33 23.172 -9.055 1 98.5 29 ILE B O 1
ATOM 3144 N N . LEU B 1 30 ? 2.395 22.781 -11.062 1 98.38 30 LEU B N 1
ATOM 3145 C CA . LEU B 1 30 ? 3.094 23.875 -11.734 1 98.38 30 LEU B CA 1
ATOM 3146 C C . LEU B 1 30 ? 2.252 25.141 -11.727 1 98.38 30 LEU B C 1
ATOM 3148 O O . LEU B 1 30 ? 2.539 26.094 -12.461 1 98.38 30 LEU B O 1
ATOM 3152 N N . ARG B 1 31 ? 1.254 25.203 -10.938 1 97.81 31 ARG B N 1
ATOM 3153 C CA . ARG B 1 31 ? 0.408 26.391 -10.836 1 97.81 31 ARG B CA 1
ATOM 3154 C C . ARG B 1 31 ? 1.234 27.625 -10.492 1 97.81 31 ARG B C 1
ATOM 3156 O O . ARG B 1 31 ? 2.162 27.547 -9.68 1 97.81 31 ARG B O 1
ATOM 3163 N N . PRO B 1 32 ? 0.877 28.766 -11.062 1 96.56 32 PRO B N 1
ATOM 3164 C CA . PRO B 1 32 ? 1.688 29.969 -10.867 1 96.56 32 PRO B CA 1
ATOM 3165 C C . PRO B 1 32 ? 1.685 30.453 -9.422 1 96.56 32 PRO B C 1
ATOM 3167 O O . PRO B 1 32 ? 2.664 31.047 -8.969 1 96.56 32 PRO B O 1
ATOM 3170 N N . GLU B 1 33 ? 0.567 30.188 -8.719 1 95.75 33 GLU B N 1
ATOM 3171 C CA . GLU B 1 33 ? 0.465 30.703 -7.359 1 95.75 33 GLU B CA 1
ATOM 3172 C C . GLU B 1 33 ? 1.18 29.797 -6.367 1 95.75 33 GLU B C 1
ATOM 3174 O O . GLU B 1 33 ? 1.406 30.172 -5.219 1 95.75 33 GLU B O 1
ATOM 3179 N N . ALA B 1 34 ? 1.499 28.578 -6.781 1 96.06 34 ALA B N 1
ATOM 3180 C CA . ALA B 1 34 ? 2.199 27.656 -5.891 1 96.06 34 ALA B CA 1
ATOM 3181 C C . ALA B 1 34 ? 3.668 28.031 -5.746 1 96.06 34 ALA B C 1
ATOM 3183 O O . ALA B 1 34 ? 4.301 28.469 -6.711 1 96.06 34 ALA B O 1
ATOM 3184 N N . PRO B 1 35 ? 4.211 27.891 -4.52 1 95.81 35 PRO B N 1
ATOM 3185 C CA . PRO B 1 35 ? 5.641 28.172 -4.375 1 95.81 35 PRO B CA 1
ATOM 3186 C C . PRO B 1 35 ? 6.496 27.375 -5.363 1 95.81 35 PRO B C 1
ATOM 3188 O O . PRO B 1 35 ? 6.215 26.219 -5.633 1 95.81 35 PRO B O 1
ATOM 3191 N N . SER B 1 36 ? 7.559 28 -5.875 1 94.75 36 SER B N 1
ATOM 3192 C CA . SER B 1 36 ? 8.328 27.391 -6.949 1 94.75 36 SER B CA 1
ATOM 3193 C C . SER B 1 36 ? 9.68 26.875 -6.441 1 94.75 36 SER B C 1
ATOM 3195 O O . SER B 1 36 ? 10.516 26.438 -7.23 1 94.75 36 SER B O 1
ATOM 3197 N N . ASP B 1 37 ? 9.898 27.031 -5.102 1 95.75 37 ASP B N 1
ATOM 3198 C CA . ASP B 1 37 ? 11.156 26.516 -4.582 1 95.75 37 ASP B CA 1
ATOM 3199 C C . ASP B 1 37 ? 11.258 25 -4.773 1 95.75 37 ASP B C 1
ATOM 3201 O O . ASP B 1 37 ? 10.234 24.328 -4.91 1 95.75 37 ASP B O 1
ATOM 3205 N N . ALA B 1 38 ? 12.484 24.453 -4.746 1 97.5 38 ALA B N 1
ATOM 3206 C CA . ALA B 1 38 ? 12.781 23.062 -5.109 1 97.5 38 ALA B CA 1
ATOM 3207 C C . ALA B 1 38 ? 12.062 22.094 -4.184 1 97.5 38 ALA B C 1
ATOM 3209 O O . ALA B 1 38 ? 11.516 21.078 -4.641 1 97.5 38 ALA B O 1
ATOM 3210 N N . LEU B 1 39 ? 12.055 22.375 -2.906 1 97.94 39 LEU B N 1
ATOM 3211 C CA . LEU B 1 39 ? 11.453 21.453 -1.938 1 97.94 39 LEU B CA 1
ATOM 3212 C C . LEU B 1 39 ? 9.953 21.344 -2.16 1 97.94 39 LEU B C 1
ATOM 3214 O O . LEU B 1 39 ? 9.422 20.234 -2.25 1 97.94 39 LEU B O 1
ATOM 3218 N N . THR B 1 40 ? 9.227 22.453 -2.287 1 97.94 40 THR B N 1
ATOM 3219 C CA . THR B 1 40 ? 7.777 22.469 -2.463 1 97.94 40 THR B CA 1
ATOM 3220 C C . THR B 1 40 ? 7.391 21.766 -3.768 1 97.94 40 THR B C 1
ATOM 3222 O O . THR B 1 40 ? 6.453 20.969 -3.797 1 97.94 40 THR B O 1
ATOM 3225 N N . ARG B 1 41 ? 8.164 22.062 -4.793 1 97.75 41 ARG B N 1
ATOM 3226 C CA . ARG B 1 41 ? 7.871 21.469 -6.094 1 97.75 41 ARG B CA 1
ATOM 3227 C C . ARG B 1 41 ? 8.125 19.969 -6.07 1 97.75 41 ARG B C 1
ATOM 3229 O O . ARG B 1 41 ? 7.32 19.188 -6.59 1 97.75 41 ARG B O 1
ATOM 3236 N N . ALA B 1 42 ? 9.258 19.578 -5.5 1 98.56 42 ALA B N 1
ATOM 3237 C CA . ALA B 1 42 ? 9.555 18.141 -5.387 1 98.56 42 ALA B CA 1
ATOM 3238 C C . ALA B 1 42 ? 8.477 17.422 -4.594 1 98.56 42 ALA B C 1
ATOM 3240 O O . ALA B 1 42 ? 8.008 16.359 -5.004 1 98.56 42 ALA B O 1
ATOM 3241 N N . GLU B 1 43 ? 7.996 18 -3.525 1 98.56 43 GLU B N 1
ATOM 3242 C CA . GLU B 1 43 ? 6.949 17.391 -2.715 1 98.56 43 GLU B CA 1
ATOM 3243 C C . GLU B 1 43 ? 5.633 17.312 -3.482 1 98.56 43 GLU B C 1
ATOM 3245 O O . GLU B 1 43 ? 4.855 16.375 -3.301 1 98.56 43 GLU B O 1
ATOM 3250 N N . GLY B 1 44 ? 5.441 18.312 -4.312 1 98.81 44 GLY B N 1
ATOM 3251 C CA . GLY B 1 44 ? 4.246 18.281 -5.141 1 98.81 44 GLY B CA 1
ATOM 3252 C C . GLY B 1 44 ? 4.191 17.078 -6.059 1 98.81 44 GLY B C 1
ATOM 3253 O O . GLY B 1 44 ? 3.172 16.391 -6.133 1 98.81 44 GLY B O 1
ATOM 3254 N N . PHE B 1 45 ? 5.27 16.812 -6.738 1 98.88 45 PHE B N 1
ATOM 3255 C CA . PHE B 1 45 ? 5.301 15.672 -7.645 1 98.88 45 PHE B CA 1
ATOM 3256 C C . PHE B 1 45 ? 5.273 14.359 -6.867 1 98.88 45 PHE B C 1
ATOM 3258 O O . PHE B 1 45 ? 4.664 13.383 -7.305 1 98.88 45 PHE B O 1
ATOM 3265 N N . ARG B 1 46 ? 5.941 14.312 -5.699 1 98.81 46 ARG B N 1
ATOM 3266 C CA . ARG B 1 46 ? 5.805 13.125 -4.855 1 98.81 46 ARG B CA 1
ATOM 3267 C C . ARG B 1 46 ? 4.359 12.945 -4.402 1 98.81 46 ARG B C 1
ATOM 3269 O O . ARG B 1 46 ? 3.873 11.812 -4.301 1 98.81 46 ARG B O 1
ATOM 3276 N N . TYR B 1 47 ? 3.729 14.078 -4.102 1 98.75 47 TYR B N 1
ATOM 3277 C CA . TYR B 1 47 ? 2.32 14.047 -3.721 1 98.75 47 TYR B CA 1
ATOM 3278 C C . TYR B 1 47 ? 1.478 13.367 -4.797 1 98.75 47 TYR B C 1
ATOM 3280 O O . TYR B 1 47 ? 0.63 12.531 -4.488 1 98.75 47 TYR B O 1
ATOM 3288 N N . LEU B 1 48 ? 1.704 13.648 -6.082 1 98.88 48 LEU B N 1
ATOM 3289 C CA . LEU B 1 48 ? 0.972 13.016 -7.176 1 98.88 48 LEU B CA 1
ATOM 3290 C C . LEU B 1 48 ? 1.205 11.516 -7.195 1 98.88 48 LEU B C 1
ATOM 3292 O O . LEU B 1 48 ? 0.271 10.734 -7.41 1 98.88 48 LEU B O 1
ATOM 3296 N N . SER B 1 49 ? 2.439 11.078 -6.957 1 98.88 49 SER B N 1
ATOM 3297 C CA . SER B 1 49 ? 2.734 9.648 -6.941 1 98.88 49 SER B CA 1
ATOM 3298 C C . SER B 1 49 ? 2.029 8.953 -5.781 1 98.88 49 SER B C 1
ATOM 3300 O O . SER B 1 49 ? 1.614 7.801 -5.902 1 98.88 49 SER B O 1
ATOM 3302 N N . ARG B 1 50 ? 1.89 9.641 -4.668 1 98.81 50 ARG B N 1
ATOM 3303 C CA . ARG B 1 50 ? 1.19 9.094 -3.508 1 98.81 50 ARG B CA 1
ATOM 3304 C C . ARG B 1 50 ? -0.309 9 -3.77 1 98.81 50 ARG B C 1
ATOM 3306 O O . ARG B 1 50 ? -0.933 7.984 -3.459 1 98.81 50 ARG B O 1
ATOM 3313 N N . LEU B 1 51 ? -0.872 10.039 -4.398 1 98.75 51 LEU B N 1
ATOM 3314 C CA . LEU B 1 51 ? -2.277 9.992 -4.789 1 98.75 51 LEU B CA 1
ATOM 3315 C C . LEU B 1 51 ? -2.537 8.844 -5.758 1 98.75 51 LEU B C 1
ATOM 3317 O O . LEU B 1 51 ? -3.59 8.211 -5.703 1 98.75 51 LEU B O 1
ATOM 3321 N N . LEU B 1 52 ? -1.61 8.648 -6.59 1 98.88 52 LEU B N 1
ATOM 3322 C CA . LEU B 1 52 ? -1.735 7.586 -7.578 1 98.88 52 LEU B CA 1
ATOM 3323 C C . LEU B 1 52 ? -1.83 6.223 -6.902 1 98.88 52 LEU B C 1
ATOM 3325 O O . LEU B 1 52 ? -2.68 5.402 -7.266 1 98.88 52 LEU B O 1
ATOM 3329 N N . ARG B 1 53 ? -0.995 5.926 -5.914 1 98.69 53 ARG B N 1
ATOM 3330 C CA . ARG B 1 53 ? -1.063 4.668 -5.184 1 98.69 53 ARG B CA 1
ATOM 3331 C C . ARG B 1 53 ? -2.408 4.512 -4.48 1 98.69 53 ARG B C 1
ATOM 3333 O O . ARG B 1 53 ? -3.029 3.449 -4.547 1 98.69 53 ARG B O 1
ATOM 3340 N N . ILE B 1 54 ? -2.879 5.559 -3.885 1 98.5 54 ILE B N 1
ATOM 3341 C CA . ILE B 1 54 ? -4.172 5.535 -3.211 1 98.5 54 ILE B CA 1
ATOM 3342 C C . ILE B 1 54 ? -5.277 5.258 -4.227 1 98.5 54 ILE B C 1
ATOM 3344 O O . ILE B 1 54 ? -6.156 4.426 -3.99 1 98.5 54 ILE B O 1
ATOM 3348 N N . ALA B 1 55 ? -5.191 5.945 -5.348 1 98.69 55 ALA B N 1
ATOM 3349 C CA . ALA B 1 55 ? -6.223 5.871 -6.379 1 98.69 55 ALA B CA 1
ATOM 3350 C C . ALA B 1 55 ? -6.352 4.449 -6.922 1 98.69 55 ALA B C 1
ATOM 3352 O O . ALA B 1 55 ? -7.465 3.953 -7.113 1 98.69 55 ALA B O 1
ATOM 3353 N N . LEU B 1 56 ? -5.262 3.836 -7.148 1 98.81 56 LEU B N 1
ATOM 3354 C CA . LEU B 1 56 ? -5.285 2.498 -7.727 1 98.81 56 LEU B CA 1
ATOM 3355 C C . LEU B 1 56 ? -5.809 1.479 -6.723 1 98.81 56 LEU B C 1
ATOM 3357 O O . LEU B 1 56 ? -6.504 0.531 -7.098 1 98.81 56 LEU B O 1
ATOM 3361 N N . GLU B 1 57 ? -5.512 1.622 -5.461 1 98.06 57 GLU B N 1
ATOM 3362 C CA . GLU B 1 57 ? -6.125 0.769 -4.449 1 98.06 57 GLU B CA 1
ATOM 3363 C C . GLU B 1 57 ? -7.633 1.001 -4.371 1 98.06 57 GLU B C 1
ATOM 3365 O O . GLU B 1 57 ? -8.414 0.048 -4.383 1 98.06 57 GLU B O 1
ATOM 3370 N N . MET B 1 58 ? -8 2.219 -4.43 1 97.94 58 MET B N 1
ATOM 3371 C CA . MET B 1 58 ? -9.383 2.623 -4.191 1 97.94 58 MET B CA 1
ATOM 3372 C C . MET B 1 58 ? -10.266 2.248 -5.375 1 97.94 58 MET B C 1
ATOM 3374 O O . MET B 1 58 ? -11.391 1.776 -5.191 1 97.94 58 MET B O 1
ATOM 3378 N N . HIS B 1 59 ? -9.773 2.42 -6.59 1 98.31 59 HIS B N 1
ATOM 3379 C CA . HIS B 1 59 ? -10.656 2.377 -7.75 1 98.31 59 HIS B CA 1
ATOM 3380 C C . HIS B 1 59 ? -10.391 1.142 -8.602 1 98.31 59 HIS B C 1
ATOM 3382 O O . HIS B 1 59 ? -11.086 0.904 -9.594 1 98.31 59 HIS B O 1
ATOM 3388 N N . VAL B 1 60 ? -9.336 0.365 -8.18 1 98.44 60 VAL B N 1
ATOM 3389 C CA . VAL B 1 60 ? -9.062 -0.854 -8.938 1 98.44 60 VAL B CA 1
ATOM 3390 C C . VAL B 1 60 ? -9.094 -2.061 -8 1 98.44 60 VAL B C 1
ATOM 3392 O O . VAL B 1 60 ? -9.945 -2.938 -8.133 1 98.44 60 VAL B O 1
ATOM 3395 N N . GLU B 1 61 ? -8.367 -2.057 -6.934 1 97.94 61 GLU B N 1
ATOM 3396 C CA . GLU B 1 61 ? -8.164 -3.258 -6.129 1 97.94 61 GLU B CA 1
ATOM 3397 C C . GLU B 1 61 ? -9.289 -3.443 -5.121 1 97.94 61 GLU B C 1
ATOM 3399 O O . GLU B 1 61 ? -9.742 -4.566 -4.879 1 97.94 61 GLU B O 1
ATOM 3404 N N . PHE B 1 62 ? -9.711 -2.365 -4.473 1 97.5 62 PHE B N 1
ATOM 3405 C CA . PHE B 1 62 ? -10.758 -2.422 -3.461 1 97.5 62 PHE B CA 1
ATOM 3406 C C . PHE B 1 62 ? -12.023 -1.727 -3.949 1 97.5 62 PHE B C 1
ATOM 3408 O O . PHE B 1 62 ? -12.727 -1.083 -3.168 1 97.5 62 PHE B O 1
ATOM 3415 N N . ALA B 1 63 ? -12.297 -1.83 -5.246 1 97.06 63 ALA B N 1
ATOM 3416 C CA . ALA B 1 63 ? -13.336 -1.023 -5.883 1 97.06 63 ALA B CA 1
ATOM 3417 C C . ALA B 1 63 ? -14.656 -1.784 -5.957 1 97.06 63 ALA B C 1
ATOM 3419 O O . ALA B 1 63 ? -15.672 -1.238 -6.395 1 97.06 63 ALA B O 1
ATOM 3420 N N . ASP B 1 64 ? -14.672 -3.057 -5.605 1 96.44 64 ASP B N 1
ATOM 3421 C CA . ASP B 1 64 ? -15.859 -3.887 -5.781 1 96.44 64 ASP B CA 1
ATOM 3422 C C . ASP B 1 64 ? -16.719 -3.902 -4.516 1 96.44 64 ASP B C 1
ATOM 3424 O O . ASP B 1 64 ? -16.344 -4.523 -3.518 1 96.44 64 ASP B O 1
ATOM 3428 N N . PRO B 1 65 ? -17.906 -3.326 -4.566 1 97.06 65 PRO B N 1
ATOM 3429 C CA . PRO B 1 65 ? -18.75 -3.318 -3.365 1 97.06 65 PRO B CA 1
ATOM 3430 C C . PRO B 1 65 ? -19.297 -4.699 -3.025 1 97.06 65 PRO B C 1
ATOM 3432 O O . PRO B 1 65 ? -19.797 -4.914 -1.912 1 97.06 65 PRO B O 1
ATOM 3435 N N . ALA B 1 66 ? -19.266 -5.621 -3.99 1 97.31 66 ALA B N 1
ATOM 3436 C CA . ALA B 1 66 ? -19.766 -6.973 -3.738 1 97.31 66 ALA B CA 1
ATOM 3437 C C . ALA B 1 66 ? -18.766 -7.773 -2.904 1 97.31 66 ALA B C 1
ATOM 3439 O O . ALA B 1 66 ? -19.141 -8.742 -2.24 1 97.31 66 ALA B O 1
ATOM 3440 N N . PHE B 1 67 ? -17.531 -7.41 -2.941 1 96.88 67 PHE B N 1
ATOM 3441 C CA . PHE B 1 67 ? -16.453 -8.023 -2.168 1 96.88 67 PHE B CA 1
ATOM 3442 C C . PHE B 1 67 ? -15.617 -6.961 -1.471 1 96.88 67 PHE B C 1
ATOM 3444 O O . PHE B 1 67 ? -14.43 -6.809 -1.77 1 96.88 67 PHE B O 1
ATOM 3451 N N . PRO B 1 68 ? -16.234 -6.289 -0.504 1 97 68 PRO B N 1
ATOM 3452 C CA . PRO B 1 68 ? -15.578 -5.148 0.131 1 97 68 PRO B CA 1
ATOM 3453 C C . PRO B 1 68 ? -14.391 -5.562 0.997 1 97 68 PRO B C 1
ATOM 3455 O O . PRO B 1 68 ? -14.367 -6.676 1.525 1 97 68 PRO B O 1
ATOM 3458 N N . GLY B 1 69 ? -13.422 -4.816 1.07 1 96.75 69 GLY B N 1
ATOM 3459 C CA . GLY B 1 69 ? -12.281 -4.898 1.97 1 96.75 69 GLY B CA 1
ATOM 3460 C C . GLY B 1 69 ? -11.766 -3.539 2.404 1 96.75 69 GLY B C 1
ATOM 3461 O O . GLY B 1 69 ? -12 -2.535 1.73 1 96.75 69 GLY B O 1
ATOM 3462 N N . PHE B 1 70 ? -11.086 -3.557 3.516 1 97.81 70 PHE B N 1
ATOM 3463 C CA . PHE B 1 70 ? -10.57 -2.291 4.031 1 97.81 70 PHE B CA 1
ATOM 3464 C C . PHE B 1 70 ? -9.172 -2.018 3.494 1 97.81 70 PHE B C 1
ATOM 3466 O O . PHE B 1 70 ? -8.352 -2.934 3.393 1 97.81 70 PHE B O 1
ATOM 3473 N N . PHE B 1 71 ? -8.898 -0.826 3.127 1 96.94 71 PHE B N 1
ATOM 3474 C CA . PHE B 1 71 ? -7.543 -0.321 2.951 1 96.94 71 PHE B CA 1
ATOM 3475 C C . PHE B 1 71 ? -7.398 1.062 3.574 1 96.94 71 PHE B C 1
ATOM 3477 O O . PHE B 1 71 ? -8.367 1.619 4.098 1 96.94 71 PHE B O 1
ATOM 3484 N N . SER B 1 72 ? -6.219 1.584 3.668 1 97.06 72 SER B N 1
ATOM 3485 C CA . SER B 1 72 ? -5.953 2.871 4.301 1 97.06 72 SER B CA 1
ATOM 3486 C C . SER B 1 72 ? -5.648 3.945 3.264 1 97.06 72 SER B C 1
ATOM 3488 O O . SER B 1 72 ? -4.57 3.951 2.664 1 97.06 72 SER B O 1
ATOM 3490 N N . PRO B 1 73 ? -6.52 4.863 3.051 1 95.81 73 PRO B N 1
ATOM 3491 C CA . PRO B 1 73 ? -6.281 5.895 2.041 1 95.81 73 PRO B CA 1
ATOM 3492 C C . PRO B 1 73 ? -5.223 6.906 2.469 1 95.81 73 PRO B C 1
ATOM 3494 O O . PRO B 1 73 ? -4.688 7.641 1.632 1 95.81 73 PRO B O 1
ATOM 3497 N N . SER B 1 74 ? -4.988 6.992 3.824 1 96.75 74 SER B N 1
ATOM 3498 C CA . SER B 1 74 ? -3.941 7.875 4.324 1 96.75 74 SER B CA 1
ATOM 3499 C C . SER B 1 74 ? -3.107 7.191 5.402 1 96.75 74 SER B C 1
ATOM 3501 O O . SER B 1 74 ? -3.645 6.477 6.25 1 96.75 74 SER B O 1
ATOM 3503 N N . HIS B 1 75 ? -1.925 7.344 5.297 1 96.62 75 HIS B N 1
ATOM 3504 C CA . HIS B 1 75 ? -0.937 6.836 6.242 1 96.62 75 HIS B CA 1
ATOM 3505 C C . HIS B 1 75 ? 0.392 7.57 6.094 1 96.62 75 HIS B C 1
ATOM 3507 O O . HIS B 1 75 ? 0.44 8.672 5.547 1 96.62 75 HIS B O 1
ATOM 3513 N N . GLU B 1 76 ? 1.506 7.117 6.57 1 96.12 76 GLU B N 1
ATOM 3514 C CA . GLU B 1 76 ? 2.781 7.812 6.707 1 96.12 76 GLU B CA 1
ATOM 3515 C C . GLU B 1 76 ? 3.355 8.18 5.34 1 96.12 76 GLU B C 1
ATOM 3517 O O . GLU B 1 76 ? 4.047 9.195 5.203 1 96.12 76 GLU B O 1
ATOM 3522 N N . THR B 1 77 ? 3.061 7.34 4.297 1 96.56 77 THR B N 1
ATOM 3523 C CA . THR B 1 77 ? 3.719 7.555 3.012 1 96.56 77 THR B CA 1
ATOM 3524 C C . THR B 1 77 ? 2.693 7.859 1.923 1 96.56 77 THR B C 1
ATOM 3526 O O . THR B 1 77 ? 3 7.766 0.732 1 96.56 77 THR B O 1
ATOM 3529 N N . ALA B 1 78 ? 1.491 8.133 2.287 1 97.12 78 ALA B N 1
ATOM 3530 C CA . ALA B 1 78 ? 0.435 8.617 1.398 1 97.12 78 ALA B CA 1
ATOM 3531 C C . ALA B 1 78 ? -0.615 9.406 2.172 1 97.12 78 ALA B C 1
ATOM 3533 O O . ALA B 1 78 ? -1.238 8.883 3.1 1 97.12 78 ALA B O 1
ATOM 3534 N N . LYS B 1 79 ? -0.825 10.641 1.812 1 96.62 79 LYS B N 1
ATOM 3535 C CA . LYS B 1 79 ? -1.603 11.594 2.607 1 96.62 79 LYS B CA 1
ATOM 3536 C C . LYS B 1 79 ? -2.508 12.438 1.721 1 96.62 79 LYS B C 1
ATOM 3538 O O . LYS B 1 79 ? -2.137 12.789 0.599 1 96.62 79 LYS B O 1
ATOM 3543 N N . ILE B 1 80 ? -3.664 12.734 2.201 1 95.44 80 ILE B N 1
ATOM 3544 C CA . ILE B 1 80 ? -4.621 13.516 1.424 1 95.44 80 ILE B CA 1
ATOM 3545 C C . ILE B 1 80 ? -5.23 14.609 2.301 1 95.44 80 ILE B C 1
ATOM 3547 O O . ILE B 1 80 ? -5.742 14.328 3.387 1 95.44 80 ILE B O 1
ATOM 3551 N N . GLY B 1 81 ? -5.219 15.867 1.873 1 94.75 81 GLY B N 1
ATOM 3552 C CA . GLY B 1 81 ? -6.012 16.969 2.408 1 94.75 81 GLY B CA 1
ATOM 3553 C C . GLY B 1 81 ? -5.914 17.094 3.916 1 94.75 81 GLY B C 1
ATOM 3554 O O . GLY B 1 81 ? -6.895 16.875 4.629 1 94.75 81 GLY B O 1
ATOM 3555 N N . ALA B 1 82 ? -4.758 17.422 4.434 1 96.94 82 ALA B N 1
ATOM 3556 C CA . ALA B 1 82 ? -4.531 17.594 5.867 1 96.94 82 ALA B CA 1
ATOM 3557 C C . ALA B 1 82 ? -4.91 16.328 6.641 1 96.94 82 ALA B C 1
ATOM 3559 O O . ALA B 1 82 ? -5.684 16.391 7.598 1 96.94 82 ALA B O 1
ATOM 3560 N N . ASP B 1 83 ? -4.379 15.234 6.215 1 96.94 83 ASP B N 1
ATOM 3561 C CA . ASP B 1 83 ? -4.555 13.977 6.934 1 96.94 83 ASP B CA 1
ATOM 3562 C C . ASP B 1 83 ? -4.18 14.133 8.406 1 96.94 83 ASP B C 1
ATOM 3564 O O . ASP B 1 83 ? -3.213 14.812 8.742 1 96.94 83 ASP B O 1
ATOM 3568 N N . ASN B 1 84 ? -4.961 13.531 9.258 1 97.44 84 ASN B N 1
ATOM 3569 C CA . ASN B 1 84 ? -4.691 13.602 10.688 1 97.44 84 ASN B CA 1
ATOM 3570 C C . ASN B 1 84 ? -3.629 12.594 11.109 1 97.44 84 ASN B C 1
ATOM 3572 O O . ASN B 1 84 ? -3.855 11.383 11.047 1 97.44 84 ASN B O 1
ATOM 3576 N N . PRO B 1 85 ? -2.447 13.031 11.539 1 97.62 85 PRO B N 1
ATOM 3577 C CA . PRO B 1 85 ? -1.387 12.109 11.945 1 97.62 85 PRO B CA 1
ATOM 3578 C C . PRO B 1 85 ? -1.816 11.188 13.086 1 97.62 85 PRO B C 1
ATOM 3580 O O . PRO B 1 85 ? -1.22 10.125 13.281 1 97.62 85 PRO B O 1
ATOM 3583 N N . ASP B 1 86 ? -2.852 11.57 13.773 1 97.81 86 ASP B N 1
ATOM 3584 C CA . ASP B 1 86 ? -3.301 10.789 14.922 1 97.81 86 ASP B CA 1
ATOM 3585 C C . ASP B 1 86 ? -4.328 9.742 14.508 1 97.81 86 ASP B C 1
ATOM 3587 O O . ASP B 1 86 ? -4.812 8.977 15.344 1 97.81 86 ASP B O 1
ATOM 3591 N N . ASN B 1 87 ? -4.637 9.711 13.242 1 97.5 87 ASN B N 1
ATOM 3592 C CA . ASN B 1 87 ? -5.684 8.797 12.789 1 97.5 87 ASN B CA 1
ATOM 3593 C C . ASN B 1 87 ? -5.094 7.574 12.094 1 97.5 87 ASN B C 1
ATOM 3595 O O . ASN B 1 87 ? -4.062 7.668 11.43 1 97.5 87 ASN B O 1
ATOM 3599 N N . LEU B 1 88 ? -5.676 6.453 12.305 1 97.75 88 LEU B N 1
ATOM 3600 C CA . LEU B 1 88 ? -5.672 5.336 11.359 1 97.75 88 LEU B CA 1
ATOM 3601 C C . LEU B 1 88 ? -6.969 5.293 10.562 1 97.75 88 LEU B C 1
ATOM 3603 O O . LEU B 1 88 ? -8.039 5.062 11.125 1 97.75 88 LEU B O 1
ATOM 3607 N N . TYR B 1 89 ? -6.863 5.543 9.25 1 97.38 89 TYR B N 1
ATOM 3608 C CA . TYR B 1 89 ? -8.031 5.574 8.383 1 97.38 89 TYR B CA 1
ATOM 3609 C C . TYR B 1 89 ? -8.273 4.211 7.742 1 97.38 89 TYR B C 1
ATOM 3611 O O . TYR B 1 89 ? -7.328 3.521 7.359 1 97.38 89 TYR B O 1
ATOM 3619 N N . ARG B 1 90 ? -9.539 3.836 7.648 1 97.88 90 ARG B N 1
ATOM 3620 C CA . ARG B 1 90 ? -9.953 2.699 6.836 1 97.88 90 ARG B CA 1
ATOM 3621 C C . ARG B 1 90 ? -11.055 3.098 5.855 1 97.88 90 ARG B C 1
ATOM 3623 O O . ARG B 1 90 ? -11.914 3.926 6.176 1 97.88 90 ARG B O 1
ATOM 3630 N N . TYR B 1 91 ? -10.984 2.537 4.711 1 97.81 91 TYR B N 1
ATOM 3631 C CA . TYR B 1 91 ? -11.922 2.836 3.639 1 97.81 91 TYR B CA 1
ATOM 3632 C C . TYR B 1 91 ? -12.422 1.557 2.98 1 97.81 91 TYR B C 1
ATOM 3634 O O . TYR B 1 91 ? -11.656 0.617 2.768 1 97.81 91 TYR B O 1
ATOM 3642 N N . ALA B 1 92 ? -13.711 1.474 2.674 1 98.44 92 ALA B N 1
ATOM 3643 C CA . ALA B 1 92 ? -14.297 0.363 1.933 1 98.44 92 ALA B CA 1
ATOM 3644 C C . ALA B 1 92 ? -15.359 0.859 0.956 1 98.44 92 ALA B C 1
ATOM 3646 O O . ALA B 1 92 ? -16.156 1.749 1.285 1 98.44 92 ALA B O 1
ATOM 3647 N N . ARG B 1 93 ? -15.359 0.307 -0.224 1 98 93 ARG B N 1
ATOM 3648 C CA . ARG B 1 93 ? -16.406 0.602 -1.203 1 98 93 ARG B CA 1
ATOM 3649 C C . ARG B 1 93 ? -17.703 -0.087 -0.834 1 98 93 ARG B C 1
ATOM 3651 O O . ARG B 1 93 ? -17.703 -1.229 -0.371 1 98 93 ARG B O 1
ATOM 3658 N N . LEU B 1 94 ? -18.797 0.599 -1.032 1 98.25 94 LEU B N 1
ATOM 3659 C CA . LEU B 1 94 ? -20.125 0.084 -0.733 1 98.25 94 LEU B CA 1
ATOM 3660 C C . LEU B 1 94 ? -21.062 0.278 -1.92 1 98.25 94 LEU B C 1
ATOM 3662 O O . LEU B 1 94 ? -20.734 0.987 -2.871 1 98.25 94 LEU B O 1
ATOM 3666 N N . ASP B 1 95 ? -22.156 -0.452 -1.917 1 97.75 95 ASP B N 1
ATOM 3667 C CA . ASP B 1 95 ? -23.328 -0.292 -2.77 1 97.75 95 ASP B CA 1
ATOM 3668 C C . ASP B 1 95 ? -24.562 0.053 -1.943 1 97.75 95 ASP B C 1
ATOM 3670 O O . ASP B 1 95 ? -25.047 -0.766 -1.154 1 97.75 95 ASP B O 1
ATOM 3674 N N . GLY B 1 96 ? -25.109 1.24 -2.174 1 97.69 96 GLY B N 1
ATOM 3675 C CA . GLY B 1 96 ? -26.203 1.745 -1.366 1 97.69 96 GLY B CA 1
ATOM 3676 C C . GLY B 1 96 ? -27.422 0.847 -1.395 1 97.69 96 GLY B C 1
ATOM 3677 O O . GLY B 1 96 ? -28.297 0.944 -0.525 1 97.69 96 GLY B O 1
ATOM 3678 N N . SER B 1 97 ? -27.5 -0 -2.322 1 96.62 97 SER B N 1
ATOM 3679 C CA . SER B 1 97 ? -28.656 -0.888 -2.467 1 96.62 97 SER B CA 1
ATOM 3680 C C . SER B 1 97 ? -28.422 -2.213 -1.749 1 96.62 97 SER B C 1
ATOM 3682 O O . 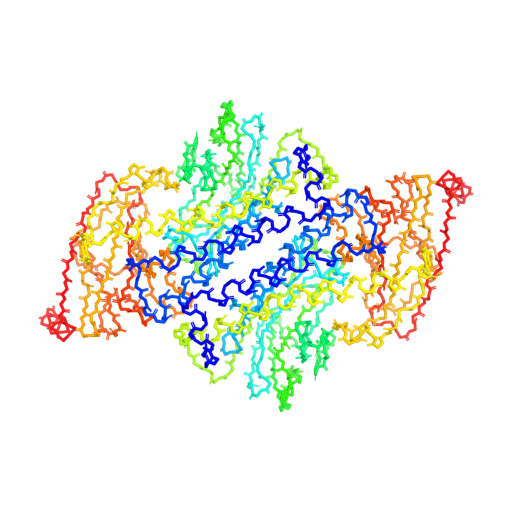SER B 1 97 ? -29.328 -3.031 -1.635 1 96.62 97 SER B O 1
ATOM 3684 N N . ALA B 1 98 ? -27.266 -2.479 -1.273 1 97.44 98 ALA B N 1
ATOM 3685 C CA . ALA B 1 98 ? -26.922 -3.723 -0.592 1 97.44 98 ALA B CA 1
ATOM 3686 C C . ALA B 1 98 ? -26.891 -3.531 0.921 1 97.44 98 ALA B C 1
ATOM 3688 O O . ALA B 1 98 ? -27.203 -2.447 1.422 1 97.44 98 ALA B O 1
ATOM 3689 N N . GLU B 1 99 ? -26.688 -4.578 1.596 1 97.75 99 GLU B N 1
ATOM 3690 C CA . GLU B 1 99 ? -26.484 -4.566 3.043 1 97.75 99 GLU B CA 1
ATOM 3691 C C . GLU B 1 99 ? -25.141 -5.188 3.426 1 97.75 99 GLU B C 1
ATOM 3693 O O . GLU B 1 99 ? -24.703 -6.156 2.805 1 97.75 99 GLU B O 1
ATOM 3698 N N . TYR B 1 100 ? -24.531 -4.621 4.41 1 98.44 100 TYR B N 1
ATOM 3699 C CA . TYR B 1 100 ? -23.219 -5.086 4.855 1 98.44 100 TYR B CA 1
ATOM 3700 C C . TYR B 1 100 ? -23.203 -5.281 6.367 1 98.44 100 TYR B C 1
ATOM 3702 O O . TYR B 1 100 ? -24.094 -4.801 7.074 1 98.44 100 TYR B O 1
ATOM 3710 N N . ARG B 1 101 ? -22.219 -5.996 6.824 1 98.25 101 ARG B N 1
ATOM 3711 C CA . ARG B 1 101 ? -21.922 -6.176 8.242 1 98.25 101 ARG B CA 1
ATOM 3712 C C . ARG B 1 101 ? -20.438 -5.957 8.516 1 98.25 101 ARG B C 1
ATOM 3714 O O . ARG B 1 101 ? -19.594 -6.418 7.758 1 98.25 101 ARG B O 1
ATOM 3721 N N . ILE B 1 102 ? -20.156 -5.18 9.523 1 98.5 102 ILE B N 1
ATOM 3722 C CA . ILE B 1 102 ? -18.797 -5.074 10.062 1 98.5 102 ILE B CA 1
ATOM 3723 C C . ILE B 1 102 ? -18.703 -5.863 11.367 1 98.5 102 ILE B C 1
ATOM 3725 O O . ILE B 1 102 ? -19.562 -5.723 12.25 1 98.5 102 ILE B O 1
ATOM 3729 N N . ARG B 1 103 ? -17.797 -6.707 11.477 1 98.25 103 ARG B N 1
ATOM 3730 C CA . ARG B 1 103 ? -17.438 -7.363 12.727 1 98.25 103 ARG B CA 1
ATOM 3731 C C . ARG B 1 103 ? -16.016 -6.977 13.156 1 98.25 103 ARG B C 1
ATOM 3733 O O . ARG B 1 103 ? -15.148 -6.77 12.312 1 98.25 103 ARG B O 1
ATOM 3740 N N . GLY B 1 104 ? -15.945 -6.84 14.469 1 97 104 GLY B N 1
ATOM 3741 C CA . GLY B 1 104 ? -14.609 -6.469 14.914 1 97 104 GLY B CA 1
ATOM 3742 C C . GLY B 1 104 ? -14.438 -6.531 16.422 1 97 104 GLY B C 1
ATOM 3743 O O . GLY B 1 104 ? -15.312 -7.027 17.125 1 97 104 GLY B O 1
ATOM 3744 N N . ARG B 1 105 ? -13.273 -6.188 16.844 1 97.94 105 ARG B N 1
ATOM 3745 C CA . ARG B 1 105 ? -12.93 -5.957 18.25 1 97.94 105 ARG B CA 1
ATOM 3746 C C . ARG B 1 105 ? -12.562 -4.496 18.484 1 97.94 105 ARG B C 1
ATOM 3748 O O . ARG B 1 105 ? -11.828 -3.896 17.703 1 97.94 105 ARG B O 1
ATOM 3755 N N . ARG B 1 106 ? -13.008 -3.99 19.5 1 97.56 106 ARG B N 1
ATOM 3756 C CA . ARG B 1 106 ? -13.039 -2.547 19.734 1 97.56 106 ARG B CA 1
ATOM 3757 C C . ARG B 1 106 ? -11.625 -1.991 19.906 1 97.56 106 ARG B C 1
ATOM 3759 O O . ARG B 1 106 ? -11.352 -0.861 19.5 1 97.56 106 ARG B O 1
ATOM 3766 N N . GLY B 1 107 ? -10.711 -2.83 20.453 1 96.81 107 GLY B N 1
ATOM 3767 C CA . GLY B 1 107 ? -9.406 -2.293 20.812 1 96.81 107 GLY B CA 1
ATOM 3768 C C . GLY B 1 107 ? -9.484 -1.203 21.875 1 96.81 107 GLY B C 1
ATOM 3769 O O . GLY B 1 107 ? -10.391 -1.204 22.703 1 96.81 107 GLY B O 1
ATOM 3770 N N . THR B 1 108 ? -8.445 -0.276 21.891 1 97 108 THR B N 1
ATOM 3771 C CA . THR B 1 108 ? -8.414 0.701 22.969 1 97 108 THR B CA 1
ATOM 3772 C C . THR B 1 108 ? -8.234 2.113 22.422 1 97 108 THR B C 1
ATOM 3774 O O . THR B 1 108 ? -7.918 3.041 23.172 1 97 108 THR B O 1
ATOM 3777 N N . VAL B 1 109 ? -8.375 2.244 21.125 1 96.12 109 VAL B N 1
ATOM 3778 C CA . VAL B 1 109 ? -8.219 3.57 20.531 1 96.12 109 VAL B CA 1
ATOM 3779 C C . VAL B 1 109 ? -9.203 4.543 21.172 1 96.12 109 VAL B C 1
ATOM 3781 O O . VAL B 1 109 ? -10.336 4.172 21.5 1 96.12 109 VAL B O 1
ATOM 3784 N N . ALA B 1 110 ? -8.836 5.762 21.297 1 94 110 ALA B N 1
ATOM 3785 C CA . ALA B 1 110 ? -9.609 6.746 22.062 1 94 110 ALA B CA 1
ATOM 3786 C C . ALA B 1 110 ? -10.922 7.078 21.359 1 94 110 ALA B C 1
ATOM 3788 O O . ALA B 1 110 ? -11.969 7.176 22 1 94 110 ALA B O 1
ATOM 3789 N N . TYR B 1 111 ? -10.859 7.348 20.141 1 93.44 111 TYR B N 1
ATOM 3790 C CA . TYR B 1 111 ? -12.039 7.711 19.359 1 93.44 111 TYR B CA 1
ATOM 3791 C C . TYR B 1 111 ? -12.133 6.867 18.094 1 93.44 111 TYR B C 1
ATOM 3793 O O . TYR B 1 111 ? -11.141 6.68 17.391 1 93.44 111 TYR B O 1
ATOM 3801 N N . LEU B 1 112 ? -13.273 6.23 17.859 1 95.38 112 LEU B N 1
ATOM 3802 C CA . LEU B 1 112 ? -13.586 5.387 16.719 1 95.38 112 LEU B CA 1
ATOM 3803 C C . LEU B 1 112 ? -14.883 5.824 16.047 1 95.38 112 LEU B C 1
ATOM 3805 O O . LEU B 1 112 ? -15.906 5.969 16.719 1 95.38 112 LEU B O 1
ATOM 3809 N N . SER B 1 113 ? -14.844 6.082 14.75 1 95.62 113 SER B N 1
ATOM 3810 C CA . SER B 1 113 ? -16.062 6.5 14.07 1 95.62 113 SER B CA 1
ATOM 3811 C C . SER B 1 113 ? -16.219 5.797 12.727 1 95.62 113 SER B C 1
ATOM 3813 O O . SER B 1 113 ? -15.227 5.434 12.094 1 95.62 113 SER B O 1
ATOM 3815 N N . PHE B 1 114 ? -17.453 5.562 12.328 1 97 114 PHE B N 1
ATOM 3816 C CA . PHE B 1 114 ? -17.891 4.961 11.07 1 97 114 PHE B CA 1
ATOM 3817 C C . PHE B 1 114 ? -18.812 5.906 10.305 1 97 114 PHE B C 1
ATOM 3819 O O . PHE B 1 114 ? -19.875 6.273 10.797 1 97 114 PHE B O 1
ATOM 3826 N N . GLY B 1 115 ? -18.344 6.348 9.148 1 96.62 115 GLY B N 1
ATOM 3827 C CA . GLY B 1 115 ? -19.156 7.238 8.336 1 96.62 115 GLY B CA 1
ATOM 3828 C C . GLY B 1 115 ? -19.375 6.73 6.922 1 96.62 115 GLY B C 1
ATOM 3829 O O . GLY B 1 115 ? -18.406 6.559 6.168 1 96.62 115 GLY B O 1
ATOM 3830 N N . THR B 1 116 ? -20.641 6.402 6.582 1 97.25 116 THR B N 1
ATOM 3831 C CA . THR B 1 116 ? -20.953 6.129 5.184 1 97.25 116 THR B CA 1
ATOM 3832 C C . THR B 1 116 ? -21.047 7.426 4.387 1 97.25 116 THR B C 1
ATOM 3834 O O . THR B 1 116 ? -21.375 8.477 4.941 1 97.25 116 THR B O 1
ATOM 3837 N N . GLN B 1 117 ? -20.719 7.328 3.105 1 96 117 GLN B N 1
ATOM 3838 C CA . GLN B 1 117 ? -20.688 8.555 2.316 1 96 117 GLN B CA 1
ATOM 3839 C C . GLN B 1 117 ? -21.078 8.289 0.865 1 96 117 GLN B C 1
ATOM 3841 O O . GLN B 1 117 ? -21.156 7.133 0.443 1 96 117 GLN B O 1
ATOM 3846 N N . LYS B 1 118 ? -21.438 9.352 0.146 1 94.94 118 LYS B N 1
ATOM 3847 C CA . LYS B 1 118 ? -21.672 9.328 -1.295 1 94.94 118 LYS B CA 1
ATOM 3848 C C . LYS B 1 118 ? -20.844 10.391 -2.002 1 94.94 118 LYS B C 1
ATOM 3850 O O . LYS B 1 118 ? -20.359 11.336 -1.37 1 94.94 118 LYS B O 1
ATOM 3855 N N . GLY B 1 119 ? -20.625 10.211 -3.322 1 91.62 119 GLY B N 1
ATOM 3856 C CA . GLY B 1 119 ? -19.781 11.094 -4.105 1 91.62 119 GLY B CA 1
ATOM 3857 C C . GLY B 1 119 ? -18.359 10.578 -4.238 1 91.62 119 GLY B C 1
ATOM 3858 O O . GLY B 1 119 ? -18.125 9.375 -4.23 1 91.62 119 GLY B O 1
ATOM 3859 N N . GLY B 1 120 ? -17.438 11.539 -4.555 1 90.38 120 GLY B N 1
ATOM 3860 C CA . GLY B 1 120 ? -16.047 11.188 -4.746 1 90.38 120 GLY B CA 1
ATOM 3861 C C . GLY B 1 120 ? -15.227 12.297 -5.375 1 90.38 120 GLY B C 1
ATOM 3862 O O . GLY B 1 120 ? -15.727 13.047 -6.219 1 90.38 120 GLY B O 1
ATOM 3863 N N . TYR B 1 121 ? -13.992 12.367 -5.008 1 83.69 121 TYR B N 1
ATOM 3864 C CA . TYR B 1 121 ? -13.086 13.398 -5.516 1 83.69 121 TYR B CA 1
ATOM 3865 C C . TYR B 1 121 ? -12.906 13.273 -7.027 1 83.69 121 TYR B C 1
ATOM 3867 O O . TYR B 1 121 ? -12.609 14.258 -7.707 1 83.69 121 TYR B O 1
ATOM 3875 N N . GLU B 1 122 ? -13.078 12.102 -7.535 1 84.94 122 GLU B N 1
ATOM 3876 C CA . GLU B 1 122 ? -12.914 11.836 -8.961 1 84.94 122 GLU B CA 1
ATOM 3877 C C . GLU B 1 122 ? -14.109 12.352 -9.758 1 84.94 122 GLU B C 1
ATOM 3879 O O . GLU B 1 122 ? -14.031 12.477 -10.984 1 84.94 122 GLU B O 1
ATOM 3884 N N . THR B 1 123 ? -15.188 12.625 -9.109 1 83.88 123 THR B N 1
ATOM 3885 C CA . THR B 1 123 ? -16.406 13.016 -9.812 1 83.88 123 THR B CA 1
ATOM 3886 C C . THR B 1 123 ? -16.781 14.453 -9.477 1 83.88 123 THR B C 1
ATOM 3888 O O . THR B 1 123 ? -16.391 15.383 -10.188 1 83.88 123 THR B O 1
ATOM 3891 N N . ASP B 1 124 ? -17.328 14.664 -8.305 1 82.38 124 ASP B N 1
ATOM 3892 C CA . ASP B 1 124 ? -17.844 15.992 -7.973 1 82.38 124 ASP B CA 1
ATOM 3893 C C . ASP B 1 124 ? -17.016 16.641 -6.871 1 82.38 124 ASP B C 1
ATOM 3895 O O . ASP B 1 124 ? -17.312 17.75 -6.434 1 82.38 124 ASP B O 1
ATOM 3899 N N . GLY B 1 125 ? -16.047 15.953 -6.496 1 83.19 125 GLY B N 1
ATOM 3900 C CA . GLY B 1 125 ? -15.117 16.5 -5.52 1 83.19 125 GLY B CA 1
ATOM 3901 C C . GLY B 1 125 ? -15.672 16.5 -4.105 1 83.19 125 GLY B C 1
ATOM 3902 O O . GLY B 1 125 ? -15.117 17.156 -3.221 1 83.19 125 GLY B O 1
ATOM 3903 N N . ARG B 1 126 ? -16.781 15.797 -3.908 1 86.38 126 ARG B N 1
ATOM 3904 C CA . ARG B 1 126 ? -17.438 15.805 -2.604 1 86.38 126 ARG B CA 1
ATOM 3905 C C . ARG B 1 126 ? -17.469 14.398 -2.002 1 86.38 126 ARG B C 1
ATOM 3907 O O . ARG B 1 126 ? -17.359 13.406 -2.723 1 86.38 126 ARG B O 1
ATOM 3914 N N . MET B 1 127 ? -17.5 14.336 -0.762 1 89.12 127 MET B N 1
ATOM 3915 C CA . MET B 1 127 ? -17.719 13.133 0.034 1 89.12 127 MET B CA 1
ATOM 3916 C C . MET B 1 127 ? -18.75 13.375 1.128 1 89.12 127 MET B C 1
ATOM 3918 O O . MET B 1 127 ? -18.406 13.438 2.311 1 89.12 127 MET B O 1
ATOM 3922 N N . VAL B 1 128 ? -20 13.336 0.713 1 89.88 128 VAL B N 1
ATOM 3923 C CA . VAL B 1 128 ? -21.094 13.75 1.588 1 89.88 128 VAL B CA 1
ATOM 3924 C C . VAL B 1 128 ? -21.484 12.602 2.506 1 89.88 128 VAL B C 1
ATOM 3926 O O . VAL B 1 128 ? -21.766 11.492 2.037 1 89.88 128 VAL B O 1
ATOM 3929 N N . GLN B 1 129 ? -21.547 12.844 3.727 1 92.75 129 GLN B N 1
ATOM 3930 C CA . GLN B 1 129 ? -21.891 11.828 4.715 1 92.75 129 GLN B CA 1
ATOM 3931 C C . GLN B 1 129 ? -23.344 11.391 4.574 1 92.75 129 GLN B C 1
ATOM 3933 O O . GLN B 1 129 ? -24.219 12.227 4.371 1 92.75 129 GLN B O 1
ATOM 3938 N N . THR B 1 130 ? -23.578 10.078 4.684 1 95.56 130 THR B N 1
ATOM 3939 C CA . THR B 1 130 ? -24.938 9.555 4.586 1 95.56 130 THR B CA 1
ATOM 3940 C C . THR B 1 130 ? -25.359 8.891 5.895 1 95.56 130 THR B C 1
ATOM 3942 O O . THR B 1 130 ? -26.547 8.648 6.121 1 95.56 130 THR B O 1
ATOM 3945 N N . GLY B 1 131 ? -24.469 8.547 6.68 1 95.69 131 GLY B N 1
ATOM 3946 C CA . GLY B 1 131 ? -24.656 7.945 7.992 1 95.69 131 GLY B CA 1
ATOM 3947 C C . GLY B 1 131 ? -23.438 8.055 8.883 1 95.69 131 GLY B C 1
ATOM 3948 O O . GLY B 1 131 ? -22.344 8.359 8.414 1 95.69 131 GLY B O 1
ATOM 3949 N N . PHE B 1 132 ? -23.703 7.777 10.195 1 94.88 132 PHE B N 1
ATOM 3950 C CA . PHE B 1 132 ? -22.609 7.992 11.117 1 94.88 132 PHE B CA 1
ATOM 3951 C C . PHE B 1 132 ? -22.844 7.25 12.43 1 94.88 132 PHE B C 1
ATOM 3953 O O . PHE B 1 132 ? -23.969 7.184 12.914 1 94.88 132 PHE B O 1
ATOM 3960 N N . LEU B 1 133 ? -21.797 6.66 12.953 1 95.81 133 LEU B N 1
ATOM 3961 C CA . LEU B 1 133 ? -21.75 6.031 14.273 1 95.81 133 LEU B CA 1
ATOM 3962 C C . LEU B 1 133 ? -20.375 6.211 14.906 1 95.81 133 LEU B C 1
ATOM 3964 O O . LEU B 1 133 ? -19.344 5.984 14.258 1 95.81 133 LEU B O 1
ATOM 3968 N N . ASP B 1 134 ? -20.281 6.688 16.094 1 92.88 134 ASP B N 1
ATOM 3969 C CA . ASP B 1 134 ? -18.984 6.805 16.75 1 92.88 134 ASP B CA 1
ATOM 3970 C C . ASP B 1 134 ? -18.922 5.957 18.016 1 92.88 134 ASP B C 1
ATOM 3972 O O . ASP B 1 134 ? -19.922 5.328 18.391 1 92.88 134 ASP B O 1
ATOM 3976 N N . SER B 1 135 ? -17.859 5.926 18.609 1 89.5 135 SER B N 1
ATOM 3977 C CA . SER B 1 135 ? -17.562 5.027 19.719 1 89.5 135 SER B CA 1
ATOM 3978 C C . SER B 1 135 ? -18.406 5.387 20.953 1 89.5 135 SER B C 1
ATOM 3980 O O . SER B 1 135 ? -18.594 4.555 21.844 1 89.5 135 SER B O 1
ATOM 3982 N N . ASN B 1 136 ? -18.891 6.602 21.016 1 89.19 136 ASN B N 1
ATOM 3983 C CA . ASN B 1 136 ? -19.719 6.977 22.141 1 89.19 136 ASN B CA 1
ATOM 3984 C C . ASN B 1 136 ? -21.078 6.262 22.109 1 89.19 136 ASN B C 1
ATOM 3986 O O . ASN B 1 136 ? -21.734 6.109 23.141 1 89.19 136 ASN B O 1
ATOM 3990 N N . LYS B 1 137 ? -21.453 5.766 20.984 1 92.44 137 LYS B N 1
ATOM 3991 C CA . LYS B 1 137 ? -22.75 5.133 20.812 1 92.44 137 LYS B CA 1
ATOM 3992 C C . LYS B 1 137 ? -22.609 3.682 20.359 1 92.44 137 LYS B C 1
ATOM 3994 O O . LYS B 1 137 ? -23.594 3.023 20.031 1 92.44 137 LYS B O 1
ATOM 3999 N N . LEU B 1 138 ? -21.438 3.221 20.297 1 96.5 138 LEU B N 1
ATOM 4000 C CA . LEU B 1 138 ? -21.156 1.868 19.828 1 96.5 138 LEU B CA 1
ATOM 4001 C C . LEU B 1 138 ? -21.344 0.852 20.938 1 96.5 138 LEU B C 1
ATOM 4003 O O . LEU B 1 138 ? -20.641 0.9 21.953 1 96.5 138 LEU B O 1
ATOM 4007 N N . ALA B 1 139 ? -22.312 -0.029 20.812 1 97.75 139 ALA B N 1
ATOM 4008 C CA . ALA B 1 139 ? -22.484 -1.13 21.75 1 97.75 139 ALA B CA 1
ATOM 4009 C C . ALA B 1 139 ? -21.422 -2.203 21.547 1 97.75 139 ALA B C 1
ATOM 4011 O O . ALA B 1 139 ? -21.266 -2.717 20.438 1 97.75 139 ALA B O 1
ATOM 4012 N N . VAL B 1 140 ? -20.719 -2.555 22.578 1 97.81 140 VAL B N 1
ATOM 4013 C CA . VAL B 1 140 ? -19.641 -3.531 22.547 1 97.81 140 VAL B CA 1
ATOM 4014 C C . VAL B 1 140 ? -19.938 -4.66 23.531 1 97.81 140 VAL B C 1
ATOM 4016 O O . VAL B 1 140 ? -20.375 -4.41 24.656 1 97.81 140 VAL B O 1
ATOM 4019 N N . ALA B 1 141 ? -19.766 -5.855 23.094 1 98 141 ALA B N 1
ATOM 4020 C CA . ALA B 1 141 ? -19.984 -7.008 23.969 1 98 141 ALA B CA 1
ATOM 4021 C C . ALA B 1 141 ? -18.922 -7.082 25.062 1 98 141 ALA B C 1
ATOM 4023 O O . ALA B 1 141 ? -17.906 -6.367 25 1 98 141 ALA B O 1
ATOM 4024 N N . ALA B 1 142 ? -19.109 -7.945 26.031 1 97.44 142 ALA B N 1
ATOM 4025 C CA . ALA B 1 142 ? -18.219 -8.078 27.172 1 97.44 142 ALA B CA 1
ATOM 4026 C C . ALA B 1 142 ? -16.828 -8.516 26.734 1 97.44 142 ALA B C 1
ATOM 4028 O O . ALA B 1 142 ? -15.828 -8.133 27.344 1 97.44 142 ALA B O 1
ATOM 4029 N N . ASP B 1 143 ? -16.812 -9.273 25.719 1 97.44 143 ASP B N 1
ATOM 4030 C CA . ASP B 1 143 ? -15.523 -9.797 25.281 1 97.44 143 ASP B CA 1
ATOM 4031 C C . ASP B 1 143 ? -14.828 -8.812 24.344 1 97.44 143 ASP B C 1
ATOM 4033 O O . ASP B 1 143 ? -13.789 -9.133 23.75 1 97.44 143 ASP B O 1
ATOM 4037 N N . GLY B 1 144 ? -15.414 -7.656 24.094 1 97.44 144 GLY B N 1
ATOM 4038 C CA . GLY B 1 144 ? -14.805 -6.617 23.281 1 97.44 144 GLY B CA 1
ATOM 4039 C C . GLY B 1 144 ? -15.25 -6.656 21.828 1 97.44 144 GLY B C 1
ATOM 4040 O O . GLY B 1 144 ? -14.883 -5.789 21.031 1 97.44 144 GLY B O 1
ATOM 4041 N N . SER B 1 145 ? -15.992 -7.617 21.484 1 98.06 145 SER B N 1
ATOM 4042 C CA . SER B 1 145 ? -16.438 -7.754 20.109 1 98.06 145 SER B CA 1
ATOM 4043 C C . SER B 1 145 ? -17.641 -6.855 19.828 1 98.06 145 SER B C 1
ATOM 4045 O O . SER B 1 145 ? -18.344 -6.441 20.75 1 98.06 145 SER B O 1
ATOM 4047 N N . PHE B 1 146 ? -17.828 -6.465 18.594 1 98.25 146 PHE B N 1
ATOM 4048 C CA . PHE B 1 146 ? -19 -5.715 18.172 1 98.25 146 PHE B CA 1
ATOM 4049 C C . PHE B 1 146 ? -19.391 -6.07 16.734 1 98.25 146 PHE B C 1
ATOM 4051 O O . PHE B 1 146 ? -18.609 -6.684 16.016 1 98.25 146 PHE B O 1
ATOM 4058 N N . GLU B 1 147 ? -20.594 -5.785 16.438 1 98.19 147 GLU B N 1
ATOM 4059 C CA . GLU B 1 147 ? -21.125 -5.914 15.094 1 98.19 147 GLU B CA 1
ATOM 4060 C C . GLU B 1 147 ? -21.922 -4.672 14.688 1 98.19 147 GLU B C 1
ATOM 4062 O O . GLU B 1 147 ? -22.656 -4.105 15.508 1 98.19 147 GLU B O 1
ATOM 4067 N N . ILE B 1 148 ? -21.75 -4.203 13.477 1 98.56 148 ILE B N 1
ATOM 4068 C CA . ILE B 1 148 ? -22.469 -3.055 12.953 1 98.56 148 ILE B CA 1
ATOM 4069 C C . ILE B 1 148 ? -23.172 -3.436 11.641 1 98.56 148 ILE B C 1
ATOM 4071 O O . ILE B 1 148 ? -22.547 -4.02 10.75 1 98.56 148 ILE B O 1
ATOM 4075 N N . ALA B 1 149 ? -24.422 -3.123 11.562 1 98.5 149 ALA B N 1
ATOM 4076 C CA . ALA B 1 149 ? -25.125 -3.25 10.297 1 98.5 149 ALA B CA 1
ATOM 4077 C C . ALA B 1 149 ? -25.031 -1.967 9.477 1 98.5 149 ALA B C 1
ATOM 4079 O O . ALA B 1 149 ? -25.172 -0.867 10.016 1 98.5 149 ALA B O 1
ATOM 4080 N N . LEU B 1 150 ? -24.703 -2.07 8.242 1 98.69 150 LEU B N 1
ATOM 4081 C CA . LEU B 1 150 ? -24.812 -0.988 7.273 1 98.69 150 LEU B CA 1
ATOM 4082 C C . LEU B 1 150 ? -25.969 -1.238 6.312 1 98.69 150 LEU B C 1
ATOM 4084 O O . LEU B 1 150 ? -25.953 -2.205 5.547 1 98.69 150 LEU B O 1
ATOM 4088 N N . SER B 1 151 ? -26.938 -0.401 6.336 1 98.12 151 SER B N 1
ATOM 4089 C CA . SER B 1 151 ? -28.109 -0.648 5.516 1 98.12 151 SER B CA 1
ATOM 4090 C C . SER B 1 151 ? -28.984 0.598 5.414 1 98.12 151 SER B C 1
ATOM 4092 O O . SER B 1 151 ? -28.797 1.556 6.168 1 98.12 151 SER B O 1
ATOM 4094 N N . ALA B 1 152 ? -29.875 0.58 4.434 1 97 152 ALA B N 1
ATOM 4095 C CA . ALA B 1 152 ? -30.859 1.658 4.285 1 97 152 ALA B CA 1
ATOM 4096 C C . ALA B 1 152 ? -31.922 1.58 5.367 1 97 152 ALA B C 1
ATOM 4098 O O . ALA B 1 152 ? -32.375 2.607 5.879 1 97 152 ALA B O 1
ATOM 4099 N N . ARG B 1 153 ? -32.281 0.348 5.684 1 95.62 153 ARG B N 1
ATOM 4100 C CA . ARG B 1 153 ? -33.312 0.139 6.715 1 95.62 153 ARG B CA 1
ATOM 4101 C C . ARG B 1 153 ? -32.656 0.029 8.094 1 95.62 153 ARG B C 1
ATOM 4103 O O . ARG B 1 153 ? -31.656 -0.684 8.266 1 95.62 153 ARG B O 1
ATOM 4110 N N . GLN B 1 154 ? -33.25 0.621 8.992 1 94.69 154 GLN B N 1
ATOM 4111 C CA . GLN B 1 154 ? -32.719 0.624 10.352 1 94.69 154 GLN B CA 1
ATOM 4112 C C . GLN B 1 154 ? -32.719 -0.783 10.945 1 94.69 154 GLN B C 1
ATOM 4114 O O . GLN B 1 154 ? -33.656 -1.562 10.719 1 94.69 154 GLN B O 1
ATOM 4119 N N . HIS B 1 155 ? -31.766 -1.081 11.656 1 92.38 155 HIS B N 1
ATOM 4120 C CA . HIS B 1 155 ? -31.594 -2.328 12.391 1 92.38 155 HIS B CA 1
ATOM 4121 C C . HIS B 1 155 ? -31.422 -2.068 13.883 1 92.38 155 HIS B C 1
ATOM 4123 O O . HIS B 1 155 ? -31.016 -0.979 14.289 1 92.38 155 HIS B O 1
ATOM 4129 N N . GLU B 1 156 ? -31.828 -3.035 14.648 1 93 156 GLU B N 1
ATOM 4130 C CA . GLU B 1 156 ? -31.562 -2.951 16.078 1 93 156 GLU B CA 1
ATOM 4131 C C . GLU B 1 156 ? -30.062 -3.096 16.375 1 93 156 GLU B C 1
ATOM 4133 O O . GLU B 1 156 ? -29.359 -3.816 15.664 1 93 156 GLU B O 1
ATOM 4138 N N . GLY B 1 157 ? -29.656 -2.389 17.438 1 95.69 157 GLY B N 1
ATOM 4139 C CA . GLY B 1 157 ? -28.234 -2.434 17.781 1 95.69 157 GLY B CA 1
ATOM 4140 C C . GLY B 1 157 ? -27.406 -1.42 17.016 1 95.69 157 GLY B C 1
ATOM 4141 O O . GLY B 1 157 ? -27.875 -0.325 16.703 1 95.69 157 GLY B O 1
ATOM 4142 N N . ASN B 1 158 ? -26.125 -1.737 16.828 1 98.19 158 ASN B N 1
ATOM 4143 C CA . ASN B 1 158 ? -25.25 -0.843 16.078 1 98.19 158 ASN B CA 1
ATOM 4144 C C . ASN B 1 158 ? -25.625 -0.783 14.609 1 98.19 158 ASN B C 1
ATOM 4146 O O . ASN B 1 158 ? -25.656 -1.81 13.93 1 98.19 158 ASN B O 1
ATOM 4150 N N . TRP B 1 159 ? -25.922 0.376 14.164 1 98.25 159 TRP B N 1
ATOM 4151 C CA . TRP B 1 159 ? -26.406 0.578 12.797 1 98.25 159 TRP B CA 1
ATOM 4152 C C . TRP B 1 159 ? -25.859 1.883 12.219 1 98.25 159 TRP B C 1
ATOM 4154 O O . TRP B 1 159 ? -25.844 2.91 12.898 1 98.25 159 TRP B O 1
ATOM 4164 N N . VAL B 1 160 ? -25.359 1.843 11.016 1 98.25 160 VAL B N 1
ATOM 4165 C CA . VAL B 1 160 ? -25 3.039 10.258 1 98.25 160 VAL B CA 1
ATOM 4166 C C . VAL B 1 160 ? -25.844 3.121 8.984 1 98.25 160 VAL B C 1
ATOM 4168 O O . VAL B 1 160 ? -25.828 2.197 8.172 1 98.25 160 VAL B O 1
ATOM 4171 N N . ARG B 1 161 ? -26.438 4.207 8.797 1 98.06 161 ARG B N 1
ATOM 4172 C CA . ARG B 1 161 ? -27.391 4.395 7.703 1 98.06 161 ARG B CA 1
ATOM 4173 C C . ARG B 1 161 ? -26.672 4.461 6.363 1 98.06 161 ARG B C 1
ATOM 4175 O O . ARG B 1 161 ? -25.609 5.09 6.246 1 98.06 161 ARG B O 1
ATOM 4182 N N . MET B 1 162 ? -27.234 3.791 5.398 1 98.12 162 MET B N 1
ATOM 4183 C CA . MET B 1 162 ? -26.906 3.988 3.99 1 98.12 162 MET B CA 1
ATOM 4184 C C . MET B 1 162 ? -28.109 4.516 3.211 1 98.12 162 MET B C 1
ATOM 4186 O O . MET B 1 162 ? -29.234 4.41 3.67 1 98.12 162 MET B O 1
ATOM 4190 N N . GLU B 1 163 ? -27.938 5.07 2.164 1 97.19 163 GLU B N 1
ATOM 4191 C CA . GLU B 1 163 ? -28.953 5.461 1.184 1 97.19 163 GLU B CA 1
ATOM 4192 C C . GLU B 1 163 ? -28.531 5.051 -0.227 1 97.19 163 GLU B C 1
ATOM 4194 O O . GLU B 1 163 ? -27.391 4.629 -0.448 1 97.19 163 GLU B O 1
ATOM 4199 N N . PRO B 1 164 ? -29.438 5.121 -1.227 1 95.69 164 PRO B N 1
ATOM 4200 C CA . PRO B 1 164 ? -29.141 4.613 -2.566 1 95.69 164 PRO B CA 1
ATOM 4201 C C . PRO B 1 164 ? -27.859 5.219 -3.148 1 95.69 164 PRO B C 1
ATOM 4203 O O . PRO B 1 164 ? -27.125 4.543 -3.871 1 95.69 164 PRO B O 1
ATOM 4206 N N . GLY B 1 165 ? -27.484 6.371 -2.801 1 95.56 165 GLY B N 1
ATOM 4207 C CA . GLY B 1 165 ? -26.312 7.039 -3.338 1 95.56 165 GLY B CA 1
ATOM 4208 C C . GLY B 1 165 ? -25.047 6.746 -2.555 1 95.56 165 GLY B C 1
ATOM 4209 O O . GLY B 1 165 ? -23.938 7.109 -2.979 1 95.56 165 GLY B O 1
ATOM 4210 N N . THR B 1 166 ? -25.156 5.969 -1.446 1 97.62 166 THR B N 1
ATOM 4211 C CA . THR B 1 166 ? -23.984 5.625 -0.646 1 97.62 166 THR B CA 1
ATOM 4212 C C . THR B 1 166 ? -23.031 4.742 -1.441 1 97.62 166 THR B C 1
ATOM 4214 O O . THR B 1 166 ? -23.453 3.77 -2.07 1 97.62 166 THR B O 1
ATOM 4217 N N . ASN B 1 167 ? -21.75 5.109 -1.396 1 97.12 167 ASN B N 1
ATOM 4218 C CA . ASN B 1 167 ? -20.828 4.312 -2.203 1 97.12 167 ASN B CA 1
ATOM 4219 C C . ASN B 1 167 ? -19.562 3.965 -1.428 1 97.12 167 ASN B C 1
ATOM 4221 O O . ASN B 1 167 ? -18.672 3.297 -1.956 1 97.12 167 ASN B O 1
ATOM 4225 N N . ALA B 1 168 ? -19.469 4.441 -0.128 1 97.62 168 ALA B N 1
ATOM 4226 C CA . ALA B 1 168 ? -18.25 4.121 0.606 1 97.62 168 ALA B CA 1
ATOM 4227 C C . ALA B 1 168 ? -18.469 4.27 2.111 1 97.62 168 ALA B C 1
ATOM 4229 O O . ALA B 1 168 ? -19.453 4.855 2.551 1 97.62 168 ALA B O 1
ATOM 4230 N N . LEU B 1 169 ? -17.609 3.678 2.857 1 98 169 LEU B N 1
ATOM 4231 C CA . LEU B 1 169 ? -17.453 3.816 4.301 1 98 169 LEU B CA 1
ATOM 4232 C C . LEU B 1 169 ? -16.062 4.32 4.656 1 98 169 LEU B C 1
ATOM 4234 O O . LEU B 1 169 ? -15.062 3.842 4.105 1 98 169 LEU B O 1
ATOM 4238 N N . VAL B 1 170 ? -15.984 5.309 5.496 1 96.88 170 VAL B N 1
ATOM 4239 C CA . VAL B 1 170 ? -14.719 5.758 6.078 1 96.88 170 VAL B CA 1
ATOM 4240 C C . VAL B 1 170 ? -14.734 5.52 7.586 1 96.88 170 VAL B C 1
ATOM 4242 O O . VAL B 1 170 ? -15.656 5.949 8.281 1 96.88 170 VAL B O 1
ATOM 4245 N N . VAL B 1 171 ? -13.766 4.828 8.039 1 97.38 171 VAL B N 1
ATOM 4246 C CA . VAL B 1 171 ? -13.57 4.609 9.469 1 97.38 171 VAL B CA 1
ATOM 4247 C C . VAL B 1 171 ? -12.375 5.418 9.953 1 97.38 171 VAL B C 1
ATOM 4249 O O . VAL B 1 171 ? -11.305 5.391 9.344 1 97.38 171 VAL B O 1
ATOM 4252 N N . ARG B 1 172 ? -12.539 6.152 11.016 1 96.75 172 ARG B N 1
ATOM 4253 C CA . ARG B 1 172 ? -11.469 6.914 11.648 1 96.75 172 ARG B CA 1
ATOM 4254 C C . ARG B 1 172 ? -11.164 6.383 13.047 1 96.75 172 ARG B C 1
ATOM 4256 O O . ARG B 1 172 ? -12.062 6.285 13.883 1 96.75 172 ARG B O 1
ATOM 4263 N N . GLN B 1 173 ? -9.984 5.996 13.234 1 97.56 173 GLN B N 1
ATOM 4264 C CA . GLN B 1 173 ? -9.484 5.652 14.562 1 97.56 173 GLN B CA 1
ATOM 4265 C C . GLN B 1 173 ? -8.492 6.695 15.07 1 97.56 173 GLN B C 1
ATOM 4267 O O . GLN B 1 173 ? -7.379 6.805 14.547 1 97.56 173 GLN B O 1
ATOM 4272 N N . THR B 1 174 ? -8.859 7.418 16.016 1 97.12 174 THR B N 1
ATOM 4273 C CA . THR B 1 174 ? -8.055 8.531 16.5 1 97.12 174 THR B CA 1
ATOM 4274 C C . THR B 1 174 ? -7.328 8.141 17.781 1 97.12 174 THR B C 1
ATOM 4276 O O . THR B 1 174 ? -7.961 7.812 18.797 1 97.12 174 THR B O 1
ATOM 4279 N N . PHE B 1 175 ? -6.047 8.25 17.766 1 97.81 175 PHE B N 1
ATOM 4280 C CA . PHE B 1 175 ? -5.207 7.875 18.891 1 97.81 175 PHE B CA 1
ATOM 4281 C C . PHE B 1 175 ? -4.848 9.094 19.734 1 97.81 175 PHE B C 1
ATOM 4283 O O . PHE B 1 175 ? -4.543 10.156 19.188 1 97.81 175 PHE B O 1
ATOM 4290 N N . MET B 1 176 ? -4.902 8.93 21.047 1 97.44 176 MET B N 1
ATOM 4291 C CA . MET B 1 176 ? -4.273 9.875 21.969 1 97.44 176 MET B CA 1
ATOM 4292 C C . MET B 1 176 ? -2.775 9.609 22.078 1 97.44 176 MET B C 1
ATOM 4294 O O . MET B 1 176 ? -1.969 10.531 21.953 1 97.44 176 MET B O 1
ATOM 4298 N N . ASP B 1 177 ? -2.479 8.375 22.266 1 96.56 177 ASP B N 1
ATOM 4299 C CA . ASP B 1 177 ? -1.118 7.848 22.344 1 96.56 177 ASP B CA 1
ATOM 4300 C C . ASP B 1 177 ? -0.988 6.543 21.547 1 96.56 177 ASP B C 1
ATOM 4302 O O . ASP B 1 177 ? -1.194 5.457 22.094 1 96.56 177 ASP B O 1
ATOM 4306 N N . ARG B 1 178 ? -0.5 6.656 20.359 1 93.81 178 ARG B N 1
ATOM 4307 C CA . ARG B 1 178 ? -0.472 5.531 19.422 1 93.81 178 ARG B CA 1
ATOM 4308 C C . ARG B 1 178 ? 0.314 4.363 20.016 1 93.81 178 ARG B C 1
ATOM 4310 O O . ARG B 1 178 ? -0.015 3.201 19.766 1 93.81 178 ARG B O 1
ATOM 4317 N N . LYS B 1 179 ? 1.338 4.621 20.75 1 91.31 179 LYS B N 1
ATOM 4318 C CA . LYS B 1 179 ? 2.201 3.58 21.312 1 91.31 179 LYS B CA 1
ATOM 4319 C C . LYS B 1 179 ? 1.488 2.807 22.406 1 91.31 179 LYS B C 1
ATOM 4321 O O . LYS B 1 179 ? 1.794 1.638 22.656 1 91.31 179 LYS B O 1
ATOM 4326 N N . ALA B 1 180 ? 0.524 3.428 23.016 1 95.94 180 ALA B N 1
ATOM 4327 C CA . ALA B 1 180 ? -0.097 2.836 24.188 1 95.94 180 ALA B CA 1
ATOM 4328 C C . ALA B 1 180 ? -1.447 2.213 23.844 1 95.94 180 ALA B C 1
ATOM 4330 O O . ALA B 1 180 ? -2.027 1.486 24.656 1 95.94 180 ALA B O 1
ATOM 4331 N N . GLU B 1 181 ? -1.877 2.436 22.656 1 97.5 181 GLU B N 1
ATOM 4332 C CA . GLU B 1 181 ? -3.227 2.002 22.312 1 97.5 181 GLU B CA 1
ATOM 4333 C C . GLU B 1 181 ? -3.201 0.914 21.25 1 97.5 181 GLU B C 1
ATOM 4335 O O . GLU B 1 181 ? -2.242 0.813 20.469 1 97.5 181 GLU B O 1
ATOM 4340 N N . THR B 1 182 ? -4.246 0.132 21.234 1 96.75 182 THR B N 1
ATOM 4341 C CA . THR B 1 182 ? -4.438 -0.906 20.234 1 96.75 182 THR B CA 1
ATOM 4342 C C . THR B 1 182 ? -5.586 -0.542 19.297 1 96.75 182 THR B C 1
ATOM 4344 O O . THR B 1 182 ? -6.688 -0.217 19.75 1 96.75 182 THR B O 1
ATOM 4347 N N . PRO B 1 183 ? -5.293 -0.532 18.016 1 97.69 183 PRO B N 1
ATOM 4348 C CA . PRO B 1 183 ? -6.371 -0.206 17.078 1 97.69 183 PRO B CA 1
ATOM 4349 C C . PRO B 1 183 ? -7.488 -1.246 17.078 1 97.69 183 PRO B C 1
ATOM 4351 O O . PRO B 1 183 ? -7.258 -2.406 17.438 1 97.69 183 PRO B O 1
ATOM 4354 N N . ALA B 1 184 ? -8.664 -0.807 16.688 1 97.88 184 ALA B N 1
ATOM 4355 C CA . ALA B 1 184 ? -9.773 -1.726 16.453 1 97.88 184 ALA B CA 1
ATOM 4356 C C . ALA B 1 184 ? -9.492 -2.637 15.266 1 97.88 184 ALA B C 1
ATOM 4358 O O . ALA B 1 184 ? -8.883 -2.211 14.281 1 97.88 184 ALA B O 1
ATOM 4359 N N . GLU B 1 185 ? -9.852 -3.854 15.398 1 97.12 185 GLU B N 1
ATOM 4360 C CA . GLU B 1 185 ? -9.859 -4.801 14.289 1 97.12 185 GLU B CA 1
ATOM 4361 C C . GLU B 1 185 ? -11.195 -4.793 13.555 1 97.12 185 GLU B C 1
ATOM 4363 O O . GLU B 1 185 ? -12.258 -4.793 14.188 1 97.12 185 GLU B O 1
ATOM 4368 N N . LEU B 1 186 ? -11.148 -4.746 12.227 1 98.25 186 LEU B N 1
ATOM 4369 C CA . LEU B 1 186 ? -12.383 -4.617 11.461 1 98.25 186 LEU B CA 1
ATOM 4370 C C . LEU B 1 186 ? -12.422 -5.609 10.305 1 98.25 186 LEU B C 1
ATOM 4372 O O . LEU B 1 186 ? -11.406 -5.828 9.641 1 98.25 186 LEU B O 1
ATOM 4376 N N . HIS B 1 187 ? -13.516 -6.238 10.133 1 97.94 187 HIS B N 1
ATOM 4377 C CA . HIS B 1 187 ? -13.828 -7.051 8.961 1 97.94 187 HIS B CA 1
ATOM 4378 C C . HIS B 1 187 ? -15.18 -6.66 8.367 1 97.94 187 HIS B C 1
ATOM 4380 O O . HIS B 1 187 ? -16.156 -6.523 9.094 1 97.94 187 HIS B O 1
ATOM 4386 N N . ILE B 1 188 ? -15.227 -6.477 7.09 1 98.44 188 ILE B N 1
ATOM 4387 C CA . ILE B 1 188 ? -16.484 -6.086 6.438 1 98.44 188 ILE B CA 1
ATOM 4388 C C . ILE B 1 188 ? -16.906 -7.164 5.445 1 98.44 188 ILE B C 1
ATOM 4390 O O . ILE B 1 188 ? -16.062 -7.75 4.758 1 98.44 188 ILE B O 1
ATOM 4394 N N . GLU B 1 189 ? -18.172 -7.43 5.355 1 97.5 189 GLU B N 1
ATOM 4395 C CA . GLU B 1 189 ? -18.719 -8.359 4.375 1 97.5 189 GLU B CA 1
ATOM 4396 C C . GLU B 1 189 ? -20.078 -7.895 3.863 1 97.5 189 GLU B C 1
ATOM 4398 O O . GLU B 1 189 ? -20.828 -7.246 4.59 1 97.5 189 GLU B O 1
ATOM 4403 N N . ARG B 1 190 ? -20.328 -8.156 2.641 1 97.75 190 ARG B N 1
ATOM 4404 C CA . ARG B 1 190 ? -21.672 -7.961 2.096 1 97.75 190 ARG B CA 1
ATOM 4405 C C . ARG B 1 190 ? -22.594 -9.094 2.506 1 97.75 190 ARG B C 1
ATOM 4407 O O . ARG B 1 190 ? -22.219 -10.266 2.465 1 97.75 190 ARG B O 1
ATOM 4414 N N . LEU B 1 191 ? -23.75 -8.766 2.938 1 96.56 191 LEU B N 1
ATOM 4415 C CA . LEU B 1 191 ? -24.719 -9.789 3.301 1 96.56 191 LEU B CA 1
ATOM 4416 C C . LEU B 1 191 ? -25.391 -10.375 2.059 1 96.56 191 LEU B C 1
ATOM 4418 O O . LEU B 1 191 ? -25.672 -9.656 1.102 1 96.56 191 LEU B O 1
ATOM 4422 N N . ASN B 1 192 ? -25.656 -11.695 2.057 1 91.94 192 ASN B N 1
ATOM 4423 C CA . ASN B 1 192 ? -26.359 -12.43 1.012 1 91.94 192 ASN B CA 1
ATOM 4424 C C . ASN B 1 192 ? -25.625 -12.328 -0.329 1 91.94 192 ASN B C 1
ATOM 4426 O O . ASN B 1 192 ? -26.266 -12.234 -1.377 1 91.94 192 ASN B O 1
ATOM 4430 N N . GLY B 1 193 ? -24.391 -12.109 -0.237 1 89 193 GLY B N 1
ATOM 4431 C CA . GLY B 1 193 ? -23.609 -12.039 -1.462 1 89 193 GLY B CA 1
ATOM 4432 C C . GLY B 1 193 ? -23 -13.367 -1.86 1 89 193 GLY B C 1
ATOM 4433 O O . GLY B 1 193 ? -23.156 -14.359 -1.151 1 89 193 GLY B O 1
ATOM 4434 N N . SER B 1 194 ? -22.391 -13.367 -3.023 1 88.38 194 SER B N 1
ATOM 4435 C CA . SER B 1 194 ? -21.688 -14.547 -3.514 1 88.38 194 SER B CA 1
ATOM 4436 C C . SER B 1 194 ? -20.406 -14.781 -2.732 1 88.38 194 SER B C 1
ATOM 4438 O O . SER B 1 194 ? -19.875 -13.859 -2.098 1 88.38 194 SER B O 1
ATOM 4440 N N . ASP B 1 195 ? -19.969 -15.992 -2.834 1 89.25 195 ASP B N 1
ATOM 4441 C CA . ASP B 1 195 ? -18.766 -16.375 -2.082 1 89.25 195 ASP B CA 1
ATOM 4442 C C . ASP B 1 195 ? -17.5 -16.016 -2.848 1 89.25 195 ASP B C 1
ATOM 4444 O O . ASP B 1 195 ? -16.453 -15.789 -2.244 1 89.25 195 ASP B O 1
ATOM 4448 N N . LYS B 1 196 ? -17.641 -16.062 -4.219 1 94.5 196 LYS B N 1
ATOM 4449 C CA . LYS B 1 196 ? -16.484 -15.781 -5.062 1 94.5 196 LYS B CA 1
ATOM 4450 C C . LYS B 1 196 ? -16.812 -14.703 -6.094 1 94.5 196 LYS B C 1
ATOM 4452 O O . LYS B 1 196 ? -17.906 -14.688 -6.66 1 94.5 196 LYS B O 1
ATOM 4457 N N . PRO B 1 197 ? -15.867 -13.828 -6.242 1 94.75 197 PRO B N 1
ATOM 4458 C CA . PRO B 1 197 ? -16.078 -12.828 -7.289 1 94.75 197 PRO B CA 1
ATOM 4459 C C . PRO B 1 197 ? -16.031 -13.422 -8.695 1 94.75 197 PRO B C 1
ATOM 4461 O O . PRO B 1 197 ? -15.383 -14.445 -8.914 1 94.75 197 PRO B O 1
ATOM 4464 N N . PRO B 1 198 ? -16.797 -12.812 -9.633 1 94.81 198 PRO B N 1
ATOM 4465 C CA . PRO B 1 198 ? -16.594 -13.203 -11.031 1 94.81 198 PRO B CA 1
ATOM 4466 C C . PRO B 1 198 ? -15.18 -12.891 -11.523 1 94.81 198 PRO B C 1
ATOM 4468 O O . PRO B 1 198 ? -14.422 -12.195 -10.836 1 94.81 198 PRO B O 1
ATOM 4471 N N . VAL B 1 199 ? -14.852 -13.461 -12.703 1 96 199 VAL B N 1
ATOM 4472 C CA . VAL B 1 199 ? -13.562 -13.133 -13.305 1 96 199 VAL B CA 1
ATOM 4473 C C . VAL B 1 199 ? -13.5 -11.641 -13.609 1 96 199 VAL B C 1
ATOM 4475 O O . VAL B 1 199 ? -14.539 -10.984 -13.734 1 96 199 VAL B O 1
ATOM 4478 N N . LEU B 1 200 ? -12.328 -11.117 -13.742 1 97.31 200 LEU B N 1
ATOM 4479 C CA . LEU B 1 200 ? -12.133 -9.703 -14.016 1 97.31 200 LEU B CA 1
ATOM 4480 C C . LEU B 1 200 ? -12.812 -9.297 -15.312 1 97.31 200 LEU B C 1
ATOM 4482 O O . LEU B 1 200 ? -12.625 -9.938 -16.344 1 97.31 200 LEU B O 1
ATOM 4486 N N . ASP B 1 201 ? -13.609 -8.297 -15.203 1 96.5 201 ASP B N 1
ATOM 4487 C CA . ASP B 1 201 ? -14.336 -7.762 -16.344 1 96.5 201 ASP B CA 1
ATOM 4488 C C . ASP B 1 201 ? -13.609 -6.562 -16.953 1 96.5 201 ASP B C 1
ATOM 4490 O O . ASP B 1 201 ? -13.234 -5.633 -16.234 1 96.5 201 ASP B O 1
ATOM 4494 N N . ALA B 1 202 ? -13.445 -6.562 -18.312 1 97.75 202 ALA B N 1
ATOM 4495 C CA . ALA B 1 202 ? -12.688 -5.52 -19 1 97.75 202 ALA B CA 1
ATOM 4496 C C . ALA B 1 202 ? -13.336 -4.156 -18.812 1 97.75 202 ALA B C 1
ATOM 4498 O O . ALA B 1 202 ? -12.648 -3.146 -18.641 1 97.75 202 ALA B O 1
ATOM 4499 N N . GLU B 1 203 ? -14.641 -4.156 -18.891 1 97.62 203 GLU B N 1
ATOM 4500 C CA . GLU B 1 203 ? -15.359 -2.893 -18.734 1 97.62 203 GLU B CA 1
ATOM 4501 C C . GLU B 1 203 ? -15.164 -2.328 -17.328 1 97.62 203 GLU B C 1
ATOM 4503 O O . GLU B 1 203 ? -15.016 -1.118 -17.156 1 97.62 203 GLU B O 1
ATOM 4508 N N . ARG B 1 204 ? -15.219 -3.174 -16.375 1 97.06 204 ARG B N 1
ATOM 4509 C CA . ARG B 1 204 ? -15.008 -2.748 -14.984 1 97.06 204 ARG B CA 1
ATOM 4510 C C . ARG B 1 204 ? -13.609 -2.178 -14.797 1 97.06 204 ARG B C 1
ATOM 4512 O O . ARG B 1 204 ? -13.43 -1.147 -14.141 1 97.06 204 ARG B O 1
ATOM 4519 N N . LEU B 1 205 ? -12.586 -2.861 -15.344 1 98.62 205 LEU B N 1
ATOM 4520 C CA . LEU B 1 205 ? -11.219 -2.369 -15.227 1 98.62 205 LEU B CA 1
ATOM 4521 C C . LEU B 1 205 ? -11.047 -1.043 -15.953 1 98.62 205 LEU B C 1
ATOM 4523 O O . LEU B 1 205 ? -10.367 -0.142 -15.461 1 98.62 205 LEU B O 1
ATOM 4527 N N . HIS B 1 206 ? -11.688 -0.927 -17.156 1 98.69 206 HIS B N 1
ATOM 4528 C CA . HIS B 1 206 ? -11.695 0.335 -17.891 1 98.69 206 HIS B CA 1
ATOM 4529 C C . HIS B 1 206 ? -12.156 1.483 -17 1 98.69 206 HIS B C 1
ATOM 4531 O O . HIS B 1 206 ? -11.461 2.49 -16.859 1 98.69 206 HIS B O 1
ATOM 4537 N N . GLY B 1 207 ? -13.32 1.294 -16.391 1 98.25 207 GLY B N 1
ATOM 4538 C CA . GLY B 1 207 ? -13.859 2.32 -15.516 1 98.25 207 GLY B CA 1
ATOM 4539 C C . GLY B 1 207 ? -12.984 2.607 -14.312 1 98.25 207 GLY B C 1
ATOM 4540 O O . GLY B 1 207 ? -12.797 3.768 -13.938 1 98.25 207 GLY B O 1
ATOM 4541 N N . GLY B 1 208 ? -12.461 1.558 -13.711 1 98.44 208 GLY B N 1
ATOM 4542 C CA . GLY B 1 208 ? -11.609 1.703 -12.539 1 98.44 208 GLY B CA 1
ATOM 4543 C C . GLY B 1 208 ? -10.359 2.51 -12.812 1 98.44 208 GLY B C 1
ATOM 4544 O O . GLY B 1 208 ? -10 3.393 -12.031 1 98.44 208 GLY B O 1
ATOM 4545 N N . LEU B 1 209 ? -9.664 2.227 -13.938 1 98.81 209 LEU B N 1
ATOM 4546 C CA . LEU B 1 209 ? -8.43 2.932 -14.289 1 98.81 209 LEU B CA 1
ATOM 4547 C C . LEU B 1 209 ? -8.711 4.406 -14.555 1 98.81 209 LEU B C 1
ATOM 4549 O O . LEU B 1 209 ? -7.957 5.277 -14.109 1 98.81 209 LEU B O 1
ATOM 4553 N N . LEU B 1 210 ? -9.789 4.676 -15.203 1 98.38 210 LEU B N 1
ATOM 4554 C CA . LEU B 1 210 ? -10.102 6.062 -15.531 1 98.38 210 LEU B CA 1
ATOM 4555 C C . LEU B 1 210 ? -10.539 6.828 -14.289 1 98.38 210 LEU B C 1
ATOM 4557 O O . LEU B 1 210 ? -10.211 8.008 -14.133 1 98.38 210 LEU B O 1
ATOM 4561 N N . ARG B 1 211 ? -11.289 6.184 -13.375 1 97.81 211 ARG B N 1
ATOM 4562 C CA . ARG B 1 211 ? -11.633 6.82 -12.109 1 97.81 211 ARG B CA 1
ATOM 4563 C C . ARG B 1 211 ? -10.383 7.102 -11.281 1 97.81 211 ARG B C 1
ATOM 4565 O O . ARG B 1 211 ? -10.289 8.133 -10.617 1 97.81 211 ARG B O 1
ATOM 4572 N N . ALA B 1 212 ? -9.469 6.16 -11.336 1 98.69 212 ALA B N 1
ATOM 4573 C CA . ALA B 1 212 ? -8.219 6.363 -10.609 1 98.69 212 ALA B CA 1
ATOM 4574 C C . ALA B 1 212 ? -7.48 7.598 -11.117 1 98.69 212 ALA B C 1
ATOM 4576 O O . ALA B 1 212 ? -7.035 8.43 -10.328 1 98.69 212 ALA B O 1
ATOM 4577 N N . ALA B 1 213 ? -7.363 7.699 -12.461 1 98.56 213 ALA B N 1
ATOM 4578 C CA . ALA B 1 213 ? -6.711 8.867 -13.039 1 98.56 213 ALA B CA 1
ATOM 4579 C C . ALA B 1 213 ? -7.449 10.148 -12.672 1 98.56 213 ALA B C 1
ATOM 4581 O O . ALA B 1 213 ? -6.824 11.156 -12.32 1 98.56 213 ALA B O 1
ATOM 4582 N N . GLY B 1 214 ? -8.758 10.078 -12.703 1 97.62 214 GLY B N 1
ATOM 4583 C CA . GLY B 1 214 ? -9.57 11.219 -12.312 1 97.62 214 GLY B CA 1
ATOM 4584 C C . GLY B 1 214 ? -9.391 11.594 -10.852 1 97.62 214 GLY B C 1
ATOM 4585 O O . GLY B 1 214 ? -9.367 12.781 -10.516 1 97.62 214 GLY B O 1
ATOM 4586 N N . PHE B 1 215 ? -9.305 10.625 -10.047 1 97.94 215 PHE B N 1
ATOM 4587 C CA . PHE B 1 215 ? -9.078 10.859 -8.625 1 97.94 215 PHE B CA 1
ATOM 4588 C C . PHE B 1 215 ? -7.785 11.625 -8.391 1 97.94 215 PHE B C 1
ATOM 4590 O O . PHE B 1 215 ? -7.746 12.57 -7.602 1 97.94 215 PHE B O 1
ATOM 4597 N N . VAL B 1 216 ? -6.695 11.211 -9.086 1 98.62 216 VAL B N 1
ATOM 4598 C CA . VAL B 1 216 ? -5.406 11.875 -8.914 1 98.62 216 VAL B CA 1
ATOM 4599 C C . VAL B 1 216 ? -5.523 13.344 -9.32 1 98.62 216 VAL B C 1
ATOM 4601 O O . VAL B 1 216 ? -5.164 14.234 -8.547 1 98.62 216 VAL B O 1
ATOM 4604 N N . GLU B 1 217 ? -6.051 13.586 -10.477 1 97.88 217 GLU B N 1
ATOM 4605 C CA . GLU B 1 217 ? -6.168 14.945 -10.992 1 97.88 217 GLU B CA 1
ATOM 4606 C C . GLU B 1 217 ? -7.133 15.773 -10.148 1 97.88 217 GLU B C 1
ATOM 4608 O O . GLU B 1 217 ? -6.824 16.906 -9.766 1 97.88 217 GLU B O 1
ATOM 4613 N N . GLY B 1 218 ? -8.281 15.172 -9.859 1 96.5 218 GLY B N 1
ATOM 4614 C CA . GLY B 1 218 ? -9.305 15.883 -9.109 1 96.5 218 GLY B CA 1
ATOM 4615 C C . GLY B 1 218 ? -8.883 16.219 -7.691 1 96.5 218 GLY B C 1
ATOM 4616 O O . GLY B 1 218 ? -9.078 17.344 -7.223 1 96.5 218 GLY B O 1
ATOM 4617 N N . THR B 1 219 ? -8.297 15.266 -6.992 1 97.38 219 THR B N 1
ATOM 4618 C CA . THR B 1 219 ? -7.859 15.477 -5.617 1 97.38 219 THR B CA 1
ATOM 4619 C C . THR B 1 219 ? -6.762 16.531 -5.551 1 97.38 219 THR B C 1
ATOM 4621 O O . THR B 1 219 ? -6.812 17.438 -4.715 1 97.38 219 THR B O 1
ATOM 4624 N N . ALA B 1 220 ? -5.77 16.422 -6.48 1 97.94 220 ALA B N 1
ATOM 4625 C CA . ALA B 1 220 ? -4.707 17.422 -6.539 1 97.94 220 ALA B CA 1
ATOM 4626 C C . ALA B 1 220 ? -5.281 18.812 -6.754 1 97.94 220 ALA B C 1
ATOM 4628 O O . ALA B 1 220 ? -4.84 19.781 -6.121 1 97.94 220 ALA B O 1
ATOM 4629 N N . ARG B 1 221 ? -6.277 18.922 -7.594 1 96.94 221 ARG B N 1
ATOM 4630 C CA . ARG B 1 221 ? -6.902 20.203 -7.887 1 96.94 221 ARG B CA 1
ATOM 4631 C C . ARG B 1 221 ? -7.613 20.766 -6.656 1 96.94 221 ARG B C 1
ATOM 4633 O O . ARG B 1 221 ? -7.445 21.938 -6.309 1 96.94 221 ARG B O 1
ATOM 4640 N N . ILE B 1 222 ? -8.383 19.953 -6.023 1 95.69 222 ILE B N 1
ATOM 4641 C CA . ILE B 1 222 ? -9.18 20.375 -4.875 1 95.69 222 ILE B CA 1
ATOM 4642 C C . ILE B 1 222 ? -8.266 20.953 -3.799 1 95.69 222 ILE B C 1
ATOM 4644 O O . ILE B 1 222 ? -8.484 22.078 -3.344 1 95.69 222 ILE B O 1
ATOM 4648 N N . PHE B 1 223 ? -7.246 20.328 -3.447 1 96.38 223 PHE B N 1
ATOM 4649 C CA . PHE B 1 223 ? -6.48 20.766 -2.283 1 96.38 223 PHE B CA 1
ATOM 4650 C C . PHE B 1 223 ? -5.469 21.828 -2.666 1 96.38 223 PHE B C 1
ATOM 4652 O O . PHE B 1 223 ? -5.059 22.641 -1.824 1 96.38 223 PHE B O 1
ATOM 4659 N N . ALA B 1 224 ? -5.062 21.859 -3.984 1 97.06 224 ALA B N 1
ATOM 4660 C CA . ALA B 1 224 ? -4.332 23.031 -4.457 1 97.06 224 ALA B CA 1
ATOM 4661 C C . ALA B 1 224 ? -5.195 24.297 -4.375 1 97.06 224 ALA B C 1
ATOM 4663 O O . ALA B 1 224 ? -4.711 25.359 -4.02 1 97.06 224 ALA B O 1
ATOM 4664 N N . ASP B 1 225 ? -6.477 24.141 -4.734 1 96.31 225 ASP B N 1
ATOM 4665 C CA . ASP B 1 225 ? -7.414 25.25 -4.613 1 96.31 225 ASP B CA 1
ATOM 4666 C C . ASP B 1 225 ? -7.562 25.703 -3.158 1 96.31 225 ASP B C 1
ATOM 4668 O O . ASP B 1 225 ? -7.609 26.891 -2.867 1 96.31 225 ASP B O 1
ATOM 4672 N N . TRP B 1 226 ? -7.652 24.75 -2.252 1 96 226 TRP B N 1
ATOM 4673 C CA . TRP B 1 226 ? -7.758 25.078 -0.834 1 96 226 TRP B CA 1
ATOM 4674 C C . TRP B 1 226 ? -6.52 25.828 -0.357 1 96 226 TRP B C 1
ATOM 4676 O O . TRP B 1 226 ? -6.637 26.875 0.282 1 96 226 TRP B O 1
ATOM 4686 N N . ALA B 1 227 ? -5.371 25.328 -0.669 1 97 227 ALA B N 1
ATOM 4687 C CA . ALA B 1 227 ? -4.125 25.984 -0.263 1 97 227 ALA B CA 1
ATOM 4688 C C . ALA B 1 227 ? -4.051 27.406 -0.79 1 97 227 ALA B C 1
ATOM 4690 O O . ALA B 1 227 ? -3.678 28.328 -0.058 1 97 227 ALA B O 1
ATOM 4691 N N . GLN B 1 228 ? -4.395 27.562 -2.039 1 96.62 228 GLN B N 1
ATOM 4692 C CA . GLN B 1 228 ? -4.426 28.891 -2.631 1 96.62 228 GLN B CA 1
ATOM 4693 C C . GLN B 1 228 ? -5.375 29.812 -1.868 1 96.62 228 GLN B C 1
ATOM 4695 O O . GLN B 1 228 ? -5.062 30.984 -1.645 1 96.62 228 GLN B O 1
ATOM 4700 N N . GLY B 1 229 ? -6.496 29.297 -1.489 1 95.5 229 GLY B N 1
ATOM 4701 C CA . GLY B 1 229 ? -7.516 30.078 -0.799 1 95.5 229 GLY B CA 1
ATOM 4702 C C . GLY B 1 229 ? -7.07 30.562 0.567 1 95.5 229 GLY B C 1
ATOM 4703 O O . GLY B 1 229 ? -7.605 31.547 1.084 1 95.5 229 GLY B O 1
ATOM 4704 N N . TYR B 1 230 ? -6.066 29.922 1.188 1 95.75 230 TYR B N 1
ATOM 4705 C CA . TYR B 1 230 ? -5.594 30.281 2.52 1 95.75 230 TYR B CA 1
ATOM 4706 C C . TYR B 1 230 ? -4.613 31.453 2.455 1 95.75 230 TYR B C 1
ATOM 4708 O O . TYR B 1 230 ? -4.215 32 3.488 1 95.75 230 TYR B O 1
ATOM 4716 N N . GLY B 1 231 ? -4.25 31.875 1.289 1 92.75 231 GLY B N 1
ATOM 4717 C CA . GLY B 1 231 ? -3.271 32.938 1.097 1 92.75 231 GLY B CA 1
ATOM 4718 C C . GLY B 1 231 ? -3.729 34.281 1.642 1 92.75 231 GLY B C 1
ATOM 4719 O O . GLY B 1 231 ? -2.908 35.156 1.896 1 92.75 231 GLY B O 1
ATOM 4720 N N . GLY B 1 232 ? -5.004 34.406 1.937 1 91.44 232 GLY B N 1
ATOM 4721 C CA . GLY B 1 232 ? -5.547 35.688 2.434 1 91.44 232 GLY B CA 1
ATOM 4722 C C . GLY B 1 232 ? -5.363 35.844 3.93 1 91.44 232 GLY B C 1
ATOM 4723 O O . GLY B 1 232 ? -5.605 36.938 4.465 1 91.44 232 GLY B O 1
ATOM 4724 N N . HIS B 1 233 ? -4.898 34.844 4.652 1 93.69 233 HIS B N 1
ATOM 4725 C CA . HIS B 1 233 ? -4.727 34.938 6.098 1 93.69 233 HIS B CA 1
ATOM 4726 C C . HIS B 1 233 ? -3.498 34.156 6.562 1 93.69 233 HIS B C 1
ATOM 4728 O O . HIS B 1 233 ? -3.572 33.375 7.508 1 93.69 233 HIS B O 1
ATOM 4734 N N . VAL B 1 234 ? -2.396 34.375 5.922 1 96.94 234 VAL B N 1
ATOM 4735 C CA . VAL B 1 234 ? -1.13 33.75 6.258 1 96.94 234 VAL B CA 1
ATOM 4736 C C . VAL B 1 234 ? -0.794 34 7.727 1 96.94 234 VAL B C 1
ATOM 4738 O O . VAL B 1 234 ? -0.884 35.125 8.203 1 96.94 234 VAL B O 1
ATOM 4741 N N . ASN B 1 235 ? -0.47 32.938 8.438 1 98.56 235 ASN B N 1
ATOM 4742 C CA . ASN B 1 235 ? -0.059 32.938 9.844 1 98.56 235 ASN B CA 1
ATOM 4743 C C . ASN B 1 235 ? -1.229 33.25 10.766 1 98.56 235 ASN B C 1
ATOM 4745 O O . ASN B 1 235 ? -1.036 33.469 11.961 1 98.56 235 ASN B O 1
ATOM 4749 N N . ALA B 1 236 ? -2.4 33.375 10.273 1 98.12 236 ALA B N 1
ATOM 4750 C CA . ALA B 1 236 ? -3.631 33.438 11.055 1 98.12 236 ALA B CA 1
ATOM 4751 C C . ALA B 1 236 ? -4.375 32.125 11.016 1 98.12 236 ALA B C 1
ATOM 4753 O O . ALA B 1 236 ? -4.066 31.25 10.195 1 98.12 236 ALA B O 1
ATOM 4754 N N . LEU B 1 237 ? -5.25 31.984 11.883 1 97.94 237 LEU B N 1
ATOM 4755 C CA . LEU B 1 237 ? -5.965 30.703 11.953 1 97.94 237 LEU B CA 1
ATOM 4756 C C . LEU B 1 237 ? -7.453 30.938 12.203 1 97.94 237 LEU B C 1
ATOM 4758 O O . LEU B 1 237 ? -7.988 30.516 13.234 1 97.94 237 LEU B O 1
ATOM 4762 N N . PRO B 1 238 ? -8.133 31.547 11.258 1 97.38 238 PRO B N 1
ATOM 4763 C CA . PRO B 1 238 ? -9.578 31.719 11.398 1 97.38 238 PRO B CA 1
ATOM 4764 C C . PRO B 1 238 ? -10.336 30.391 11.25 1 97.38 238 PRO B C 1
ATOM 4766 O O . PRO B 1 238 ? -9.812 29.438 10.672 1 97.38 238 PRO B O 1
ATOM 4769 N N . PRO B 1 239 ? -11.586 30.328 11.797 1 97.19 239 PRO B N 1
ATOM 4770 C CA . PRO B 1 239 ? -12.398 29.141 11.516 1 97.19 239 PRO B CA 1
ATOM 4771 C C . PRO B 1 239 ? -12.523 28.844 10.023 1 97.19 239 PRO B C 1
ATOM 4773 O O . PRO B 1 239 ? -12.672 29.766 9.219 1 97.19 239 PRO B O 1
ATOM 4776 N N . ALA B 1 240 ? -12.375 27.609 9.695 1 96.31 240 ALA B N 1
ATOM 4777 C CA . ALA B 1 240 ? -12.633 27.219 8.312 1 96.31 240 ALA B CA 1
ATOM 4778 C C . ALA B 1 240 ? -14.117 27.312 7.98 1 96.31 240 ALA B C 1
ATOM 4780 O O . ALA B 1 240 ? -14.945 27.531 8.875 1 96.31 240 ALA B O 1
ATOM 4781 N N . ASP B 1 241 ? -14.438 27.297 6.688 1 94.25 241 ASP B N 1
ATOM 4782 C CA . ASP B 1 241 ? -15.82 27.078 6.285 1 94.25 241 ASP B CA 1
ATOM 4783 C C . ASP B 1 241 ? -16.234 25.641 6.543 1 94.25 241 ASP B C 1
ATOM 4785 O O . ASP B 1 241 ? -15.898 24.734 5.777 1 94.25 241 ASP B O 1
ATOM 4789 N N . GLN B 1 242 ? -17 25.453 7.621 1 94.19 242 GLN B N 1
ATOM 4790 C CA . GLN B 1 242 ? -17.328 24.109 8.086 1 94.19 242 GLN B CA 1
ATOM 4791 C C . GLN B 1 242 ? -18.078 23.328 7.016 1 94.19 242 GLN B C 1
ATOM 4793 O O . GLN B 1 242 ? -17.891 22.125 6.863 1 94.19 242 GLN B O 1
ATOM 4798 N N . ALA B 1 243 ? -18.938 24.016 6.289 1 92.12 243 ALA B N 1
ATOM 4799 C CA . ALA B 1 243 ? -19.719 23.359 5.25 1 92.12 243 ALA B CA 1
ATOM 4800 C C . ALA B 1 243 ? -18.812 22.828 4.145 1 92.12 243 ALA B C 1
ATOM 4802 O O . ALA B 1 243 ? -19.047 21.719 3.629 1 92.12 243 ALA B O 1
ATOM 4803 N N . VAL B 1 244 ? -17.828 23.562 3.801 1 90.44 244 VAL B N 1
ATOM 4804 C CA . VAL B 1 244 ? -16.859 23.141 2.785 1 90.44 244 VAL B CA 1
ATOM 4805 C C . VAL B 1 244 ? -16.062 21.938 3.293 1 90.44 244 VAL B C 1
ATOM 4807 O O . VAL B 1 244 ? -15.852 20.969 2.561 1 90.44 244 VAL B O 1
ATOM 4810 N N . CYS B 1 245 ? -15.609 21.969 4.551 1 91.62 245 CYS B N 1
ATOM 4811 C CA . CYS B 1 245 ? -14.867 20.859 5.148 1 91.62 245 CYS B CA 1
ATOM 4812 C C . CYS B 1 245 ? -15.703 19.594 5.168 1 91.62 245 CYS B C 1
ATOM 4814 O O . CYS B 1 245 ? -15.211 18.516 4.812 1 91.62 245 CYS B O 1
ATOM 4816 N N . GLN B 1 246 ? -16.969 19.719 5.543 1 87.94 246 GLN B N 1
ATOM 4817 C CA . GLN B 1 246 ? -17.844 18.578 5.609 1 87.94 246 GLN B CA 1
ATOM 4818 C C . GLN B 1 246 ? -18.109 18 4.223 1 87.94 246 GLN B C 1
ATOM 4820 O O . GLN B 1 246 ? -18.141 16.781 4.039 1 87.94 246 GLN B O 1
ATOM 4825 N N . ALA B 1 247 ? -18.266 18.891 3.279 1 86.88 247 ALA B N 1
ATOM 4826 C CA . ALA B 1 247 ? -18.531 18.453 1.912 1 86.88 247 ALA B CA 1
ATOM 4827 C C . ALA B 1 247 ? -17.328 17.703 1.336 1 86.88 247 ALA B C 1
ATOM 4829 O O . ALA B 1 247 ? -17.5 16.828 0.474 1 86.88 247 ALA B O 1
ATOM 4830 N N . ALA B 1 248 ? -16.219 17.984 1.867 1 86.44 248 ALA B N 1
ATOM 4831 C CA . ALA B 1 248 ? -15 17.344 1.381 1 86.44 248 ALA B CA 1
ATOM 4832 C C . ALA B 1 248 ? -14.672 16.094 2.197 1 86.44 248 ALA B C 1
ATOM 4834 O O . ALA B 1 248 ? -13.594 15.516 2.061 1 86.44 248 ALA B O 1
ATOM 4835 N N . GLY B 1 249 ? -15.594 15.68 3.037 1 86.25 249 GLY B N 1
ATOM 4836 C CA . GLY B 1 249 ? -15.391 14.43 3.754 1 86.25 249 GLY B CA 1
ATOM 4837 C C . GLY B 1 249 ? -15.047 14.633 5.219 1 86.25 249 GLY B C 1
ATOM 4838 O O . GLY B 1 249 ? -14.688 13.68 5.914 1 86.25 249 GLY B O 1
ATOM 4839 N N . GLY B 1 250 ? -15.133 15.797 5.695 1 87.5 250 GLY B N 1
ATOM 4840 C CA . GLY B 1 250 ? -14.867 16.062 7.098 1 87.5 250 GLY B CA 1
ATOM 4841 C C . GLY B 1 250 ? -15.844 15.383 8.039 1 87.5 250 GLY B C 1
ATOM 4842 O O . GLY B 1 250 ? -17.016 15.172 7.68 1 87.5 250 GLY B O 1
ATOM 4843 N N . ASP B 1 251 ? -15.336 14.984 9.195 1 86.06 251 ASP B N 1
ATOM 4844 C CA . ASP B 1 251 ? -16.188 14.469 10.266 1 86.06 251 ASP B CA 1
ATOM 4845 C C . ASP B 1 251 ? -17.062 15.57 10.852 1 86.06 251 ASP B C 1
ATOM 4847 O O . ASP B 1 251 ? -16.562 16.625 11.258 1 86.06 251 ASP B O 1
ATOM 4851 N N . PRO B 1 252 ? -18.344 15.336 10.914 1 85.5 252 PRO B N 1
ATOM 4852 C CA . PRO B 1 252 ? -19.25 16.391 11.391 1 85.5 252 PRO B CA 1
ATOM 4853 C C . PRO B 1 252 ? -19 16.766 12.852 1 85.5 252 PRO B C 1
ATOM 4855 O O . PRO B 1 252 ? -19.438 17.828 13.297 1 85.5 252 PRO B O 1
ATOM 4858 N N . ASN B 1 253 ? -18.344 15.984 13.547 1 89.06 253 ASN B N 1
ATOM 4859 C CA . ASN B 1 253 ? -18.078 16.266 14.961 1 89.06 253 ASN B CA 1
ATOM 4860 C C . ASN B 1 253 ? -16.844 17.141 15.133 1 89.06 253 ASN B C 1
ATOM 4862 O O . ASN B 1 253 ? -16.5 17.531 16.25 1 89.06 253 ASN B O 1
ATOM 4866 N N . ILE B 1 254 ? -16.25 17.484 13.984 1 94.12 254 ILE B N 1
ATOM 4867 C CA . ILE B 1 254 ? -15.008 18.25 14.07 1 94.12 254 ILE B CA 1
ATOM 4868 C C . ILE B 1 254 ? -15.266 19.703 13.68 1 94.12 254 ILE B C 1
ATOM 4870 O O . ILE B 1 254 ? -15.969 19.969 12.711 1 94.12 254 ILE B O 1
ATOM 4874 N N . PHE B 1 255 ? -14.844 20.609 14.477 1 96.81 255 PHE B N 1
ATOM 4875 C CA . PHE B 1 255 ? -14.719 22.016 14.086 1 96.81 255 PHE B CA 1
ATOM 4876 C C . PHE B 1 255 ? -13.32 22.312 13.562 1 96.81 255 PHE B C 1
ATOM 4878 O O . PHE B 1 255 ? -12.344 22.203 14.305 1 96.81 255 PHE B O 1
ATOM 4885 N N . TYR B 1 256 ? -13.242 22.766 12.352 1 97.44 256 TYR B N 1
ATOM 4886 C CA . TYR B 1 256 ? -11.961 22.828 11.648 1 97.44 256 TYR B CA 1
ATOM 4887 C C . TYR B 1 256 ? -11.445 24.25 11.57 1 97.44 256 TYR B C 1
ATOM 4889 O O . TYR B 1 256 ? -12.227 25.188 11.398 1 97.44 256 TYR B O 1
ATOM 4897 N N . TYR B 1 257 ? -10.18 24.328 11.688 1 97.94 257 TYR B N 1
ATOM 4898 C CA . TYR B 1 257 ? -9.391 25.484 11.258 1 97.94 257 TYR B CA 1
ATOM 4899 C C . TYR B 1 257 ? -8.359 25.078 10.211 1 97.94 257 TYR B C 1
ATOM 4901 O O . TYR B 1 257 ? -7.617 24.109 10.414 1 97.94 257 TYR B O 1
ATOM 4909 N N . HIS B 1 258 ? -8.312 25.75 9.086 1 97.75 258 HIS B N 1
ATOM 4910 C CA . HIS B 1 258 ? -7.281 25.594 8.07 1 97.75 258 HIS B CA 1
ATOM 4911 C C . HIS B 1 258 ? -6.648 26.922 7.703 1 97.75 258 HIS B C 1
ATOM 4913 O O . HIS B 1 258 ? -7.336 27.938 7.633 1 97.75 258 HIS B O 1
ATOM 4919 N N . SER B 1 259 ? -5.398 26.906 7.508 1 98.12 259 SER B N 1
ATOM 4920 C CA . SER B 1 259 ? -4.723 28.125 7.062 1 98.12 259 SER B CA 1
ATOM 4921 C C . SER B 1 259 ? -3.332 27.812 6.52 1 98.12 259 SER B C 1
ATOM 4923 O O . SER B 1 259 ? -2.992 26.656 6.301 1 98.12 259 SER B O 1
ATOM 4925 N N . CYS B 1 260 ? -2.613 28.812 6.152 1 97.94 260 CYS B N 1
ATOM 4926 C CA . CYS B 1 260 ? -1.229 28.703 5.711 1 97.94 260 CYS B CA 1
ATOM 4927 C C . CYS B 1 260 ? -0.288 29.438 6.66 1 97.94 260 CYS B C 1
ATOM 4929 O O . CYS B 1 260 ? -0.727 30.266 7.457 1 97.94 260 CYS B O 1
ATOM 4931 N N . TRP B 1 261 ? 0.879 29.047 6.684 1 98.5 261 TRP B N 1
ATOM 4932 C CA . TRP B 1 261 ? 1.924 29.703 7.465 1 98.5 261 TRP B CA 1
ATOM 4933 C C . TRP B 1 261 ? 3.164 29.953 6.617 1 98.5 261 TRP B C 1
ATOM 4935 O O . TRP B 1 261 ? 3.422 29.234 5.652 1 98.5 261 TRP B O 1
ATOM 4945 N N . ALA B 1 262 ? 3.873 30.969 6.859 1 98.31 262 ALA B N 1
ATOM 4946 C CA . ALA B 1 262 ? 5.16 31.344 6.277 1 98.31 262 ALA B CA 1
ATOM 4947 C C . ALA B 1 262 ? 6.047 32.031 7.305 1 98.31 262 ALA B C 1
ATOM 4949 O O . ALA B 1 262 ? 5.621 32.969 7.965 1 98.31 262 ALA B O 1
ATOM 4950 N N . LEU B 1 263 ? 7.254 31.516 7.469 1 98.25 263 LEU B N 1
ATOM 4951 C CA . LEU B 1 263 ? 8.141 32 8.516 1 98.25 263 LEU B CA 1
ATOM 4952 C C . LEU B 1 263 ? 9.57 32.156 7.996 1 98.25 263 LEU B C 1
ATOM 4954 O O . LEU B 1 263 ? 10.047 31.297 7.242 1 98.25 263 LEU B O 1
ATOM 4958 N N . ALA B 1 264 ? 10.195 33.25 8.375 1 97.31 264 ALA B N 1
ATOM 4959 C CA . ALA B 1 264 ? 11.641 33.312 8.211 1 97.31 264 ALA B CA 1
ATOM 4960 C C . ALA B 1 264 ? 12.359 32.406 9.211 1 97.31 264 ALA B C 1
ATOM 4962 O O . ALA B 1 264 ? 11.742 31.922 10.156 1 97.31 264 ALA B O 1
ATOM 4963 N N . ASP B 1 265 ? 13.633 32.219 8.984 1 96 265 ASP B N 1
ATOM 4964 C CA . ASP B 1 265 ? 14.422 31.297 9.797 1 96 265 ASP B CA 1
ATOM 4965 C C . ASP B 1 265 ? 14.43 31.734 11.258 1 96 265 ASP B C 1
ATOM 4967 O O . ASP B 1 265 ? 14.531 30.891 12.156 1 96 265 ASP B O 1
ATOM 4971 N N . ASP B 1 266 ? 14.344 33 11.508 1 97 266 ASP B N 1
ATOM 4972 C CA . ASP B 1 266 ? 14.469 33.531 12.867 1 97 266 ASP B CA 1
ATOM 4973 C C . ASP B 1 266 ? 13.102 33.875 13.445 1 97 266 ASP B C 1
ATOM 4975 O O . ASP B 1 266 ? 13.008 34.625 14.422 1 97 266 ASP B O 1
ATOM 4979 N N . GLU B 1 267 ? 12.047 33.406 12.812 1 98.25 267 GLU B N 1
ATOM 4980 C CA . GLU B 1 267 ? 10.695 33.688 13.273 1 98.25 267 GLU B CA 1
ATOM 4981 C C . GLU B 1 267 ? 10.016 32.438 13.82 1 98.25 267 GLU B C 1
ATOM 4983 O O . GLU B 1 267 ? 10.398 31.328 13.477 1 98.25 267 GLU B O 1
ATOM 4988 N N . ALA B 1 268 ? 9.07 32.656 14.695 1 98.44 268 ALA B N 1
ATOM 4989 C CA . ALA B 1 268 ? 8.195 31.625 15.227 1 98.44 268 ALA B CA 1
ATOM 4990 C C . ALA B 1 268 ? 6.73 32.031 15.125 1 98.44 268 ALA B C 1
ATOM 4992 O O . ALA B 1 268 ? 6.395 33.219 15.312 1 98.44 268 ALA B O 1
ATOM 4993 N N . LEU B 1 269 ? 5.934 31.156 14.75 1 98.75 269 LEU B N 1
ATOM 4994 C CA . LEU B 1 269 ? 4.492 31.328 14.867 1 98.75 269 LEU B CA 1
ATOM 4995 C C . LEU B 1 269 ? 3.986 30.781 16.203 1 98.75 269 LEU B C 1
ATOM 4997 O O . LEU B 1 269 ? 4.184 29.609 16.516 1 98.75 269 LEU B O 1
ATOM 5001 N N . VAL B 1 270 ? 3.445 31.641 16.984 1 98.44 270 VAL B N 1
ATOM 5002 C CA . VAL B 1 270 ? 2.863 31.266 18.266 1 98.44 270 VAL B CA 1
ATOM 5003 C C . VAL B 1 270 ? 1.345 31.172 18.141 1 98.44 270 VAL B C 1
ATOM 5005 O O . VAL B 1 270 ? 0.689 32.125 17.703 1 98.44 270 VAL B O 1
ATOM 5008 N N . VAL B 1 271 ? 0.778 30.047 18.422 1 98.62 271 VAL B N 1
ATOM 5009 C CA . VAL B 1 271 ? -0.661 29.812 18.422 1 98.62 271 VAL B CA 1
ATOM 5010 C C . VAL B 1 271 ? -1.154 29.547 19.828 1 98.62 271 VAL B C 1
ATOM 5012 O O . VAL B 1 271 ? -0.691 28.609 20.5 1 98.62 271 VAL B O 1
ATOM 5015 N N . GLU B 1 272 ? -2.141 30.266 20.25 1 97.44 272 GLU B N 1
ATOM 5016 C CA . GLU B 1 272 ? -2.529 30.203 21.656 1 97.44 272 GLU B CA 1
ATOM 5017 C C . GLU B 1 272 ? -4.039 30.047 21.797 1 97.44 272 GLU B C 1
ATOM 5019 O O . GLU B 1 272 ? -4.812 30.641 21.047 1 97.44 272 GLU B O 1
ATOM 5024 N N . VAL B 1 273 ? -4.367 29.234 22.703 1 97.44 273 VAL B N 1
ATOM 5025 C CA . VAL B 1 273 ? -5.734 29.094 23.188 1 97.44 273 VAL B CA 1
ATOM 5026 C C . VAL B 1 273 ? -5.773 29.297 24.703 1 97.44 273 VAL B C 1
ATOM 5028 O O . VAL B 1 273 ? -5.035 28.656 25.453 1 97.44 273 VAL B O 1
ATOM 5031 N N . ASP B 1 274 ? -6.621 30.203 25.172 1 96.12 274 ASP B N 1
ATOM 5032 C CA . ASP B 1 274 ? -6.641 30.578 26.594 1 96.12 274 ASP B CA 1
ATOM 5033 C C . ASP B 1 274 ? -7.094 29.406 27.453 1 96.12 274 ASP B C 1
ATOM 5035 O O . ASP B 1 274 ? -6.625 29.234 28.578 1 96.12 274 ASP B O 1
ATOM 5039 N N . ARG B 1 275 ? -8.039 28.672 26.938 1 96.81 275 ARG B N 1
ATOM 5040 C CA . ARG B 1 275 ? -8.555 27.484 27.641 1 96.81 275 ARG B CA 1
ATOM 5041 C C . ARG B 1 275 ? -9.031 26.438 26.641 1 96.81 275 ARG B C 1
ATOM 5043 O O . ARG B 1 275 ? -9.844 26.734 25.766 1 96.81 275 ARG B O 1
ATOM 5050 N N . VAL B 1 276 ? -8.469 25.297 26.766 1 97.81 276 VAL B N 1
ATOM 5051 C CA . VAL B 1 276 ? -8.938 24.203 25.938 1 97.81 276 VAL B CA 1
ATOM 5052 C C . VAL B 1 276 ? -10.383 23.859 26.297 1 97.81 276 VAL B C 1
ATOM 5054 O O . VAL B 1 276 ? -10.695 23.641 27.469 1 97.81 276 VAL B O 1
ATOM 5057 N N . PRO B 1 277 ? -11.234 23.875 25.375 1 97.31 277 PRO B N 1
ATOM 5058 C CA . PRO B 1 277 ? -12.633 23.547 25.688 1 97.31 277 PRO B CA 1
ATOM 5059 C C . PRO B 1 277 ? -12.828 22.078 26.047 1 97.31 277 PRO B C 1
ATOM 5061 O O . PRO B 1 277 ? -11.969 21.25 25.75 1 97.31 277 PRO B O 1
ATOM 5064 N N . ALA B 1 278 ? -13.914 21.828 26.719 1 95.56 278 ALA B N 1
ATOM 5065 C CA . ALA B 1 278 ? -14.297 20.422 26.875 1 95.56 278 ALA B CA 1
ATOM 5066 C C . ALA B 1 278 ? -14.555 19.766 25.531 1 95.56 278 ALA B C 1
ATOM 5068 O O . ALA B 1 278 ? -15.375 20.25 24.734 1 95.56 278 ALA B O 1
ATOM 5069 N N . CYS B 1 279 ? -13.82 18.719 25.234 1 95.12 279 CYS B N 1
ATOM 5070 C CA . CYS B 1 279 ? -13.945 18.016 23.953 1 95.12 279 CYS B CA 1
ATOM 5071 C C . CYS B 1 279 ? -13.422 16.594 24.062 1 95.12 279 CYS B C 1
ATOM 5073 O O . CYS B 1 279 ? -12.75 16.25 25.047 1 95.12 279 CYS B O 1
ATOM 5075 N N . ASP B 1 280 ? -13.773 15.789 23.125 1 93.5 280 ASP B N 1
ATOM 5076 C CA . ASP B 1 280 ? -13.336 14.398 23.109 1 93.5 280 ASP B CA 1
ATOM 5077 C C . ASP B 1 280 ? -11.867 14.289 22.719 1 93.5 280 ASP B C 1
ATOM 5079 O O . ASP B 1 280 ? -11.141 13.438 23.234 1 93.5 280 ASP B O 1
ATOM 5083 N N . PHE B 1 281 ? -11.492 15.109 21.781 1 96 281 PHE B N 1
ATOM 5084 C CA . PHE B 1 281 ? -10.141 15.125 21.25 1 96 281 PHE B CA 1
ATOM 5085 C C . PHE B 1 281 ? -9.836 16.469 20.578 1 96 281 PHE B C 1
ATOM 5087 O O . PHE B 1 281 ? -10.75 17.234 20.266 1 96 281 PHE B O 1
ATOM 5094 N N . TRP B 1 282 ? -8.617 16.766 20.469 1 97.69 282 TRP B N 1
ATOM 5095 C CA . TRP B 1 282 ? -8.188 17.875 19.625 1 97.69 282 TRP B CA 1
ATOM 5096 C C . TRP B 1 282 ? -6.742 17.688 19.172 1 97.69 282 TRP B C 1
ATOM 5098 O O . TRP B 1 282 ? -5.98 16.953 19.812 1 97.69 282 TRP B O 1
ATOM 5108 N N . ASN B 1 283 ? -6.402 18.219 18.094 1 98.31 283 ASN B N 1
ATOM 5109 C CA . ASN B 1 283 ? -4.996 18.281 17.719 1 98.31 283 ASN B CA 1
ATOM 5110 C C . ASN B 1 283 ? -4.707 19.469 16.812 1 98.31 283 ASN B C 1
ATOM 5112 O O . ASN B 1 283 ? -5.629 20.125 16.328 1 98.31 283 ASN B O 1
ATOM 5116 N N . PHE B 1 284 ? -3.475 19.844 16.781 1 98.75 284 PHE B N 1
ATOM 5117 C CA . PHE B 1 284 ? -2.906 20.828 15.875 1 98.75 284 PHE B CA 1
ATOM 5118 C C . PHE B 1 284 ? -1.754 20.234 15.078 1 98.75 284 PHE B C 1
ATOM 5120 O O . PHE B 1 284 ? -0.854 19.609 15.648 1 98.75 284 PHE B O 1
ATOM 5127 N N . GLN B 1 285 ? -1.809 20.375 13.711 1 98.81 285 GLN B N 1
ATOM 5128 C CA . GLN B 1 285 ? -0.788 19.75 12.883 1 98.81 285 GLN B CA 1
ATOM 5129 C C . GLN B 1 285 ? -0.228 20.734 11.859 1 98.81 285 GLN B C 1
ATOM 5131 O O . GLN B 1 285 ? -0.882 21.719 11.516 1 98.81 285 GLN B O 1
ATOM 5136 N N . ILE B 1 286 ? 0.961 20.406 11.406 1 98.81 286 ILE B N 1
ATOM 5137 C CA . ILE B 1 286 ? 1.641 21.188 10.375 1 98.81 286 ILE B CA 1
ATOM 5138 C C . ILE B 1 286 ? 1.752 20.359 9.094 1 98.81 286 ILE B C 1
ATOM 5140 O O . ILE B 1 286 ? 2.068 19.172 9.141 1 98.81 286 ILE B O 1
ATOM 5144 N N . ASN B 1 287 ? 1.435 20.984 7.965 1 98.81 287 ASN B N 1
ATOM 5145 C CA . ASN B 1 287 ? 1.449 20.359 6.645 1 98.81 287 ASN B CA 1
ATOM 5146 C C . ASN B 1 287 ? 2.4 21.078 5.695 1 98.81 287 ASN B C 1
ATOM 5148 O O . ASN B 1 287 ? 2.789 22.219 5.941 1 98.81 287 ASN B O 1
ATOM 5152 N N . ASN B 1 288 ? 2.791 20.422 4.656 1 98.62 288 ASN B N 1
ATOM 5153 C CA . ASN B 1 288 ? 3.432 21.141 3.559 1 98.62 288 ASN B CA 1
ATOM 5154 C C . ASN B 1 288 ? 2.41 21.891 2.713 1 98.62 288 ASN B C 1
ATOM 5156 O O . ASN B 1 288 ? 1.222 21.922 3.039 1 98.62 288 ASN B O 1
ATOM 5160 N N . TYR B 1 289 ? 2.811 22.562 1.688 1 98.25 289 TYR B N 1
ATOM 5161 C CA . TYR B 1 289 ? 1.944 23.406 0.867 1 98.25 289 TYR B CA 1
ATOM 5162 C C . TYR B 1 289 ? 0.812 22.594 0.255 1 98.25 289 TYR B C 1
ATOM 5164 O O . TYR B 1 289 ? -0.3 23.094 0.081 1 98.25 289 TYR B O 1
ATOM 5172 N N . TRP B 1 290 ? 1.07 21.328 -0.068 1 98.44 290 TRP B N 1
ATOM 5173 C CA . TRP B 1 290 ? 0.127 20.469 -0.771 1 98.44 290 TRP B CA 1
ATOM 5174 C C . TRP B 1 290 ? -0.828 19.797 0.207 1 98.44 290 TRP B C 1
ATOM 5176 O O . TRP B 1 290 ? -1.507 18.828 -0.146 1 98.44 290 TRP B O 1
ATOM 5186 N N . MET B 1 291 ? -0.811 20.188 1.473 1 98.25 291 MET B N 1
ATOM 5187 C CA . MET B 1 291 ? -1.703 19.812 2.564 1 98.25 291 MET B CA 1
ATOM 5188 C C . MET B 1 291 ? -1.46 18.375 2.988 1 98.25 291 MET B C 1
ATOM 5190 O O . MET B 1 291 ? -2.393 17.672 3.391 1 98.25 291 MET B O 1
ATOM 5194 N N . GLU B 1 292 ? -0.291 17.859 2.777 1 98.5 292 GLU B N 1
ATOM 5195 C CA . GLU B 1 292 ? 0.186 16.641 3.443 1 98.5 292 GLU B CA 1
ATOM 5196 C C . GLU B 1 292 ? 0.769 16.969 4.816 1 98.5 292 GLU B C 1
ATOM 5198 O O . GLU B 1 292 ? 1.621 17.844 4.945 1 98.5 292 GLU B O 1
ATOM 5203 N N . SER B 1 293 ? 0.261 16.219 5.844 1 98.69 293 SER B N 1
ATOM 5204 C CA . SER B 1 293 ? 1.007 16.375 7.09 1 98.69 293 SER B CA 1
ATOM 5205 C C . SER B 1 293 ? 2.502 16.156 6.867 1 98.69 293 SER B C 1
ATOM 5207 O O . SER B 1 293 ? 2.902 15.336 6.039 1 98.69 293 SER B O 1
ATOM 5209 N N . LEU B 1 294 ? 3.299 16.953 7.559 1 98.44 294 LEU B N 1
ATOM 5210 C CA . LEU B 1 294 ? 4.734 16.703 7.461 1 98.44 294 LEU B CA 1
ATOM 5211 C C . LEU B 1 294 ? 5.082 15.32 8 1 98.44 294 LEU B C 1
ATOM 5213 O O . LEU B 1 294 ? 4.211 14.602 8.492 1 98.44 294 LEU B O 1
ATOM 5217 N N . ASP B 1 295 ? 6.277 14.852 7.758 1 97.06 295 ASP B N 1
ATOM 5218 C CA . ASP B 1 295 ? 6.668 13.469 8.008 1 97.06 295 ASP B CA 1
ATOM 5219 C C . ASP B 1 295 ? 6.754 13.18 9.508 1 97.06 295 ASP B C 1
ATOM 5221 O O . ASP B 1 295 ? 7.824 13.312 10.109 1 97.06 295 ASP B O 1
ATOM 5225 N N . TYR B 1 296 ? 5.688 12.734 10.086 1 97.25 296 TYR B N 1
ATOM 5226 C CA . TYR B 1 296 ? 5.562 12.547 11.531 1 97.25 296 TYR B CA 1
ATOM 5227 C C . TYR B 1 296 ? 6.293 11.289 11.984 1 97.25 296 TYR B C 1
ATOM 5229 O O . TYR B 1 296 ? 6.32 10.984 13.18 1 97.25 296 TYR B O 1
ATOM 5237 N N . ARG B 1 297 ? 6.945 10.547 11.125 1 95.06 297 ARG B N 1
ATOM 5238 C CA . ARG B 1 297 ? 7.805 9.43 11.516 1 95.06 297 ARG B CA 1
ATOM 5239 C C . ARG B 1 297 ? 9.078 9.93 12.18 1 95.06 297 ARG B C 1
ATOM 5241 O O . ARG B 1 297 ? 9.648 9.25 13.031 1 95.06 297 ARG B O 1
ATOM 5248 N N . TYR B 1 298 ? 9.438 11.18 11.742 1 95.94 298 TYR B N 1
ATOM 5249 C CA . TYR B 1 298 ? 10.766 11.625 12.148 1 95.94 298 TYR B CA 1
ATOM 5250 C C . TYR B 1 298 ? 10.695 12.984 12.836 1 95.94 298 TYR B C 1
ATOM 5252 O O . TYR B 1 298 ? 11.672 13.43 13.445 1 95.94 298 TYR B O 1
ATOM 5260 N N . HIS B 1 299 ? 9.516 13.641 12.711 1 97.5 299 HIS B N 1
ATOM 5261 C CA . HIS B 1 299 ? 9.406 15 13.219 1 97.5 299 HIS B CA 1
ATOM 5262 C C . HIS B 1 299 ? 8.172 15.164 14.102 1 97.5 299 HIS B C 1
ATOM 5264 O O . HIS B 1 299 ? 7.125 14.562 13.828 1 97.5 299 HIS B O 1
ATOM 5270 N N . ASP B 1 300 ? 8.344 16 15.094 1 97.69 300 ASP B N 1
ATOM 5271 C CA . ASP B 1 300 ? 7.18 16.422 15.875 1 97.69 300 ASP B CA 1
ATOM 5272 C C . ASP B 1 300 ? 6.402 17.531 15.156 1 97.69 300 ASP B C 1
ATOM 5274 O O . ASP B 1 300 ? 6.723 18.703 15.305 1 97.69 300 ASP B O 1
ATOM 5278 N N . ILE B 1 301 ? 5.391 17.141 14.5 1 98.62 301 ILE B N 1
ATOM 5279 C CA . ILE B 1 301 ? 4.695 18.094 13.656 1 98.62 301 ILE B CA 1
ATOM 5280 C C . ILE B 1 301 ? 3.232 18.203 14.086 1 98.62 301 ILE B C 1
ATOM 5282 O O . ILE B 1 301 ? 2.43 18.859 13.43 1 98.62 301 ILE B O 1
ATOM 5286 N N . CYS B 1 302 ? 2.895 17.531 15.086 1 98.38 302 CYS B N 1
ATOM 5287 C CA . CYS B 1 302 ? 1.517 17.469 15.562 1 98.38 302 CYS B CA 1
ATOM 5288 C C . CYS B 1 302 ? 1.47 17.391 17.078 1 98.38 302 CYS B C 1
ATOM 5290 O O . CYS B 1 302 ? 2.357 16.812 17.703 1 98.38 302 CYS B O 1
ATOM 5292 N N . LEU B 1 303 ? 0.559 18.109 17.656 1 98.12 303 LEU B N 1
ATOM 5293 C CA . LEU B 1 303 ? 0.237 18.094 19.078 1 98.12 303 LEU B CA 1
ATOM 5294 C C . LEU B 1 303 ? -1.235 17.766 19.297 1 98.12 303 LEU B C 1
ATOM 5296 O O . LEU B 1 303 ? -2.104 18.266 18.578 1 98.12 303 LEU B O 1
ATOM 5300 N N . ASN B 1 304 ? -1.513 16.953 20.312 1 98.25 304 ASN B N 1
ATOM 5301 C CA . ASN B 1 304 ? -2.91 16.609 20.562 1 98.25 304 ASN B CA 1
ATOM 5302 C C . ASN B 1 304 ? -3.252 16.688 22.047 1 98.25 304 ASN B C 1
ATOM 5304 O O . ASN B 1 304 ? -2.426 17.094 22.859 1 98.25 304 ASN B O 1
ATOM 5308 N N . LYS B 1 305 ? -4.414 16.344 22.391 1 97.56 305 LYS B N 1
ATOM 5309 C CA . LYS B 1 305 ? -4.973 16.438 23.734 1 97.56 305 LYS B CA 1
ATOM 5310 C C . LYS B 1 305 ? -4.078 15.719 24.75 1 97.56 305 LYS B C 1
ATOM 5312 O O . LYS B 1 305 ? -3.938 16.172 25.891 1 97.56 305 LYS B O 1
ATOM 5317 N N . HIS B 1 306 ? -3.475 14.664 24.406 1 97.44 306 HIS B N 1
ATOM 5318 C CA . HIS B 1 306 ? -2.646 13.852 25.297 1 97.44 306 HIS B CA 1
ATOM 5319 C C . HIS B 1 306 ? -1.242 14.43 25.422 1 97.44 306 HIS B C 1
ATOM 5321 O O . HIS B 1 306 ? -0.682 14.477 26.516 1 97.44 306 HIS B O 1
ATOM 5327 N N . SER B 1 307 ? -0.707 14.914 24.359 1 97.69 307 SER B N 1
ATOM 5328 C CA . SER B 1 307 ? 0.711 15.258 24.328 1 97.69 307 SER B CA 1
ATOM 5329 C C . SER B 1 307 ? 0.933 16.719 24.688 1 97.69 307 SER B C 1
ATOM 5331 O O . SER B 1 307 ? 2.049 17.109 25.031 1 97.69 307 SER B O 1
ATOM 5333 N N . ALA B 1 308 ? -0.06 17.516 24.656 1 98.06 308 ALA B N 1
ATOM 5334 C CA . ALA B 1 308 ? 0.08 18.953 24.906 1 98.06 308 ALA B CA 1
ATOM 5335 C C . ALA B 1 308 ? 0.325 19.219 26.391 1 98.06 308 ALA B C 1
ATOM 5337 O O . ALA B 1 308 ? -0.274 18.578 27.25 1 98.06 308 ALA B O 1
ATOM 5338 N N . ARG B 1 309 ? 1.178 20.078 26.641 1 98 309 ARG B N 1
ATOM 5339 C CA . ARG B 1 309 ? 1.34 20.641 27.984 1 98 309 ARG B CA 1
ATOM 5340 C C . ARG B 1 309 ? 0.497 21.891 28.156 1 98 309 ARG B C 1
ATOM 5342 O O . ARG B 1 309 ? 0.746 22.906 27.516 1 98 309 ARG B O 1
ATOM 5349 N N . LEU B 1 310 ? -0.397 21.844 29.094 1 97.62 310 LEU B N 1
ATOM 5350 C CA . LEU B 1 310 ? -1.273 22.984 29.359 1 97.62 310 LEU B CA 1
ATOM 5351 C C . LEU B 1 310 ? -0.673 23.891 30.422 1 97.62 310 LEU B C 1
ATOM 5353 O O . LEU B 1 310 ? 0.136 23.453 31.234 1 97.62 310 LEU B O 1
ATOM 5357 N N . ASP B 1 311 ? -1.021 25.141 30.359 1 95.62 311 ASP B N 1
ATOM 5358 C CA . ASP B 1 311 ? -0.619 26.047 31.438 1 95.62 311 ASP B CA 1
ATOM 5359 C C . ASP B 1 311 ? -1.573 25.938 32.625 1 95.62 311 ASP B C 1
ATOM 5361 O O . ASP B 1 311 ? -2.498 25.125 32.625 1 95.62 311 ASP B O 1
ATOM 5365 N N . ALA B 1 312 ? -1.309 26.719 33.594 1 95.25 312 ALA B N 1
ATOM 5366 C CA . ALA B 1 312 ? -2.023 26.609 34.875 1 95.25 312 ALA B CA 1
ATOM 5367 C C . ALA B 1 312 ? -3.5 26.953 34.688 1 95.25 312 ALA B C 1
ATOM 5369 O O . ALA B 1 312 ? -4.348 26.484 35.469 1 95.25 312 ALA B O 1
ATOM 5370 N N . ASN B 1 313 ? -3.828 27.734 33.75 1 95.19 313 ASN B N 1
ATOM 5371 C CA . ASN B 1 313 ? -5.203 28.156 33.5 1 95.19 313 ASN B CA 1
ATOM 5372 C C . ASN B 1 313 ? -5.918 27.219 32.531 1 95.19 313 ASN B C 1
ATOM 5374 O O . ASN B 1 313 ? -7.047 27.5 32.125 1 95.19 313 ASN B O 1
ATOM 5378 N N . GLY B 1 314 ? -5.262 26.172 32.094 1 96.69 314 GLY B N 1
ATOM 5379 C CA . GLY B 1 314 ? -5.859 25.219 31.172 1 96.69 314 GLY B CA 1
ATOM 5380 C C . GLY B 1 314 ? -5.695 25.609 29.719 1 96.69 314 GLY B C 1
ATOM 5381 O O . GLY B 1 314 ? -6.352 25.047 28.828 1 96.69 314 GLY B O 1
ATOM 5382 N N . GLY B 1 315 ? -4.883 26.594 29.5 1 97.5 315 GLY B N 1
ATOM 5383 C CA . GLY B 1 315 ? -4.578 27.031 28.156 1 97.5 315 GLY B CA 1
ATOM 5384 C C . GLY B 1 315 ? -3.404 26.297 27.531 1 97.5 315 GLY B C 1
ATOM 5385 O O . GLY B 1 315 ? -2.709 25.547 28.219 1 97.5 315 GLY B O 1
ATOM 5386 N N . VAL B 1 316 ? -3.234 26.469 26.234 1 98.06 316 VAL B N 1
ATOM 5387 C CA . VAL B 1 316 ? -2.125 25.828 25.531 1 98.06 316 VAL B CA 1
ATOM 5388 C C . VAL B 1 316 ? -1.479 26.828 24.578 1 98.06 316 VAL B C 1
ATOM 5390 O O . VAL B 1 316 ? -2.168 27.656 23.969 1 98.06 316 VAL B O 1
ATOM 5393 N N . THR B 1 317 ? -0.209 26.844 24.594 1 97.69 317 THR B N 1
ATOM 5394 C CA . THR B 1 317 ? 0.588 27.609 23.641 1 97.69 317 THR B CA 1
ATOM 5395 C C . THR B 1 317 ? 1.436 26.688 22.781 1 97.69 317 THR B C 1
ATOM 5397 O O . THR B 1 317 ? 2.264 25.938 23.297 1 97.69 317 THR B O 1
ATOM 5400 N N . VAL B 1 318 ? 1.22 26.719 21.5 1 98.44 318 VAL B N 1
ATOM 5401 C CA . VAL B 1 318 ? 1.988 25.922 20.562 1 98.44 318 VAL B CA 1
ATOM 5402 C C . VAL B 1 318 ? 2.947 26.812 19.781 1 98.44 318 VAL B C 1
ATOM 5404 O O . VAL B 1 318 ? 2.59 27.938 19.406 1 98.44 318 VAL B O 1
ATOM 5407 N N . VAL B 1 319 ? 4.156 26.375 19.625 1 98.38 319 VAL B N 1
ATOM 5408 C CA . VAL B 1 319 ? 5.168 27.156 18.922 1 98.38 319 VAL B CA 1
ATOM 5409 C C . VAL B 1 319 ? 5.605 26.406 17.656 1 98.38 319 VAL B C 1
ATOM 5411 O O . VAL B 1 319 ? 5.965 25.219 17.734 1 98.38 319 VAL B O 1
ATOM 5414 N N . LEU B 1 320 ? 5.52 27.016 16.516 1 98.75 320 LEU B N 1
ATOM 5415 C CA . LEU B 1 320 ? 6.086 26.5 15.273 1 98.75 320 LEU B CA 1
ATOM 5416 C C . LEU B 1 320 ? 7.309 27.312 14.859 1 98.75 320 LEU B C 1
ATOM 5418 O O . LEU B 1 320 ? 7.238 28.547 14.75 1 98.75 320 LEU B O 1
ATOM 5422 N N . SER B 1 321 ? 8.391 26.703 14.688 1 98.5 321 SER B N 1
ATOM 5423 C CA . SER B 1 321 ? 9.602 27.375 14.219 1 98.5 321 SER B CA 1
ATOM 5424 C C . SER B 1 321 ? 10.594 26.391 13.617 1 98.5 321 SER B C 1
ATOM 5426 O O . SER B 1 321 ? 10.469 25.172 13.812 1 98.5 321 SER B O 1
ATOM 5428 N N . ALA B 1 322 ? 11.484 26.906 12.875 1 97.19 322 ALA B N 1
ATOM 5429 C CA . ALA B 1 322 ? 12.5 26.078 12.211 1 97.19 322 ALA B CA 1
ATOM 5430 C C . ALA B 1 322 ? 13.469 25.484 13.219 1 97.19 322 ALA B C 1
ATOM 5432 O O . ALA B 1 322 ? 13.93 24.344 13.055 1 97.19 322 ALA B O 1
ATOM 5433 N N . ARG B 1 323 ? 13.75 26.234 14.219 1 96 323 ARG B N 1
ATOM 5434 C CA . ARG B 1 323 ? 14.695 25.812 15.242 1 96 323 ARG B CA 1
ATOM 5435 C C . ARG B 1 323 ? 14.008 25.625 16.594 1 96 323 ARG B C 1
ATOM 5437 O O . ARG B 1 323 ? 13.07 26.359 16.922 1 96 323 ARG B O 1
ATOM 5444 N N . ASP B 1 324 ? 14.57 24.766 17.359 1 95.5 324 ASP B N 1
ATOM 5445 C CA . ASP B 1 324 ? 14.016 24.484 18.688 1 95.5 324 ASP B CA 1
ATOM 5446 C C . ASP B 1 324 ? 14.227 25.672 19.625 1 95.5 324 ASP B C 1
ATOM 5448 O O . ASP B 1 324 ? 15.359 26 19.984 1 95.5 324 ASP B O 1
ATOM 5452 N N . PRO B 1 325 ? 13.172 26.266 20.062 1 95.44 325 PRO B N 1
ATOM 5453 C CA . PRO B 1 325 ? 13.312 27.391 21 1 95.44 325 PRO B CA 1
ATOM 5454 C C . PRO B 1 325 ? 13.539 26.938 22.438 1 95.44 325 PRO B C 1
ATOM 5456 O O . PRO B 1 325 ? 13.797 27.766 23.312 1 95.44 325 PRO B O 1
ATOM 5459 N N . GLY B 1 326 ? 13.422 25.609 22.688 1 94.81 326 GLY B N 1
ATOM 5460 C CA . GLY B 1 326 ? 13.562 25.109 24.047 1 94.81 326 GLY B CA 1
ATOM 5461 C C . GLY B 1 326 ? 12.312 25.281 24.891 1 94.81 326 GLY B C 1
ATOM 5462 O O . GLY B 1 326 ? 12.391 25.391 26.109 1 94.81 326 GLY B O 1
ATOM 5463 N N . LEU B 1 327 ? 11.227 25.453 24.281 1 95.06 327 LEU B N 1
ATOM 5464 C CA . LEU B 1 327 ? 9.938 25.656 24.938 1 95.06 327 LEU B CA 1
ATOM 5465 C C . LEU B 1 327 ? 9.039 24.438 24.75 1 95.06 327 LEU B C 1
ATOM 5467 O O . LEU B 1 327 ? 9.203 23.688 23.781 1 95.06 327 LEU B O 1
ATOM 5471 N N . PRO B 1 328 ? 8.141 24.203 25.641 1 95.5 328 PRO B N 1
ATOM 5472 C CA . PRO B 1 328 ? 7.191 23.094 25.438 1 95.5 328 PRO B CA 1
ATOM 5473 C C . PRO B 1 328 ? 6.297 23.312 24.219 1 95.5 328 PRO B C 1
ATOM 5475 O O . PRO B 1 328 ? 6.148 24.453 23.75 1 95.5 328 PRO B O 1
ATOM 5478 N N . ASN B 1 329 ? 5.711 22.219 23.703 1 98.19 329 ASN B N 1
ATOM 5479 C CA . ASN B 1 329 ? 4.715 22.266 22.625 1 98.19 329 ASN B CA 1
ATOM 5480 C C . ASN B 1 329 ? 5.297 22.859 21.344 1 98.19 329 ASN B C 1
ATOM 5482 O O . ASN B 1 329 ? 4.613 23.594 20.641 1 98.19 329 ASN B O 1
ATOM 5486 N N . TRP B 1 330 ? 6.586 22.641 21.156 1 98.31 330 TRP B N 1
ATOM 5487 C CA . TRP B 1 330 ? 7.234 23.078 19.922 1 98.31 330 TRP B CA 1
ATOM 5488 C C . TRP B 1 330 ? 6.961 22.078 18.797 1 98.31 330 TRP B C 1
ATOM 5490 O O . TRP B 1 330 ? 7.082 20.875 18.984 1 98.31 330 TRP B O 1
ATOM 5500 N N . LEU B 1 331 ? 6.531 22.562 17.641 1 98.69 331 LEU B N 1
ATOM 5501 C CA . LEU B 1 331 ? 6.371 21.781 16.422 1 98.69 331 LEU B CA 1
ATOM 5502 C C . LEU B 1 331 ? 7.445 22.141 15.406 1 98.69 331 LEU B C 1
ATOM 5504 O O . LEU B 1 331 ? 7.805 23.312 15.266 1 98.69 331 LEU B O 1
ATOM 5508 N N . GLU B 1 332 ? 7.902 21.172 14.703 1 98.31 332 GLU B N 1
ATOM 5509 C CA . GLU B 1 332 ? 8.992 21.328 13.75 1 98.31 332 GLU B CA 1
ATOM 5510 C C . GLU B 1 332 ? 8.469 21.719 12.375 1 98.31 332 GLU B C 1
ATOM 5512 O O . GLU B 1 332 ? 7.473 21.172 11.898 1 98.31 332 GLU B O 1
ATOM 5517 N N . ALA B 1 333 ? 9.195 22.656 11.773 1 98.25 333 ALA B N 1
ATOM 5518 C CA . ALA B 1 333 ? 8.883 23.031 10.398 1 98.25 333 ALA B CA 1
ATOM 5519 C C . ALA B 1 333 ? 9.523 22.062 9.406 1 98.25 333 ALA B C 1
ATOM 5521 O O . ALA B 1 333 ? 9.188 22.062 8.219 1 98.25 333 ALA B O 1
ATOM 5522 N N . ALA B 1 334 ? 10.438 21.25 9.883 1 97.5 334 ALA B N 1
ATOM 5523 C CA . ALA B 1 334 ? 11.047 20.141 9.141 1 97.5 334 ALA B CA 1
ATOM 5524 C C . ALA B 1 334 ? 11.641 20.625 7.828 1 97.5 334 ALA B C 1
ATOM 5526 O O . ALA B 1 334 ? 11.461 20 6.785 1 97.5 334 ALA B O 1
ATOM 5527 N N . GLY B 1 335 ? 12.266 21.781 7.875 1 96.81 335 GLY B N 1
ATOM 5528 C CA . GLY B 1 335 ? 12.984 22.297 6.723 1 96.81 335 GLY B CA 1
ATOM 5529 C C . GLY B 1 335 ? 12.133 23.172 5.824 1 96.81 335 GLY B C 1
ATOM 5530 O O . GLY B 1 335 ? 12.625 23.75 4.852 1 96.81 335 GLY B O 1
ATOM 5531 N N . HIS B 1 336 ? 10.898 23.375 6.176 1 98 336 HIS B N 1
ATOM 5532 C CA . HIS B 1 336 ? 9.992 24.188 5.371 1 98 336 HIS B CA 1
ATOM 5533 C C . HIS B 1 336 ? 9.953 25.641 5.867 1 98 336 HIS B C 1
ATOM 5535 O O . HIS B 1 336 ? 10.109 25.891 7.062 1 98 336 HIS B O 1
ATOM 5541 N N . ARG B 1 337 ? 9.688 26.531 4.934 1 97.06 337 ARG B N 1
ATOM 5542 C CA . ARG B 1 337 ? 9.516 27.938 5.289 1 97.06 337 ARG B CA 1
ATOM 5543 C C . ARG B 1 337 ? 8.055 28.359 5.172 1 97.06 337 ARG B C 1
ATOM 5545 O O . ARG B 1 337 ? 7.684 29.453 5.59 1 97.06 337 ARG B O 1
ATOM 5552 N N . ASN B 1 338 ? 7.316 27.531 4.602 1 97.38 338 ASN B N 1
ATOM 5553 C CA . ASN B 1 338 ? 5.883 27.75 4.441 1 97.38 338 ASN B CA 1
ATOM 5554 C C . ASN B 1 338 ? 5.133 26.422 4.348 1 97.38 338 ASN B C 1
ATOM 5556 O O . ASN B 1 338 ? 5.734 25.375 4.102 1 97.38 338 ASN B O 1
ATOM 5560 N N . GLY B 1 339 ? 3.885 26.422 4.488 1 98.31 339 GLY B N 1
ATOM 5561 C CA . GLY B 1 339 ? 2.982 25.281 4.414 1 98.31 339 GLY B CA 1
ATOM 5562 C C . GLY B 1 339 ? 1.573 25.609 4.875 1 98.31 339 GLY B C 1
ATOM 5563 O O . GLY B 1 339 ? 1.167 26.781 4.875 1 98.31 339 GLY B O 1
ATOM 5564 N N . THR B 1 340 ? 0.839 24.609 5.078 1 98.69 340 THR B N 1
ATOM 5565 C CA . THR B 1 340 ? -0.496 24.797 5.637 1 98.69 340 THR B CA 1
ATOM 5566 C C . THR B 1 340 ? -0.571 24.219 7.051 1 98.69 340 THR B C 1
ATOM 5568 O O . THR B 1 340 ? 0.386 23.609 7.531 1 98.69 340 THR B O 1
ATOM 5571 N N . MET B 1 341 ? -1.596 24.547 7.758 1 98.75 341 MET B N 1
ATOM 5572 C CA . MET B 1 341 ? -1.8 24.062 9.125 1 98.75 341 MET B CA 1
ATOM 5573 C C . MET B 1 341 ? -3.279 23.812 9.398 1 98.75 341 MET B C 1
ATOM 5575 O O . MET B 1 341 ? -4.145 24.359 8.711 1 98.75 341 MET B O 1
ATOM 5579 N N . CYS B 1 342 ? -3.525 22.938 10.305 1 98.5 342 CYS B N 1
ATOM 5580 C CA . CYS B 1 342 ? -4.895 22.531 10.602 1 98.5 342 CYS B CA 1
ATOM 5581 C C . CYS B 1 342 ? -5.078 22.281 12.102 1 98.5 342 CYS B C 1
ATOM 5583 O O . CYS B 1 342 ? -4.281 21.594 12.719 1 98.5 342 CYS B O 1
ATOM 5585 N N . TRP B 1 343 ? -6.031 22.953 12.719 1 98.5 343 TRP B N 1
ATOM 5586 C CA . TRP B 1 343 ? -6.488 22.719 14.086 1 98.5 343 TRP B CA 1
ATOM 5587 C C . TRP B 1 343 ? -7.867 22.078 14.094 1 98.5 343 TRP B C 1
ATOM 5589 O O . TRP B 1 343 ? -8.734 22.422 13.289 1 98.5 343 TRP B O 1
ATOM 5599 N N . ARG B 1 344 ? -8.078 21.078 14.922 1 97.81 344 ARG B N 1
ATOM 5600 C CA . ARG B 1 344 ? -9.344 20.359 15.023 1 97.81 344 ARG B CA 1
ATOM 5601 C C . ARG B 1 344 ? -9.828 20.297 16.469 1 97.81 344 ARG B C 1
ATOM 5603 O O . ARG B 1 344 ? -9.086 19.875 17.359 1 97.81 344 ARG B O 1
ATOM 5610 N N . TRP B 1 345 ? -11.062 20.75 16.734 1 97.56 345 TRP B N 1
ATOM 5611 C CA . TRP B 1 345 ? -11.797 20.422 17.938 1 97.56 345 TRP B CA 1
ATOM 5612 C C . TRP B 1 345 ? -12.781 19.281 17.688 1 97.56 345 TRP B C 1
ATOM 5614 O O . TRP B 1 345 ? -13.695 19.422 16.859 1 97.56 345 TRP B O 1
ATOM 5624 N N . VAL B 1 346 ? -12.633 18.156 18.328 1 94.88 346 VAL B N 1
ATOM 5625 C CA . VAL B 1 346 ? -13.547 17.031 18.141 1 94.88 346 VAL B CA 1
ATOM 5626 C C . VAL B 1 346 ? -14.539 16.984 19.312 1 94.88 346 VAL B C 1
ATOM 5628 O O . VAL B 1 346 ? -14.133 16.812 20.469 1 94.88 346 VAL B O 1
ATOM 5631 N N . GLY B 1 347 ? -15.75 17.156 19.031 1 92.75 347 GLY B N 1
ATOM 5632 C CA . GLY B 1 347 ? -16.797 17.031 20.031 1 92.75 347 GLY B CA 1
ATOM 5633 C C . GLY B 1 347 ? -16.875 18.234 20.969 1 92.75 347 GLY B C 1
ATOM 5634 O O . GLY B 1 347 ? -17.297 18.109 22.109 1 92.75 347 GLY B O 1
ATOM 5635 N N . ALA B 1 348 ? -16.344 19.375 20.531 1 94.62 348 ALA B N 1
ATOM 5636 C CA . ALA B 1 348 ? -16.438 20.578 21.344 1 94.62 348 ALA B CA 1
ATOM 5637 C C . ALA B 1 348 ? -17.766 21.297 21.078 1 94.62 348 ALA B C 1
ATOM 5639 O O . ALA B 1 348 ? -18.016 21.766 19.969 1 94.62 348 ALA B O 1
ATOM 5640 N N . ALA B 1 349 ? -18.562 21.391 22.078 1 92.44 349 ALA B N 1
ATOM 5641 C CA . ALA B 1 349 ? -19.828 22.109 21.938 1 92.44 349 ALA B CA 1
ATOM 5642 C C . ALA B 1 349 ? -19.594 23.594 21.719 1 92.44 349 ALA B C 1
ATOM 5644 O O . ALA B 1 349 ? -20.312 24.234 20.953 1 92.44 349 ALA B O 1
ATOM 5645 N N . GLN B 1 350 ? -18.625 24.141 22.375 1 94.12 350 GLN B N 1
ATOM 5646 C CA . GLN B 1 350 ? -18.234 25.531 22.219 1 94.12 350 GLN B CA 1
ATOM 5647 C C . GLN B 1 350 ? -16.75 25.656 21.875 1 94.12 350 GLN B C 1
ATOM 5649 O O . GLN B 1 350 ? -15.906 25.766 22.766 1 94.12 350 GLN B O 1
ATOM 5654 N N . PRO B 1 351 ? -16.531 25.766 20.609 1 95.44 351 PRO B N 1
ATOM 5655 C CA . PRO B 1 351 ? -15.117 25.875 20.234 1 95.44 351 PRO B CA 1
ATOM 5656 C C . PRO B 1 351 ? -14.484 27.172 20.734 1 95.44 351 PRO B C 1
ATOM 5658 O O . PRO B 1 351 ? -15.18 28.188 20.906 1 95.44 351 PRO B O 1
ATOM 5661 N N . VAL B 1 352 ? -13.258 27.094 21.062 1 97.06 352 VAL B N 1
ATOM 5662 C CA . VAL B 1 352 ? -12.438 28.266 21.391 1 97.06 352 VAL B CA 1
ATOM 5663 C C . VAL B 1 352 ? -11.508 28.594 20.219 1 97.06 352 VAL B C 1
ATOM 5665 O O . VAL B 1 352 ? -10.836 27.703 19.688 1 97.06 352 VAL B O 1
ATOM 5668 N N . HIS B 1 353 ? -11.492 29.812 19.812 1 97.56 353 HIS B N 1
ATOM 5669 C CA . HIS B 1 353 ? -10.727 30.203 18.625 1 97.56 353 HIS B CA 1
ATOM 5670 C C . HIS B 1 353 ? -9.289 30.562 18.984 1 97.56 353 HIS B C 1
ATOM 5672 O O . HIS B 1 353 ? -9.055 31.375 19.875 1 97.56 353 HIS B O 1
ATOM 5678 N N . PRO B 1 354 ? -8.359 29.953 18.328 1 97.94 354 PRO B N 1
ATOM 5679 C CA . PRO B 1 354 ? -6.957 30.266 18.609 1 97.94 354 PRO B CA 1
ATOM 5680 C C . PRO B 1 354 ? -6.547 31.656 18.125 1 97.94 354 PRO B C 1
ATOM 5682 O O . PRO B 1 354 ? -7.09 32.156 17.141 1 97.94 354 PRO B O 1
ATOM 5685 N N . ARG B 1 355 ? -5.633 32.219 18.859 1 98 355 ARG B N 1
ATOM 5686 C CA . ARG B 1 355 ? -4.945 33.438 18.438 1 98 355 ARG B CA 1
ATOM 5687 C C . ARG B 1 355 ? -3.531 33.125 17.953 1 98 355 ARG B C 1
ATOM 5689 O O . ARG B 1 355 ? -2.881 32.219 18.453 1 98 355 ARG B O 1
ATOM 5696 N N . THR B 1 356 ? -3.135 33.938 16.969 1 98.56 356 THR B N 1
ATOM 5697 C CA . THR B 1 356 ? -1.803 33.688 16.438 1 98.56 356 THR B CA 1
ATOM 5698 C C . THR B 1 356 ? -0.982 34.969 16.438 1 98.56 356 THR B C 1
ATOM 5700 O O . THR B 1 356 ? -1.539 36.062 16.375 1 98.56 356 THR B O 1
ATOM 5703 N N . ARG B 1 357 ? 0.31 34.875 16.547 1 97.94 357 ARG B N 1
ATOM 5704 C CA . ARG B 1 357 ? 1.255 35.969 16.344 1 97.94 357 ARG B CA 1
ATOM 5705 C C . ARG B 1 357 ? 2.598 35.438 15.844 1 97.94 357 ARG B C 1
ATOM 5707 O O . ARG B 1 357 ? 3.012 34.344 16.219 1 97.94 357 ARG B O 1
ATOM 5714 N N . VAL B 1 358 ? 3.24 36.219 15.039 1 98.5 358 VAL B N 1
ATOM 5715 C CA . VAL B 1 358 ? 4.602 35.906 14.602 1 98.5 358 VAL B CA 1
ATOM 5716 C C . VAL B 1 358 ? 5.594 36.719 15.422 1 98.5 358 VAL B C 1
ATOM 5718 O O . VAL B 1 358 ? 5.438 37.938 15.57 1 98.5 358 VAL B O 1
ATOM 5721 N N . VAL B 1 359 ? 6.559 36.062 15.953 1 98 359 VAL B N 1
ATOM 5722 C CA . VAL B 1 359 ? 7.551 36.75 16.781 1 98 359 VAL B CA 1
ATOM 5723 C C . VAL B 1 359 ? 8.953 36.312 16.359 1 98 359 VAL B C 1
ATOM 5725 O O . VAL B 1 359 ? 9.125 35.312 15.68 1 98 359 VAL B O 1
ATOM 5728 N N . LYS B 1 360 ? 9.906 37.156 16.719 1 97.38 360 LYS B N 1
ATOM 5729 C CA . LYS B 1 360 ? 11.297 36.719 16.578 1 97.38 360 LYS B CA 1
ATOM 5730 C C . LYS B 1 360 ? 11.641 35.656 17.609 1 97.38 360 LYS B C 1
ATOM 5732 O O . LYS B 1 360 ? 11.25 35.75 18.766 1 97.38 360 LYS B O 1
ATOM 5737 N N . LEU B 1 361 ? 12.305 34.625 17.203 1 95.56 361 LEU B N 1
ATOM 5738 C CA . LEU B 1 361 ? 12.656 33.5 18.062 1 95.56 361 LEU B CA 1
ATOM 5739 C C . LEU B 1 361 ? 13.391 33.969 19.312 1 95.56 361 LEU B C 1
ATOM 5741 O O . LEU B 1 361 ? 13.156 33.438 20.406 1 95.56 361 LEU B O 1
ATOM 5745 N N . GLU B 1 362 ? 14.266 34.938 19.125 1 92.5 362 GLU B N 1
ATOM 5746 C CA . GLU B 1 362 ? 15.039 35.469 20.25 1 92.5 362 GLU B CA 1
ATOM 5747 C C . GLU B 1 362 ? 14.125 36.125 21.281 1 92.5 362 GLU B C 1
ATOM 5749 O O . GLU B 1 362 ? 14.367 36 22.484 1 92.5 362 GLU B O 1
ATOM 5754 N N . SER B 1 363 ? 13.148 36.75 20.875 1 93 363 SER B N 1
ATOM 5755 C CA . SER B 1 363 ? 12.211 37.406 21.766 1 93 363 SER B CA 1
ATOM 5756 C C . SER B 1 363 ? 11.383 36.406 22.547 1 93 363 SER B C 1
ATOM 5758 O O . SER B 1 363 ? 11.047 36.625 23.719 1 93 363 SER B O 1
ATOM 5760 N N . LEU B 1 364 ? 11.062 35.344 21.953 1 91.5 364 LEU B N 1
ATOM 5761 C CA . LEU B 1 364 ? 10.266 34.281 22.562 1 91.5 364 LEU B CA 1
ATOM 5762 C C . LEU B 1 364 ? 11.023 33.625 23.703 1 91.5 364 LEU B C 1
ATOM 5764 O O . LEU B 1 364 ? 10.453 33.344 24.766 1 91.5 364 LEU B O 1
ATOM 5768 N N . ARG B 1 365 ? 12.242 33.438 23.516 1 86.94 365 ARG B N 1
ATOM 5769 C CA . ARG B 1 365 ? 13.102 32.844 24.531 1 86.94 365 ARG B CA 1
ATOM 5770 C C . ARG B 1 365 ? 13.211 33.75 25.75 1 86.94 365 ARG B C 1
ATOM 5772 O O . ARG B 1 365 ? 13.211 33.25 26.891 1 86.94 365 ARG B O 1
ATOM 5779 N N . ASN B 1 366 ? 13.211 35 25.469 1 83.44 366 ASN B N 1
ATOM 5780 C CA . ASN B 1 366 ? 13.344 35.969 26.547 1 83.44 366 ASN B CA 1
ATOM 5781 C C . ASN B 1 366 ? 12.047 36.094 27.344 1 83.44 366 ASN B C 1
ATOM 5783 O O . ASN B 1 366 ? 12.078 36.25 28.562 1 83.44 366 ASN B O 1
ATOM 5787 N N . GLU B 1 367 ? 11.008 36.094 26.625 1 80.12 367 GLU B N 1
ATOM 5788 C CA . GLU B 1 367 ? 9.703 36.188 27.281 1 80.12 367 GLU B CA 1
ATOM 5789 C C . GLU B 1 367 ? 9.492 35.031 28.25 1 80.12 367 GLU B C 1
ATOM 5791 O O . GLU B 1 367 ? 8.953 35.219 29.344 1 80.12 367 GLU B O 1
ATOM 5796 N N . CYS B 1 368 ? 9.898 33.875 27.953 1 73.81 368 CYS B N 1
ATOM 5797 C CA . CYS B 1 368 ? 9.672 32.688 28.781 1 73.81 368 CYS B CA 1
ATOM 5798 C C . CYS B 1 368 ? 10.625 32.656 29.969 1 73.81 368 CYS B C 1
ATOM 5800 O O . CYS B 1 368 ? 10.273 32.188 31.047 1 73.81 368 CYS B O 1
ATOM 5802 N N . ARG B 1 369 ? 11.781 33.156 29.703 1 65.81 369 ARG B N 1
ATOM 5803 C CA . ARG B 1 369 ? 12.742 33.25 30.797 1 65.81 369 ARG B CA 1
ATOM 5804 C C . ARG B 1 369 ? 12.258 34.25 31.859 1 65.81 369 ARG B C 1
ATOM 5806 O O . ARG B 1 369 ? 12.438 34 33.062 1 65.81 369 ARG B O 1
ATOM 5813 N N . GLU B 1 370 ? 11.555 35.219 31.406 1 64.31 370 GLU B N 1
ATOM 5814 C CA . GLU B 1 370 ? 11.07 36.219 32.344 1 64.31 370 GLU B CA 1
ATOM 5815 C C . GLU B 1 370 ? 9.859 35.719 33.125 1 64.31 370 GLU B C 1
ATOM 5817 O O . GLU B 1 370 ? 9.648 36.094 34.281 1 64.31 370 GLU B O 1
ATOM 5822 N N . ASN B 1 371 ? 9.164 34.875 32.438 1 59.5 371 ASN B N 1
ATOM 5823 C CA . ASN B 1 371 ? 7.938 34.375 33.062 1 59.5 371 ASN B CA 1
ATOM 5824 C C . ASN B 1 371 ? 8.18 33.094 33.812 1 59.5 371 ASN B C 1
ATOM 5826 O O . ASN B 1 371 ? 7.273 32.594 34.5 1 59.5 371 ASN B O 1
ATOM 5830 N N . ALA B 1 372 ? 9.242 32.531 33.625 1 53.53 372 ALA B N 1
ATOM 5831 C CA . ALA B 1 372 ? 9.586 31.328 34.375 1 53.53 372 ALA B CA 1
ATOM 5832 C C . ALA B 1 372 ? 10.258 31.688 35.719 1 53.53 372 ALA B C 1
ATOM 5834 O O . ALA B 1 372 ? 11.016 32.656 35.781 1 53.53 372 ALA B O 1
#

Solvent-accessible surface area (backbone atoms only — not comparable to full-atom values): 38039 Å² total; per-residue (Å²): 126,86,66,51,55,43,50,28,37,72,72,43,50,40,56,41,50,29,27,49,44,47,35,55,37,52,54,59,55,64,38,86,87,47,69,79,52,63,53,58,36,40,49,38,57,51,47,51,56,28,39,42,46,39,21,44,41,50,33,56,73,33,44,45,36,71,66,30,42,76,46,58,65,40,56,94,82,25,59,54,72,56,42,58,88,48,42,52,42,35,35,29,30,40,47,21,84,49,41,34,38,37,42,34,35,58,60,56,41,72,40,40,35,43,32,25,19,22,79,29,43,48,73,77,50,27,30,37,71,57,23,60,44,40,54,92,72,53,65,63,49,94,88,37,35,37,57,34,41,37,23,59,66,89,57,84,77,36,48,29,39,33,38,75,66,24,39,30,38,41,32,44,34,33,42,68,49,68,89,81,38,40,70,56,47,79,43,57,44,43,57,96,52,73,88,58,81,76,70,75,50,33,47,58,50,35,51,16,47,47,43,16,26,31,27,36,35,35,44,50,43,53,38,47,52,50,48,60,65,23,66,83,40,60,52,38,54,54,76,42,63,60,69,61,45,32,35,59,50,42,60,85,56,46,50,50,25,53,26,23,39,69,48,57,81,60,27,26,45,38,40,35,34,74,45,67,54,72,48,81,43,37,39,40,39,38,20,34,61,72,23,28,47,49,64,62,92,70,40,52,27,61,44,32,70,65,72,49,64,61,49,96,76,46,13,38,58,37,34,39,25,65,58,87,75,84,56,76,51,58,28,51,40,75,86,46,51,51,21,23,36,40,38,39,38,28,57,37,88,61,76,66,79,54,45,54,44,77,42,50,46,72,56,54,48,50,54,49,57,69,72,96,126,86,66,49,56,42,52,28,38,72,71,43,50,40,56,40,48,29,28,49,43,48,36,54,35,53,53,61,55,64,37,85,87,47,70,80,52,62,52,59,35,40,48,35,56,50,47,52,56,28,38,41,44,38,20,44,42,51,32,57,73,33,45,44,38,69,66,30,43,78,46,57,69,40,56,94,81,25,58,54,72,57,41,58,90,49,43,52,42,35,33,29,30,40,47,21,85,50,40,35,39,37,40,34,34,58,59,57,41,71,40,40,36,42,33,26,19,23,80,30,41,48,72,79,51,27,29,38,72,57,24,60,44,40,54,91,73,53,65,61,47,95,88,36,36,37,59,34,41,36,22,60,66,88,55,84,77,38,50,29,39,33,39,75,66,24,39,32,38,41,32,44,34,34,41,68,47,68,90,81,39,40,70,56,47,80,44,58,42,44,58,94,53,75,88,57,82,76,69,75,48,34,47,59,50,33,52,16,48,46,44,17,23,32,27,35,34,35,43,49,44,54,38,46,52,50,46,58,66,24,64,84,41,60,53,39,55,55,76,41,63,60,68,59,44,33,36,58,48,42,60,86,56,46,50,50,25,53,24,22,38,70,47,57,80,62,26,26,43,39,40,35,34,75,46,66,55,72,48,79,44,38,39,39,40,38,20,34,61,74,23,28,46,50,63,62,91,69,41,54,28,62,44,32,71,66,72,50,66,62,49,96,75,44,14,41,58,37,35,38,24,66,59,88,76,82,56,76,51,58,27,50,41,77,85,46,50,49,21,24,37,40,40,37,38,29,58,37,89,62,79,66,79,53,46,56,46,76,42,49,46,71,57,54,48,50,54,48,57,69,73,96

InterPro domains:
  IPR010621 Domain of unknown function DUF1214 [PF06742] (94-172)

=== Feature glossary ===
A reading guide for the features in this record.

Start from the sequence.

  · Sequence gives the chain of amino acids in standard one-letter code (A=alanine, C=cysteine, …, Y=tyrosine), read N→C. It is the only feature that is directly encoded by the gene; all structural features are derived from the folded form of this sequence.

Fold it, and you get atomic coordinates and the backbone conformation that goes with them.

  · The mmCIF table is the protein's shape written out atom by atom. For each backbone N, Cα, C, and carbonyl O, it records an (x, y, z) coordinate triple in Å plus the residue type, chain letter, and residue number.

  · Backbone dihedral angles. Every residue except chain termini has a φ (preceding-C → N → Cα → C) and a ψ (N → Cα → C → next-N). They are reported in degrees following the IUPAC sign convention. Secondary structure is essentially a statement about which (φ, ψ) basin each residue occupies.

  · DSSP 8-state secondary structure assigns each residue one of H (α-helix), G (3₁₀-helix), I (π-helix), E (extended β-strand), B (isolated β-bridge), T (hydrogen-bonded turn), S (bend), or '-' (coil). The assignment is computed from backbone hydrogen-bond geometry via the Kabsch–Sander algorithm.

  · P-SEA three-state annotation labels each residue as helix, strand, or coil based purely on the geometry of the Cα trace. It serves as a fallback when the full backbone (and thus DSSP) is unavailable.

Summarize the fold with a handful of shape descriptors and a per-residue structural alphabet.

  · Radius of gyration (Rg) is the root-mean-square distance of Cα atoms from their centroid — a single number for overall size and compactness. A globular domain of N residues has Rg ≈ 2.2·N^0.38 Å; an extended or disordered chain has a much larger Rg. The Cα contact count is the number of residue pairs whose Cα atoms are within 8 Å and are more than four positions apart in sequence — a standard proxy for tertiary packing density. The bounding box is the smallest axis-aligned box enclosing all Cα atoms.

  · Foldseek's 3Di representation compresses backbone geometry into a per-residue letter drawn from a learned twenty-state alphabet. It captures the tertiary interaction pattern around each residue — which residues are packed against it in space, regardless of where they are in sequence.

  · Accessible surface area quantifies burial. A residue with SASA near zero is packed into the hydrophobic core; one with SASA >100 Å² sits on the surface. Computed here via the Shrake–Rupley numerical algorithm with a 1.4 Å probe.

Ask how reliable the model is.

  · For AlphaFold models, the B-factor field carries pLDDT — the model's own estimate of local accuracy on a 0–100 scale. Regions with pLDDT<50 should be treated as essentially unmodeled; they often correspond to intrinsically disordered segments.

  · For experimental (PDB) structures, the B-factor (temperature factor) quantifies the positional spread of each atom in the crystal — a combination of thermal vibration and static disorder — in units of Å². High B-factors mark flexible loops or poorly resolved regions; low B-factors mark the rigid, well-ordered core.

  · PAE(i, j) answers: if I align the predicted and true structures on residue i, how far off (in Å) do I expect residue j to be? A block-diagonal PAE matrix with low values on the blocks and high values off-diagonal is the signature of a multi-domain protein with confidently predicted domains but uncertain inter-domain orientation.

Place it in context: what it resembles, what it is annotated as, and how it looks.

  · Structural nearest neighbors (via Foldseek easy-search vs the PDB). Reported per hit: target PDB id, E-value, and alignment TM-score. A TM-score above ~0.5 is the conventional threshold for 'same fold'.

  · Functional annotations link the protein to curated databases. InterPro entries identify conserved domains and families by matching the sequence against member-database signatures (Pfam, PROSITE, CDD, …). Gene Ontology (GO) terms describe molecular function, biological process, and cellular component in a controlled vocabulary. CATH places the structure in a hierarchical fold classification (Class/Architecture/Topology/Homologous-superfamily). The organism is the source species.

  · Plot images: a contact map (which residues are close in 3D, as an N×N binary image), a Ramachandran scatter (backbone torsion angles, revealing secondary-structure composition at a glance), and — for AlphaFold structures — a PAE heatmap (pairwise prediction confidence).

  · Structure images are PyMOL renders from six orthogonal camera directions. Cartoon representation draws helices as coils and strands as arrows; sticks shows the backbone as bonds; surface shows the solvent-excluded envelope. Rainbow coloring maps sequence position to hue (blue→red, N→C); chain coloring assigns a distinct color per polypeptide.